Protein AF-A0A9D7KMD1-F1 (afdb_monomer)

Secondary structure (DSSP, 8-state):
--TTS-EEEEEEEEEEEEETTEEEEEEEEEEEEEE-TTTGGGGT-----TTS----S-EE--TTHHHHIIIIIHHHHHHHHHHHT-TTHHHHHHHHHHHHHTHHHHHHHHHHHHHTS-HHHHHTEEE--EEEE--S-HHHHHHHHHHHHHHHHEEEETTEEEEEEEEESS-SHHHHHHHHHHHHHHHHHHTTS---STTHHHHHHHHS-TTEEEEEEEEEE-TTT--EEEEEEEEEE-HHHHIIIIIIHHHHHHTSTTTSS-EEEEEEEE-TTT--EEEEEEEE-----THHHHTTS-TT--HHHHHHHHTPPPPHHHHHHHHHHHHHHHHHHHHHTT----SHHHHHHHHHHHHHHHHTTSS---------------S---------GGG---STT-----

Nearest PDB structures (foldseek):
  8g9s-assembly1_K  TM=4.618E-01  e=7.441E-02  Neisseria lactamica
  6k4e-assembly1_B  TM=5.490E-01  e=2.419E+00  Pseudomonas aeruginosa
  6k4e-assembly1_A  TM=4.520E-01  e=2.044E+00  Pseudomonas aeruginosa

Sequence (402 aa):
MFPGSPHTIISPVFKQNLDNNQLTVTFSHIDVSPYSKISYKKYAYHPGSSNGGDITLTTKYGPKKNDTILNKVLPKLISFGKKIQSPETELFVLIKKCWEENQLEIDQKILDAHASLPEDGKTKCGLSIIVLKDQTTSAENLYLGARLIEEELRFRFCGRSYMAVPRLLIEDVENYQIVYEAFSEFKAIDKNKQSTYEDEFMTYMAEQKNHFTLDMIFFEEDAKSKAIQLKSHIEEIFPSRFKKIFVEAREAVDNHPTFAKHLIFEETIFEKETGKKIEKKEIFSQKFRFGKLLQFFDKGNYSIIQVVFDGSPIDKTLLYSKFMEFYRNNYQKSTKLNKISTLRKPIIDAISVINYLAYLKLISIEPLNYEVIMDSDNESVKKEGKFDLENFKPLSKIIPSF

Solvent-accessible surface area (backbone atoms only — not comparable to full-atom values): 23647 Å² total; per-residue (Å²): 134,62,92,72,56,77,29,33,34,41,21,55,30,30,37,38,46,76,57,94,92,41,81,45,49,43,81,74,52,74,48,78,45,82,40,44,76,81,51,44,70,81,46,56,60,71,96,73,60,100,83,54,92,75,85,47,63,46,43,64,60,52,96,67,42,64,57,41,44,62,72,48,42,46,54,49,51,34,55,49,22,61,73,69,69,41,84,62,28,61,56,48,52,38,50,50,51,40,43,67,78,40,40,72,61,54,53,50,53,52,51,53,56,49,68,73,42,56,76,74,40,55,79,32,27,30,34,39,74,42,75,46,65,60,76,87,30,74,64,55,44,47,47,51,43,49,45,43,48,48,69,71,26,50,47,73,52,76,95,35,44,30,34,57,44,79,43,67,78,55,98,46,74,66,55,52,48,54,53,52,48,56,54,52,52,50,50,62,56,46,77,76,40,89,78,80,65,73,54,60,72,49,44,56,41,25,73,44,70,76,62,40,24,34,29,42,40,29,42,49,66,41,92,85,75,66,47,74,44,80,73,44,76,43,72,72,42,36,17,62,53,33,23,48,63,60,45,54,27,31,50,57,41,32,65,30,82,89,37,57,51,73,49,72,45,78,45,70,39,55,43,82,94,77,66,47,78,45,76,44,78,46,79,42,78,56,72,69,55,75,54,58,54,50,71,46,44,60,90,88,58,52,63,67,57,45,33,62,74,76,56,45,73,53,60,62,68,60,52,53,50,31,48,51,51,48,50,52,53,51,52,56,50,22,66,74,67,63,41,76,70,78,64,62,63,67,50,52,44,49,54,50,40,52,50,31,38,34,68,65,59,23,37,86,76,75,84,77,84,67,80,79,80,71,77,77,77,84,62,90,75,76,90,74,93,73,87,67,73,92,75,64,78,75,85,86,78,81,73,84,83,130

pLDDT: mean 74.92, std 18.2, range [28.53, 96.0]

Structure (mmCIF, N/CA/C/O backbone):
data_AF-A0A9D7KMD1-F1
#
_entry.id   AF-A0A9D7KMD1-F1
#
loop_
_atom_site.group_PDB
_atom_site.id
_atom_site.type_symbol
_atom_site.label_atom_id
_atom_site.label_alt_id
_atom_site.label_comp_id
_atom_site.label_asym_id
_atom_site.label_entity_id
_atom_site.label_seq_id
_atom_site.pdbx_PDB_ins_code
_atom_site.Cartn_x
_atom_site.Cartn_y
_atom_site.Cartn_z
_atom_site.occupancy
_atom_site.B_iso_or_equiv
_atom_site.auth_seq_id
_atom_site.auth_comp_id
_atom_site.auth_asym_id
_atom_site.auth_atom_id
_atom_site.pdbx_PDB_model_num
ATOM 1 N N . MET A 1 1 ? -32.896 12.242 36.318 1.00 58.31 1 MET A N 1
ATOM 2 C CA . MET A 1 1 ? -31.883 13.299 36.121 1.00 58.31 1 MET A CA 1
ATOM 3 C C . MET A 1 1 ? -32.302 14.057 34.888 1.00 58.31 1 MET A C 1
ATOM 5 O O . MET A 1 1 ? -32.632 13.395 33.926 1.00 58.31 1 MET A O 1
ATOM 9 N N . PHE A 1 2 ? -32.378 15.384 34.900 1.00 55.47 2 PHE A N 1
ATOM 10 C CA . PHE A 1 2 ? -32.811 16.135 33.715 1.00 55.47 2 PHE A CA 1
ATOM 11 C C . PHE A 1 2 ? -31.617 16.852 33.075 1.00 55.47 2 PHE A C 1
ATOM 13 O O . PHE A 1 2 ? -30.803 17.424 33.810 1.00 55.47 2 PHE A O 1
ATOM 20 N N . PRO A 1 3 ? -31.486 16.858 31.734 1.00 53.69 3 PRO A N 1
ATOM 21 C CA . PRO A 1 3 ? -30.478 17.664 31.054 1.00 53.69 3 PRO A CA 1
ATOM 22 C C . PRO A 1 3 ? -30.657 19.140 31.436 1.00 53.69 3 PRO A C 1
ATOM 24 O O . PRO A 1 3 ? -31.684 19.743 31.142 1.00 53.69 3 PRO A O 1
ATOM 27 N N . GLY A 1 4 ? -29.669 19.730 32.117 1.00 54.31 4 GLY A N 1
ATOM 28 C CA . GLY A 1 4 ? -29.677 21.158 32.459 1.00 54.31 4 GLY A CA 1
ATOM 29 C C . GLY A 1 4 ? -29.768 21.532 33.928 1.00 54.31 4 GLY A C 1
ATOM 30 O O . GLY A 1 4 ? -29.646 22.716 34.224 1.00 54.31 4 GLY A O 1
ATOM 31 N N . SER A 1 5 ? -29.897 20.566 34.835 1.00 62.47 5 SER A N 1
ATOM 32 C CA . SER A 1 5 ? -29.667 20.795 36.266 1.00 62.47 5 SER A CA 1
ATOM 33 C C . SER A 1 5 ? -28.347 20.144 36.691 1.00 62.47 5 SER A C 1
ATOM 35 O O . SER A 1 5 ? -28.084 19.012 36.269 1.00 62.47 5 SER A O 1
ATOM 37 N N . PRO A 1 6 ? -27.505 20.832 37.486 1.00 67.00 6 PRO A N 1
ATOM 38 C CA . PRO A 1 6 ? -26.269 20.247 37.991 1.00 67.00 6 PRO A CA 1
ATOM 39 C C . PRO A 1 6 ? -26.622 19.039 38.860 1.00 67.00 6 PRO A C 1
ATOM 41 O O . PRO A 1 6 ? -27.453 19.143 39.763 1.00 67.00 6 PRO A O 1
ATOM 44 N N . HIS A 1 7 ? -26.041 17.893 38.531 1.00 76.56 7 HIS A N 1
ATOM 45 C CA . HIS A 1 7 ? -26.103 16.680 39.341 1.00 76.56 7 HIS A CA 1
ATOM 46 C C . HIS A 1 7 ? -24.673 16.248 39.666 1.00 76.56 7 HIS A C 1
ATOM 48 O O . HIS A 1 7 ? -23.731 16.642 38.980 1.00 76.56 7 HIS A O 1
ATOM 54 N N . THR A 1 8 ? -24.517 15.407 40.673 1.00 83.62 8 THR A N 1
ATOM 55 C CA . THR A 1 8 ? -23.258 14.704 40.928 1.00 83.62 8 THR A CA 1
ATOM 56 C C . THR A 1 8 ? -23.461 13.241 40.582 1.00 83.62 8 THR A C 1
ATOM 58 O O . THR A 1 8 ? -24.476 12.669 40.971 1.00 83.62 8 THR A O 1
ATOM 61 N N . ILE A 1 9 ? -22.551 12.633 39.828 1.00 85.38 9 ILE A N 1
ATOM 62 C CA . ILE A 1 9 ? -22.607 11.206 39.507 1.00 85.38 9 ILE A CA 1
ATOM 63 C C . ILE A 1 9 ? -21.560 10.485 40.342 1.00 85.38 9 ILE A C 1
ATOM 65 O O . ILE A 1 9 ? -20.376 10.793 40.249 1.00 85.38 9 ILE A O 1
ATOM 69 N N . ILE A 1 10 ? -22.011 9.515 41.130 1.00 87.69 10 ILE A N 1
ATOM 70 C CA . ILE A 1 10 ? -21.156 8.526 41.779 1.00 87.69 10 ILE A CA 1
ATOM 71 C C . ILE A 1 10 ? -21.050 7.336 40.826 1.00 87.69 10 ILE A C 1
ATOM 73 O O . ILE A 1 10 ? -22.066 6.870 40.309 1.00 87.69 10 ILE A O 1
ATOM 77 N N . SER A 1 11 ? -19.840 6.856 40.565 1.00 88.06 11 SER A N 1
ATOM 78 C CA . SER A 1 11 ? -19.617 5.709 39.683 1.00 88.06 11 SER A CA 1
ATOM 79 C C . SER A 1 11 ? -18.609 4.742 40.299 1.00 88.06 11 SER A C 1
ATOM 81 O O . SER A 1 11 ? -17.470 5.148 40.524 1.00 88.06 11 SER A O 1
ATOM 83 N N . PRO A 1 12 ? -18.954 3.462 40.533 1.00 90.00 12 PRO A N 1
ATOM 84 C CA . PRO A 1 12 ? -17.944 2.445 40.717 1.00 90.00 12 PRO A CA 1
ATOM 85 C C . PRO A 1 12 ? -17.165 2.274 39.415 1.00 90.00 12 PRO A C 1
ATOM 87 O O . PRO A 1 12 ? -17.733 2.156 38.323 1.00 90.00 12 PRO A O 1
ATOM 90 N N . VAL A 1 13 ? -15.846 2.314 39.561 1.00 87.12 13 VAL A N 1
ATOM 91 C CA . VAL A 1 13 ? -14.883 2.236 38.474 1.00 87.12 13 VAL A CA 1
ATOM 92 C C . VAL A 1 13 ? -14.323 0.824 38.419 1.00 87.12 13 VAL A C 1
ATOM 94 O O . VAL A 1 13 ? -13.648 0.372 39.348 1.00 87.12 13 VAL A O 1
ATOM 97 N N . PHE A 1 14 ? -14.577 0.146 37.307 1.00 90.56 14 PHE A N 1
ATOM 98 C CA . PHE A 1 14 ? -14.053 -1.179 37.005 1.00 90.56 14 PHE A CA 1
ATOM 99 C C . PHE A 1 14 ? -12.890 -1.061 36.026 1.00 90.56 14 PHE A C 1
ATOM 101 O O . PHE A 1 14 ? -12.974 -0.304 35.064 1.00 90.56 14 PHE A O 1
ATOM 108 N N . LYS A 1 15 ? -11.809 -1.800 36.256 1.00 88.50 15 LYS A N 1
ATOM 109 C CA . LYS A 1 15 ? -10.675 -1.931 35.344 1.00 88.50 15 LYS A CA 1
ATOM 110 C C . LYS A 1 15 ? -10.790 -3.250 34.603 1.00 88.50 15 LYS A C 1
ATOM 112 O O . LYS A 1 15 ? -10.868 -4.301 35.226 1.00 88.50 15 LYS A O 1
ATOM 117 N N . GLN A 1 16 ? -10.831 -3.183 33.285 1.00 87.00 16 GLN A N 1
ATOM 118 C CA . GLN A 1 16 ? -10.733 -4.349 32.420 1.00 87.00 16 GLN A CA 1
ATOM 119 C C . GLN A 1 16 ? -9.252 -4.622 32.162 1.00 87.00 16 GLN A C 1
ATOM 121 O O . GLN A 1 16 ? -8.593 -3.711 31.677 1.00 87.00 16 GLN A O 1
ATOM 126 N N . ASN A 1 17 ? -8.774 -5.844 32.405 1.00 82.12 17 ASN A N 1
ATOM 127 C CA . ASN A 1 17 ? -7.414 -6.291 32.081 1.00 82.12 17 ASN A CA 1
ATOM 128 C C . ASN A 1 17 ? -7.474 -7.456 31.082 1.00 82.12 17 ASN A C 1
ATOM 130 O O . ASN A 1 17 ? -8.461 -8.199 31.042 1.00 82.12 17 ASN A O 1
ATOM 134 N N . LEU A 1 18 ? -6.429 -7.611 30.271 1.00 77.56 18 LEU A N 1
ATOM 135 C CA . LEU A 1 18 ? -6.311 -8.692 29.295 1.00 77.56 18 LEU A CA 1
ATOM 136 C C . LEU A 1 18 ? -4.991 -9.432 29.523 1.00 77.56 18 LEU A C 1
ATOM 138 O O . LEU A 1 18 ? -3.939 -8.957 29.109 1.00 77.56 18 LEU A O 1
ATOM 142 N N . ASP A 1 19 ? -5.067 -10.610 30.139 1.00 70.38 19 ASP A N 1
ATOM 143 C CA . ASP A 1 19 ? -3.904 -11.456 30.414 1.00 70.38 19 ASP A CA 1
ATOM 144 C C . ASP A 1 19 ? -4.024 -12.748 29.603 1.00 70.38 19 ASP A C 1
ATOM 146 O O . ASP A 1 19 ? -5.009 -13.469 29.735 1.00 70.38 19 ASP A O 1
ATOM 150 N N . ASN A 1 20 ? -3.039 -13.068 28.755 1.00 60.00 20 ASN A N 1
ATOM 151 C CA . ASN A 1 20 ? -3.015 -14.303 27.948 1.00 60.00 20 ASN A CA 1
ATOM 152 C C . ASN A 1 20 ? -4.317 -14.570 27.154 1.00 60.00 20 ASN A C 1
ATOM 154 O O . ASN A 1 20 ? -4.833 -15.687 27.163 1.00 60.00 20 ASN A O 1
ATOM 158 N N . ASN A 1 21 ? -4.863 -13.549 26.479 1.00 64.19 21 ASN A N 1
ATOM 159 C CA . ASN A 1 21 ? -6.167 -13.590 25.789 1.00 64.19 21 ASN A CA 1
ATOM 160 C C . ASN A 1 21 ? -7.385 -13.866 26.692 1.00 64.19 21 ASN A C 1
ATOM 162 O O . ASN A 1 21 ? -8.484 -14.087 26.186 1.00 64.19 21 ASN A O 1
ATOM 166 N N . GLN A 1 22 ? -7.230 -13.814 28.013 1.00 72.81 22 GLN A N 1
ATOM 167 C CA . GLN A 1 22 ? -8.328 -13.942 28.956 1.00 72.81 22 GLN A CA 1
ATOM 168 C C . GLN A 1 22 ? -8.724 -12.568 29.496 1.00 72.81 22 GLN A C 1
ATOM 170 O O . GLN A 1 22 ? -7.937 -11.860 30.127 1.00 72.81 22 GLN A O 1
ATOM 175 N N . LEU A 1 23 ? -9.976 -12.194 29.243 1.00 81.50 23 LEU A N 1
ATOM 176 C CA . LEU A 1 23 ? -10.553 -10.956 29.739 1.00 81.50 23 LEU A CA 1
ATOM 177 C C . LEU A 1 23 ? -10.867 -11.085 31.234 1.00 81.50 23 LEU A C 1
ATOM 179 O O . LEU A 1 23 ? -11.601 -11.982 31.652 1.00 81.50 23 LEU A O 1
ATOM 183 N N . THR A 1 24 ? -10.350 -10.164 32.044 1.00 87.88 24 THR A N 1
ATOM 184 C CA . THR A 1 24 ? -10.687 -10.062 33.468 1.00 87.88 24 THR A CA 1
ATOM 185 C C . THR A 1 24 ? -11.136 -8.647 33.814 1.00 87.88 24 THR A C 1
ATOM 187 O O . THR A 1 24 ? -10.830 -7.682 33.114 1.00 87.88 24 THR A O 1
ATOM 190 N N . VAL A 1 25 ? -11.920 -8.510 34.884 1.00 91.25 25 VAL A N 1
ATOM 191 C CA . VAL A 1 25 ? -12.394 -7.214 35.377 1.00 91.25 25 VAL A CA 1
ATOM 192 C C . VAL A 1 25 ? -12.168 -7.150 36.878 1.00 91.25 25 VAL A C 1
ATOM 194 O O . VAL A 1 25 ? -12.559 -8.064 37.599 1.00 91.25 25 VAL A O 1
ATOM 197 N N . THR A 1 26 ? -11.563 -6.063 37.346 1.00 92.50 26 THR A N 1
ATOM 198 C CA . THR A 1 26 ? -11.345 -5.789 38.768 1.00 92.50 26 THR A CA 1
ATOM 199 C C . THR A 1 26 ? -11.993 -4.471 39.170 1.00 92.50 26 THR A C 1
ATOM 201 O O . THR A 1 26 ? -12.044 -3.512 38.400 1.00 92.50 26 THR A O 1
ATOM 204 N N . PHE A 1 27 ? -12.512 -4.396 40.391 1.00 92.69 27 PHE A N 1
ATOM 205 C CA . PHE A 1 27 ? -12.975 -3.136 40.958 1.00 92.69 27 PHE A CA 1
ATOM 206 C C . PHE A 1 27 ? -11.768 -2.284 41.375 1.00 92.69 27 PHE A C 1
ATOM 208 O O . PHE A 1 27 ? -10.795 -2.803 41.917 1.00 92.69 27 PHE A O 1
ATOM 215 N N . SER A 1 28 ? -11.807 -0.975 41.106 1.00 90.06 28 SER A N 1
ATOM 216 C CA . SER A 1 28 ? -10.702 -0.066 41.426 1.00 90.06 28 SER A CA 1
ATOM 217 C C . SER A 1 28 ? -11.050 0.939 42.520 1.00 90.06 28 SER A C 1
ATOM 219 O O . SER A 1 28 ? -10.365 0.988 43.537 1.00 90.06 28 SER A O 1
ATOM 221 N N . HIS A 1 29 ? -12.035 1.803 42.286 1.00 90.50 29 HIS A N 1
ATOM 222 C CA . HIS A 1 29 ? -12.394 2.894 43.197 1.00 90.50 29 HIS A CA 1
ATOM 223 C C . HIS A 1 29 ? -13.779 3.455 42.855 1.00 90.50 29 HIS A C 1
ATOM 225 O O . HIS A 1 29 ? -14.420 3.013 41.901 1.00 90.50 29 HIS A O 1
ATOM 231 N N . ILE A 1 30 ? -14.239 4.431 43.638 1.00 90.69 30 ILE A N 1
ATOM 232 C CA . ILE A 1 30 ? -15.428 5.229 43.331 1.00 90.69 30 ILE A CA 1
ATOM 233 C C . ILE A 1 30 ? -14.981 6.570 42.755 1.00 90.69 30 ILE A C 1
ATOM 235 O O . ILE A 1 30 ? -14.174 7.262 43.371 1.00 90.69 30 ILE A O 1
ATOM 239 N N . ASP A 1 31 ? -15.521 6.931 41.595 1.00 86.31 31 ASP A N 1
ATOM 240 C CA . ASP A 1 31 ? -15.393 8.265 41.012 1.00 86.31 31 ASP A CA 1
ATOM 241 C C . ASP A 1 31 ? -16.626 9.110 41.349 1.00 86.31 31 ASP A C 1
ATOM 243 O O . ASP A 1 31 ? -17.759 8.616 41.345 1.00 86.31 31 ASP A O 1
ATOM 247 N N . VAL A 1 32 ? -16.402 10.393 41.627 1.00 85.81 32 VAL A N 1
ATOM 248 C CA . VAL A 1 32 ? -17.450 11.372 41.918 1.00 85.81 32 VAL A CA 1
ATOM 249 C C . VAL A 1 32 ? -17.250 12.550 40.981 1.00 85.81 32 VAL A C 1
ATOM 251 O O . VAL A 1 32 ? -16.332 13.350 41.154 1.00 85.81 32 VAL A O 1
ATOM 254 N N . SER A 1 33 ? -18.119 12.667 39.979 1.00 81.75 33 SER A N 1
ATOM 255 C CA . SER A 1 33 ? -17.944 13.634 38.896 1.00 81.75 33 SER A CA 1
ATOM 256 C C . SER A 1 33 ? -19.164 14.540 38.695 1.00 81.75 33 SER A C 1
ATOM 258 O O . SER A 1 33 ? -20.313 14.116 38.872 1.00 81.75 33 SER A O 1
ATOM 260 N N . PRO A 1 34 ? -18.950 15.817 38.322 1.00 75.31 34 PRO A N 1
ATOM 261 C CA . PRO A 1 34 ? -20.044 16.736 38.052 1.00 75.31 34 PRO A CA 1
ATOM 262 C C . PRO A 1 34 ? -20.742 16.403 36.724 1.00 75.31 34 PRO A C 1
ATOM 264 O O . PRO A 1 34 ? -20.131 16.247 35.663 1.00 75.31 34 PRO A O 1
ATOM 267 N N . TYR A 1 35 ? -22.068 16.364 36.770 1.00 68.56 35 TYR A N 1
ATOM 268 C CA . TYR A 1 35 ? -22.953 16.234 35.620 1.00 68.56 35 TYR A CA 1
ATOM 269 C C . TYR A 1 35 ? -23.261 17.610 35.020 1.00 68.56 35 TYR A C 1
ATOM 271 O O . TYR A 1 35 ? -23.728 18.517 35.713 1.00 68.56 35 TYR A O 1
ATOM 279 N N . SER A 1 36 ? -23.078 17.756 33.707 1.00 65.25 36 SER A N 1
ATOM 280 C CA . SER A 1 36 ? -23.405 18.970 32.956 1.00 65.25 36 SER A CA 1
ATOM 281 C C . SER A 1 36 ? -24.218 18.655 31.697 1.00 65.25 36 SER A C 1
ATOM 283 O O . SER A 1 36 ? -24.310 17.507 31.254 1.00 65.25 36 SER A O 1
ATOM 285 N N . LYS A 1 37 ? -24.776 19.698 31.060 1.00 59.50 37 LYS A N 1
ATOM 286 C CA . LYS A 1 37 ? -25.460 19.587 29.753 1.00 59.50 37 LYS A CA 1
ATOM 287 C C . LYS A 1 37 ? -24.578 18.980 28.653 1.00 59.50 37 LYS A C 1
ATOM 289 O O . LYS A 1 37 ? -25.114 18.517 27.654 1.00 59.50 37 LYS A O 1
ATOM 294 N N . ILE A 1 38 ? -23.257 18.988 28.824 1.00 61.19 38 ILE A N 1
ATOM 295 C CA . ILE A 1 38 ? -22.292 18.485 27.841 1.00 61.19 38 ILE A CA 1
ATOM 296 C C . ILE A 1 38 ? -21.861 17.051 28.191 1.00 61.19 38 ILE A C 1
ATOM 298 O O . ILE A 1 38 ? -21.639 16.243 27.292 1.00 61.19 38 ILE A O 1
ATOM 302 N N . SER A 1 39 ? -21.786 16.691 29.480 1.00 64.88 39 SER A N 1
ATOM 303 C CA . SER A 1 39 ? -21.278 15.380 29.913 1.00 64.88 39 SER A CA 1
ATOM 304 C C . SER A 1 39 ? -22.327 14.264 29.985 1.00 64.88 39 SER A C 1
ATOM 306 O O . SER A 1 39 ? -21.937 13.103 30.049 1.00 64.88 39 SER A O 1
ATOM 308 N N . TYR A 1 40 ? -23.634 14.555 29.903 1.00 61.88 40 TYR A N 1
ATOM 309 C CA . TYR A 1 40 ? -24.682 13.535 30.108 1.00 61.88 40 TYR A CA 1
ATOM 310 C C . TYR A 1 40 ? -24.612 12.334 29.151 1.00 61.88 40 TYR A C 1
ATOM 312 O O . TYR A 1 40 ? -24.922 11.212 29.553 1.00 61.88 40 TYR A O 1
ATOM 320 N N . LYS A 1 41 ? -24.169 12.549 27.902 1.00 63.34 41 LYS A N 1
ATOM 321 C CA . LYS A 1 41 ? -24.015 11.476 26.905 1.00 63.34 41 LYS A CA 1
ATOM 322 C C . LYS A 1 41 ? -23.022 10.400 27.360 1.00 63.34 41 LYS A C 1
ATOM 324 O O . LYS A 1 41 ? -23.184 9.244 26.988 1.00 63.34 41 LYS A O 1
ATOM 329 N N . LYS A 1 42 ? -22.038 10.761 28.196 1.00 67.06 42 LYS A N 1
ATOM 330 C CA . LYS A 1 42 ? -21.020 9.834 28.722 1.00 67.06 42 LYS A CA 1
ATOM 331 C C . LYS A 1 42 ? -21.600 8.778 29.664 1.00 67.06 42 LYS A C 1
ATOM 333 O O . LYS A 1 42 ? -20.996 7.730 29.833 1.00 67.06 42 LYS A O 1
ATOM 338 N N . TYR A 1 43 ? -22.770 9.035 30.242 1.00 64.50 43 TYR A N 1
ATOM 339 C CA . TYR A 1 43 ? -23.409 8.153 31.219 1.00 64.50 43 TYR A CA 1
ATOM 340 C C . TYR A 1 43 ? -24.570 7.347 30.614 1.00 64.50 43 TYR A C 1
ATOM 342 O O . TYR A 1 43 ? -25.432 6.856 31.342 1.00 64.50 43 TYR A O 1
ATOM 350 N N . ALA A 1 44 ? -24.646 7.258 29.277 1.00 59.38 44 ALA A N 1
ATOM 351 C CA . ALA A 1 44 ? -25.713 6.553 28.557 1.00 59.38 44 ALA A CA 1
ATOM 352 C C . ALA A 1 44 ? -27.132 6.920 29.055 1.00 59.38 44 ALA A C 1
ATOM 354 O O . ALA A 1 44 ? -28.031 6.080 29.115 1.00 59.38 44 ALA A O 1
ATOM 355 N N . TYR A 1 45 ? -27.328 8.182 29.462 1.00 61.84 45 TYR A N 1
ATOM 356 C CA . TYR A 1 45 ? -28.621 8.678 29.916 1.00 61.84 45 TYR A CA 1
ATOM 357 C C . TYR A 1 45 ? -29.495 9.024 28.706 1.00 61.84 45 TYR A C 1
ATOM 359 O O . TYR A 1 45 ? -29.130 9.888 27.905 1.00 61.84 45 TYR A O 1
ATOM 367 N N . HIS A 1 46 ? -30.662 8.386 28.605 1.00 56.03 46 HIS A N 1
ATOM 368 C CA . HIS A 1 46 ? -31.701 8.746 27.646 1.00 56.03 46 HIS A CA 1
ATOM 369 C C . HIS A 1 46 ? -32.933 9.274 28.401 1.00 56.03 46 HIS A C 1
ATOM 371 O O . HIS A 1 46 ? -33.368 8.635 29.362 1.00 56.03 46 HIS A O 1
ATOM 377 N N . PRO A 1 47 ? -33.488 10.440 28.029 1.00 53.81 47 PRO A N 1
ATOM 378 C CA . PRO A 1 47 ? -34.747 10.906 28.595 1.00 53.81 47 PRO A CA 1
ATOM 379 C C . PRO A 1 47 ? -35.898 10.037 28.064 1.00 53.81 47 PRO A C 1
ATOM 381 O O . PRO A 1 47 ? -36.154 10.025 26.864 1.00 53.81 47 PRO A O 1
ATOM 384 N N . GLY A 1 48 ? -36.586 9.316 28.950 1.00 54.00 48 GLY A N 1
ATOM 385 C CA . GLY A 1 48 ? -37.703 8.436 28.597 1.00 54.00 48 GLY A CA 1
ATOM 386 C C . GLY A 1 48 ? -38.917 8.590 29.514 1.00 54.00 48 GLY A C 1
ATOM 387 O O . GLY A 1 48 ? -38.893 9.332 30.502 1.00 54.00 48 GLY A O 1
ATOM 388 N N . SER A 1 49 ? -40.020 7.932 29.136 1.00 46.88 49 SER A N 1
ATOM 389 C CA . SER A 1 49 ? -41.298 7.994 29.859 1.00 46.88 49 SER A CA 1
ATOM 390 C C . SER A 1 49 ? -41.219 7.259 31.199 1.00 46.88 49 SER A C 1
ATOM 392 O O . SER A 1 49 ? -40.528 6.251 31.315 1.00 46.88 49 SER A O 1
ATOM 394 N N . SER A 1 50 ? -41.999 7.697 32.190 1.00 47.03 50 SER A N 1
ATOM 395 C CA . SER A 1 50 ? -42.061 7.116 33.542 1.00 47.03 50 SER A CA 1
ATOM 396 C C . SER A 1 50 ? -42.299 5.595 33.580 1.00 47.03 50 SER A C 1
ATOM 398 O O . SER A 1 50 ? -41.990 4.963 34.586 1.00 47.03 50 SER A O 1
ATOM 400 N N . ASN A 1 51 ? -42.832 5.024 32.490 1.00 43.88 51 ASN A N 1
ATOM 401 C CA . ASN A 1 51 ? -43.212 3.618 32.341 1.00 43.88 51 ASN A CA 1
ATOM 402 C C . ASN A 1 51 ? -42.483 2.903 31.178 1.00 43.88 51 ASN A C 1
ATOM 404 O O . ASN A 1 51 ? -42.852 1.784 30.823 1.00 43.88 51 ASN A O 1
ATOM 408 N N . GLY A 1 52 ? -41.482 3.534 30.555 1.00 42.75 52 GLY A N 1
ATOM 409 C CA . GLY A 1 52 ? -40.708 2.948 29.457 1.00 42.75 52 GLY A CA 1
ATOM 410 C C . GLY A 1 52 ? -39.739 1.875 29.953 1.00 42.75 52 GLY A C 1
ATOM 411 O O . GLY A 1 52 ? -39.196 1.973 31.052 1.00 42.75 52 GLY A O 1
ATOM 412 N N . GLY A 1 53 ? -39.498 0.841 29.143 1.00 45.25 53 GLY A N 1
ATOM 413 C CA . GLY A 1 53 ? -38.501 -0.204 29.402 1.00 45.25 53 GLY A CA 1
ATOM 414 C C . GLY A 1 53 ? -37.055 0.285 29.267 1.00 45.25 53 GLY A C 1
ATOM 415 O O . GLY A 1 53 ? -36.246 -0.399 28.646 1.00 45.25 53 GLY A O 1
ATOM 416 N N . ASP A 1 54 ? -36.738 1.458 29.812 1.00 52.44 54 ASP A N 1
ATOM 417 C CA . ASP A 1 54 ? -35.451 2.125 29.658 1.00 52.44 54 ASP A CA 1
ATOM 418 C C . ASP A 1 54 ? -34.343 1.302 30.326 1.00 52.44 54 ASP A C 1
ATOM 420 O O . ASP A 1 54 ? -34.321 1.102 31.544 1.00 52.44 54 ASP A O 1
ATOM 424 N N . ILE A 1 55 ? -33.394 0.822 29.522 1.00 56.16 55 ILE A N 1
ATOM 425 C CA . ILE A 1 55 ? -32.147 0.227 30.006 1.00 56.16 55 ILE A CA 1
ATOM 426 C C . ILE A 1 55 ? -31.117 1.356 30.060 1.00 56.16 55 ILE A C 1
ATOM 428 O O . ILE A 1 55 ? -30.329 1.541 29.140 1.00 56.16 55 ILE A O 1
ATOM 432 N N . THR A 1 56 ? -31.162 2.165 31.118 1.00 60.56 56 THR A N 1
ATOM 433 C CA . THR A 1 56 ? -30.146 3.197 31.363 1.00 60.56 56 THR A CA 1
ATOM 434 C C . THR A 1 56 ? -29.209 2.740 32.472 1.00 60.56 56 THR A C 1
ATOM 436 O O . THR A 1 56 ? -29.641 2.256 33.518 1.00 60.56 56 THR A O 1
ATOM 439 N N . LEU A 1 57 ? -27.906 2.916 32.249 1.00 60.12 57 LEU A N 1
ATOM 440 C CA . LEU A 1 57 ? -26.864 2.643 33.246 1.00 60.12 57 LEU A CA 1
ATOM 441 C C . LEU A 1 57 ? -26.817 3.701 34.356 1.00 60.12 57 LEU A C 1
ATOM 443 O O . LEU A 1 57 ? -26.008 3.584 35.265 1.00 60.12 57 LEU A O 1
ATOM 447 N N . THR A 1 58 ? -27.705 4.699 34.296 1.00 61.78 58 THR A N 1
ATOM 448 C CA . THR A 1 58 ? -27.682 5.889 35.141 1.00 61.78 58 THR A CA 1
ATOM 449 C C . THR A 1 58 ? -29.026 6.111 35.829 1.00 61.78 58 THR A C 1
ATOM 451 O O . THR A 1 58 ? -30.032 6.386 35.177 1.00 61.78 58 THR A O 1
ATOM 454 N N . THR A 1 59 ? -29.060 6.048 37.162 1.00 65.88 59 THR A N 1
ATOM 455 C CA . THR A 1 59 ? -30.276 6.243 37.983 1.00 65.88 59 THR A CA 1
ATOM 456 C C . THR A 1 59 ? -30.044 7.282 39.070 1.00 65.88 59 THR A C 1
ATOM 458 O O . THR A 1 59 ? -28.933 7.416 39.567 1.00 65.88 59 THR A O 1
ATOM 461 N N . LYS A 1 60 ? -31.087 8.014 39.496 1.00 76.12 60 LYS A N 1
ATOM 462 C CA . LYS A 1 60 ? -31.002 8.802 40.741 1.00 76.12 60 LYS A CA 1
ATOM 463 C C . LYS A 1 60 ? -30.577 7.864 41.873 1.00 76.12 60 LYS A C 1
ATOM 465 O O . LYS A 1 60 ? -31.120 6.756 41.945 1.00 76.12 60 LYS A O 1
ATOM 470 N N . TYR A 1 61 ? -29.624 8.293 42.695 1.00 78.38 61 TYR A N 1
ATOM 471 C CA . TYR A 1 61 ? -29.141 7.502 43.820 1.00 78.38 61 TYR A CA 1
ATOM 472 C C . TYR A 1 61 ? -30.266 7.238 44.833 1.00 78.38 61 TYR A C 1
ATOM 474 O O . TYR A 1 61 ? -31.173 8.054 45.015 1.00 78.38 61 TYR A O 1
ATOM 482 N N . GLY A 1 62 ? -30.210 6.071 45.468 1.00 72.25 62 GLY A N 1
ATOM 483 C CA . GLY A 1 62 ? -31.097 5.657 46.547 1.00 72.25 62 GLY A CA 1
ATOM 484 C C . GLY A 1 62 ? -30.655 4.300 47.108 1.00 72.25 62 GLY A C 1
ATOM 485 O O . GLY A 1 62 ? -29.997 3.551 46.390 1.00 72.25 62 GLY A O 1
ATOM 486 N N . PRO A 1 63 ? -31.052 3.934 48.339 1.00 63.81 63 PRO A N 1
ATOM 487 C CA . PRO A 1 63 ? -30.485 2.781 49.054 1.00 63.81 63 PRO A CA 1
ATOM 488 C C . PRO A 1 63 ? -30.593 1.442 48.306 1.00 63.81 63 PRO A C 1
ATOM 490 O O . PRO A 1 63 ? -29.746 0.579 48.453 1.00 63.81 63 PRO A O 1
ATOM 493 N N . LYS A 1 64 ? -31.626 1.275 47.466 1.00 74.69 64 LYS A N 1
ATOM 494 C CA . LYS A 1 64 ? -31.891 0.048 46.683 1.00 74.69 64 LYS A CA 1
ATOM 495 C C . LYS A 1 64 ? -31.400 0.118 45.231 1.00 74.69 64 LYS A C 1
ATOM 497 O O . LYS A 1 64 ? -31.789 -0.695 44.387 1.00 74.69 64 LYS A O 1
ATOM 502 N N . LYS A 1 65 ? -30.661 1.1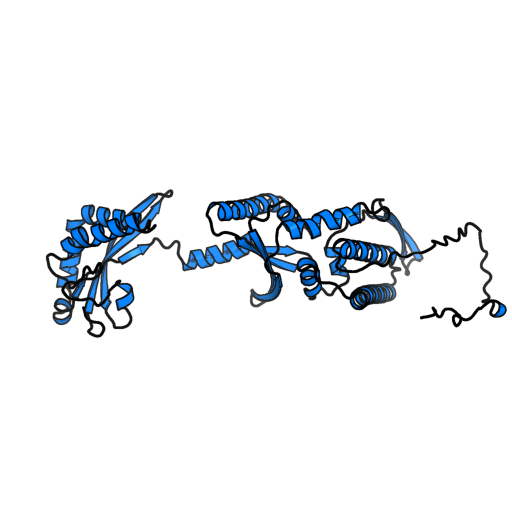69 44.868 1.00 79.88 65 LYS A N 1
ATOM 503 C CA . LYS A 1 65 ? -30.292 1.431 43.470 1.00 79.88 65 LYS A CA 1
ATOM 504 C C . LYS A 1 65 ? -29.065 0.647 43.029 1.00 79.88 65 LYS A C 1
ATOM 506 O O . LYS A 1 65 ? -29.038 0.263 41.863 1.00 79.88 65 LYS A O 1
ATOM 511 N N . ASN A 1 66 ? -28.172 0.298 43.952 1.00 80.06 66 ASN A N 1
ATOM 512 C CA . ASN A 1 66 ? -27.072 -0.635 43.698 1.00 80.06 66 ASN A CA 1
ATOM 513 C C . ASN A 1 66 ? -27.639 -2.002 43.272 1.00 80.06 66 ASN A C 1
ATOM 515 O O . ASN A 1 66 ? -27.387 -2.447 42.153 1.00 80.06 66 ASN A O 1
ATOM 519 N N . ASP A 1 67 ? -28.570 -2.557 44.060 1.00 82.12 67 ASP A N 1
ATOM 520 C CA . ASP A 1 67 ? -29.306 -3.786 43.714 1.00 82.12 67 ASP A CA 1
ATOM 521 C C . ASP A 1 67 ? -30.051 -3.684 42.381 1.00 82.12 67 ASP A C 1
ATOM 523 O O . ASP A 1 67 ? -30.193 -4.664 41.655 1.00 82.12 67 ASP A O 1
ATOM 527 N N . THR A 1 68 ? -30.570 -2.502 42.043 1.00 82.81 68 THR A N 1
ATOM 528 C CA . THR A 1 68 ? -31.283 -2.299 40.776 1.00 82.81 68 THR A CA 1
ATOM 529 C C . THR A 1 68 ? -30.330 -2.410 39.587 1.00 82.81 68 THR A C 1
ATOM 531 O O . THR A 1 68 ? -30.672 -3.055 38.595 1.00 82.81 68 THR A O 1
ATOM 534 N N . ILE A 1 69 ? -29.145 -1.804 39.671 1.00 83.00 69 ILE A N 1
ATOM 535 C CA . ILE A 1 69 ? -28.136 -1.906 38.615 1.00 83.00 69 ILE A CA 1
ATOM 536 C C . ILE A 1 69 ? -27.664 -3.358 38.492 1.00 83.00 69 ILE A C 1
ATOM 538 O O . ILE A 1 69 ? -27.723 -3.926 37.398 1.00 83.00 69 ILE A O 1
ATOM 542 N N . LEU A 1 70 ? -27.301 -3.971 39.620 1.00 86.06 70 LEU A N 1
ATOM 543 C CA . LEU A 1 70 ? -26.736 -5.315 39.669 1.00 86.06 70 LEU A CA 1
ATOM 544 C C . LEU A 1 70 ? -27.724 -6.402 39.228 1.00 86.06 70 LEU A C 1
ATOM 546 O O . LEU A 1 70 ? -27.398 -7.238 38.388 1.00 86.06 70 LEU A O 1
ATOM 550 N N . ASN A 1 71 ? -28.952 -6.363 39.750 1.00 86.75 71 ASN A N 1
ATOM 551 C CA . ASN A 1 71 ? -29.923 -7.450 39.593 1.00 86.75 71 ASN A CA 1
ATOM 552 C C . ASN A 1 71 ? -30.964 -7.201 38.495 1.00 86.75 71 ASN A C 1
ATOM 554 O O . ASN A 1 71 ? -31.715 -8.113 38.153 1.00 86.75 71 ASN A O 1
ATOM 558 N N . LYS A 1 72 ? -31.051 -5.986 37.929 1.00 85.56 72 LYS A N 1
ATOM 559 C CA . LYS A 1 72 ? -32.014 -5.678 36.852 1.00 85.56 72 LYS A CA 1
ATOM 560 C C . LYS A 1 72 ? -31.367 -5.110 35.597 1.00 85.56 72 LYS A C 1
ATOM 562 O O . LYS A 1 72 ? -31.696 -5.577 34.509 1.00 85.56 72 LYS A O 1
ATOM 567 N N . VAL A 1 73 ? -30.490 -4.112 35.714 1.00 85.06 73 VAL A N 1
ATOM 568 C CA . VAL A 1 73 ? -29.918 -3.432 34.536 1.00 85.06 73 VAL A CA 1
ATOM 569 C C . VAL A 1 73 ? -28.873 -4.307 33.847 1.00 85.06 73 VAL A C 1
ATOM 571 O O . VAL A 1 73 ? -29.025 -4.590 32.660 1.00 85.06 73 VAL A O 1
ATOM 574 N N . LEU A 1 74 ? -27.866 -4.795 34.581 1.00 87.56 74 LEU A N 1
ATOM 575 C CA . LEU A 1 74 ? -26.819 -5.656 34.017 1.00 87.56 74 LEU A CA 1
ATOM 576 C C . LEU A 1 74 ? -27.390 -6.947 33.395 1.00 87.56 74 LEU A C 1
ATOM 578 O O . LEU A 1 74 ? -27.056 -7.229 32.246 1.00 87.56 74 LEU A O 1
ATOM 582 N N . PRO A 1 75 ? -28.316 -7.692 34.038 1.00 90.56 75 PRO A N 1
ATOM 583 C CA . PRO A 1 75 ? -28.932 -8.865 33.417 1.00 90.56 75 PRO A CA 1
ATOM 584 C C . PRO A 1 75 ? -29.685 -8.547 32.123 1.00 90.56 75 PRO A C 1
ATOM 586 O O . PRO A 1 75 ? -29.584 -9.305 31.158 1.00 90.56 75 PRO A O 1
ATOM 589 N N . LYS A 1 76 ? -30.399 -7.413 32.062 1.00 86.81 76 LYS A N 1
ATOM 590 C CA . LYS A 1 76 ? -31.071 -6.972 30.832 1.00 86.81 76 LYS A CA 1
ATOM 591 C C . LYS A 1 76 ? -30.068 -6.651 29.726 1.00 86.81 76 LYS A C 1
ATOM 593 O O . LYS A 1 76 ? -30.265 -7.125 28.609 1.00 86.81 76 LYS A O 1
ATOM 598 N N . LEU A 1 77 ? -28.987 -5.929 30.031 1.00 83.88 77 LEU A N 1
ATOM 599 C CA . LEU A 1 77 ? -27.914 -5.634 29.072 1.00 83.88 77 LEU A CA 1
ATOM 600 C C . LEU A 1 77 ? -27.251 -6.906 28.545 1.00 83.88 77 LEU A C 1
ATOM 602 O O . LEU A 1 77 ? -27.108 -7.051 27.337 1.00 83.88 77 LEU A O 1
ATOM 606 N N . ILE A 1 78 ? -26.936 -7.858 29.425 1.00 87.50 78 ILE A N 1
ATOM 607 C CA . ILE A 1 78 ? -26.370 -9.156 29.037 1.00 87.50 78 ILE A CA 1
ATOM 608 C C . ILE A 1 78 ? -27.351 -9.916 28.134 1.00 87.50 78 ILE A C 1
ATOM 610 O O . ILE A 1 78 ? -26.955 -10.439 27.096 1.00 87.50 78 ILE A O 1
ATOM 614 N N . SER A 1 79 ? -28.638 -9.974 28.496 1.00 87.94 79 SER A N 1
ATOM 615 C CA . SER A 1 79 ? -29.652 -10.667 27.688 1.00 87.94 79 SER A CA 1
ATOM 616 C C . SER A 1 79 ? -29.835 -10.037 26.303 1.00 87.94 79 SER A C 1
ATOM 618 O O . SER A 1 79 ? -29.963 -10.749 25.308 1.00 87.94 79 SER A O 1
ATOM 620 N N . PHE A 1 80 ? -29.790 -8.704 26.230 1.00 82.06 80 PHE A N 1
ATOM 621 C CA . PHE A 1 80 ? -29.875 -7.958 24.983 1.00 82.06 80 PHE A CA 1
ATOM 622 C C . PHE A 1 80 ? -28.622 -8.165 24.128 1.00 82.06 80 PHE A C 1
ATOM 624 O O . PHE A 1 80 ? -28.750 -8.509 22.958 1.00 82.06 80 PHE A O 1
ATOM 631 N N . GLY A 1 81 ? -27.431 -8.055 24.726 1.00 81.06 81 GLY A N 1
ATOM 632 C CA . GLY A 1 81 ? -26.145 -8.298 24.071 1.00 81.06 81 GLY A CA 1
ATOM 633 C C . GLY A 1 81 ? -26.057 -9.696 23.458 1.00 81.06 81 GLY A C 1
ATOM 634 O O . GLY A 1 81 ? -25.717 -9.824 22.284 1.00 81.06 81 GLY A O 1
ATOM 635 N N . LYS A 1 82 ? -26.499 -10.731 24.191 1.00 84.38 82 LYS A N 1
ATOM 636 C CA . LYS A 1 82 ? -26.614 -12.107 23.669 1.00 84.38 82 LYS A CA 1
ATOM 637 C C . LYS A 1 82 ? -27.535 -12.199 22.452 1.00 84.38 82 LYS A C 1
ATOM 639 O O . LYS A 1 82 ? -27.217 -12.911 21.507 1.00 84.38 82 LYS A O 1
ATOM 644 N N . LYS A 1 83 ? -28.666 -11.483 22.458 1.00 84.12 83 LYS A N 1
ATOM 645 C CA . LYS A 1 83 ? -29.631 -11.483 21.346 1.00 84.12 83 LYS A CA 1
ATOM 646 C C . LYS A 1 83 ? -29.051 -10.865 20.070 1.00 84.12 83 LYS A C 1
ATOM 648 O O . LYS A 1 83 ? -29.387 -11.327 18.985 1.00 84.12 83 LYS A O 1
ATOM 653 N N . ILE A 1 84 ? -28.211 -9.837 20.198 1.00 84.44 84 ILE A N 1
ATOM 654 C CA . ILE A 1 84 ? -27.595 -9.130 19.061 1.00 84.44 84 ILE A CA 1
ATOM 655 C C . ILE A 1 84 ? -26.161 -9.583 18.756 1.00 84.44 84 ILE A C 1
ATOM 657 O O . ILE A 1 84 ? -25.518 -8.980 17.908 1.00 84.44 84 ILE A O 1
ATOM 661 N N . GLN A 1 85 ? -25.655 -10.607 19.454 1.00 81.75 85 GLN A N 1
ATOM 662 C CA . GLN A 1 85 ? -24.270 -11.087 19.345 1.00 81.75 85 GLN A CA 1
ATOM 663 C C . GLN A 1 85 ? -23.223 -9.972 19.543 1.00 81.75 85 GLN A C 1
ATOM 665 O O . GLN A 1 85 ? -22.207 -9.921 18.857 1.00 81.75 85 GLN A O 1
ATOM 670 N N . SER A 1 86 ? -23.469 -9.057 20.486 1.00 72.38 86 SER A N 1
ATOM 671 C CA . SER A 1 86 ? -22.557 -7.935 20.747 1.00 72.38 86 SER A CA 1
ATOM 672 C C . SER A 1 86 ? -21.272 -8.422 21.438 1.00 72.38 86 SER A C 1
ATOM 674 O O . SER A 1 86 ? -21.370 -9.159 22.431 1.00 72.38 86 SER A O 1
ATOM 676 N N . PRO A 1 87 ? -20.080 -7.986 20.977 1.00 73.12 87 PRO A N 1
ATOM 677 C CA . PRO A 1 87 ? -18.798 -8.363 21.578 1.00 73.12 87 PRO A CA 1
ATOM 678 C C . PRO A 1 87 ? -18.644 -7.854 23.022 1.00 73.12 87 PRO A C 1
ATOM 680 O O . PRO A 1 87 ? -17.908 -8.427 23.818 1.00 73.12 87 PRO A O 1
ATOM 683 N N . GLU A 1 88 ? -19.391 -6.823 23.419 1.00 78.94 88 GLU A N 1
ATOM 684 C CA . GLU A 1 88 ? -19.405 -6.276 24.781 1.00 78.94 88 GLU A CA 1
ATOM 685 C C . GLU A 1 88 ? -20.160 -7.155 25.792 1.00 78.94 88 GLU A C 1
ATOM 687 O O . GLU A 1 88 ? -20.110 -6.901 26.998 1.00 78.94 88 GLU A O 1
ATOM 692 N N . THR A 1 89 ? -20.861 -8.199 25.337 1.00 86.06 89 THR A N 1
ATOM 693 C CA . THR A 1 89 ? -21.639 -9.092 26.211 1.00 86.06 89 THR A CA 1
ATOM 694 C C . THR A 1 89 ? -20.772 -9.732 27.294 1.00 86.06 89 THR A C 1
ATOM 696 O O . THR A 1 89 ? -21.186 -9.793 28.454 1.00 86.06 89 THR A O 1
ATOM 699 N N . GLU A 1 90 ? -19.568 -10.185 26.937 1.00 86.50 90 GLU A N 1
ATOM 700 C CA . GLU A 1 90 ? -18.625 -10.806 27.874 1.00 86.50 90 GLU A CA 1
ATOM 701 C C . GLU A 1 90 ? -18.179 -9.819 28.960 1.00 86.50 90 GLU A C 1
ATOM 703 O O . GLU A 1 90 ? -18.182 -10.147 30.147 1.00 86.50 90 GLU A O 1
ATOM 708 N N . LEU A 1 91 ? -17.915 -8.567 28.578 1.00 88.31 91 LEU A N 1
ATOM 709 C CA . LEU A 1 91 ? -17.550 -7.505 29.511 1.00 88.31 91 LEU A CA 1
ATOM 710 C C . LEU A 1 91 ? -18.654 -7.261 30.552 1.00 88.31 91 LEU A C 1
ATOM 712 O O . LEU A 1 91 ? -18.363 -7.167 31.743 1.00 88.31 91 LEU A O 1
ATOM 716 N N . PHE A 1 92 ? -19.926 -7.203 30.143 1.00 90.12 92 PHE A N 1
ATOM 717 C CA . PHE A 1 92 ? -21.031 -7.026 31.094 1.00 90.12 92 PHE A CA 1
ATOM 718 C C . PHE A 1 92 ? -21.192 -8.214 32.051 1.00 90.12 92 PHE A C 1
ATOM 720 O O . PHE A 1 92 ? -21.537 -8.011 33.218 1.00 90.12 92 PHE A O 1
ATOM 727 N N . VAL A 1 93 ? -20.921 -9.439 31.587 1.00 91.06 93 VAL A N 1
ATOM 728 C CA . VAL A 1 93 ? -20.903 -10.638 32.443 1.00 91.06 93 VAL A CA 1
ATOM 729 C C . VAL A 1 93 ? -19.805 -10.524 33.501 1.00 91.06 93 VAL A C 1
ATOM 731 O O . VAL A 1 93 ? -20.071 -10.763 34.680 1.00 91.06 93 VAL A O 1
ATOM 734 N N . LEU A 1 94 ? -18.601 -10.106 33.106 1.00 92.88 94 LEU A N 1
ATOM 735 C CA . LEU A 1 94 ? -17.470 -9.942 34.019 1.00 92.88 94 LEU A CA 1
ATOM 736 C C . LEU A 1 94 ? -17.677 -8.802 35.018 1.00 92.88 94 LEU A C 1
ATOM 738 O O . LEU A 1 94 ? -17.376 -8.974 36.195 1.00 92.88 94 LEU A O 1
ATOM 742 N N . ILE A 1 95 ? -18.252 -7.672 34.594 1.00 92.50 95 ILE A N 1
ATOM 743 C CA . ILE A 1 95 ? -18.606 -6.566 35.500 1.00 92.50 95 ILE A CA 1
ATOM 744 C C . ILE A 1 95 ? -19.613 -7.036 36.547 1.00 92.50 95 ILE A C 1
ATOM 746 O O . ILE A 1 95 ? -19.435 -6.758 37.730 1.00 92.50 95 ILE A O 1
ATOM 750 N N . LYS A 1 96 ? -20.659 -7.765 36.130 1.00 94.00 96 LYS A N 1
ATOM 751 C CA . LYS A 1 96 ? -21.655 -8.308 37.060 1.00 94.00 96 LYS A CA 1
ATOM 752 C C . LYS A 1 96 ? -20.995 -9.222 38.092 1.00 94.00 96 LYS A C 1
ATOM 754 O O . LYS A 1 96 ? -21.208 -9.024 39.283 1.00 94.00 96 LYS A O 1
ATOM 759 N N . LYS A 1 97 ? -20.172 -10.168 37.634 1.00 94.31 97 LYS A N 1
ATOM 760 C CA . LYS A 1 97 ? -19.446 -11.100 38.504 1.00 94.31 97 LYS A CA 1
ATOM 761 C C . LYS A 1 97 ? -18.532 -10.358 39.487 1.00 94.31 97 LYS A C 1
ATOM 763 O O . LYS A 1 97 ? -18.596 -10.608 40.684 1.00 94.31 97 LYS A O 1
ATOM 768 N N . CYS A 1 98 ? -17.743 -9.404 38.993 1.00 94.31 98 CYS A N 1
ATOM 769 C CA . CYS A 1 98 ? -16.850 -8.592 39.815 1.00 94.31 98 CYS A CA 1
ATOM 770 C C . CYS A 1 98 ? -17.622 -7.785 40.871 1.00 94.31 98 CYS A C 1
ATOM 772 O O . CYS A 1 98 ? -17.188 -7.701 42.017 1.00 94.31 98 CYS A O 1
ATOM 774 N N . TRP A 1 99 ? -18.782 -7.222 40.521 1.00 94.00 99 TRP A N 1
ATOM 775 C CA . TRP A 1 99 ? -19.624 -6.529 41.495 1.00 94.00 99 TRP A CA 1
ATOM 776 C C . TRP A 1 99 ? -20.152 -7.496 42.559 1.00 94.00 99 TRP A C 1
ATOM 778 O O . TRP A 1 99 ? -20.038 -7.190 43.738 1.00 94.00 99 TRP A O 1
ATOM 788 N N . GLU A 1 100 ? -20.671 -8.667 42.179 1.00 93.88 100 GLU A N 1
ATOM 789 C CA . GLU A 1 100 ? -21.159 -9.679 43.135 1.00 93.88 100 GLU A CA 1
ATOM 790 C C . GLU A 1 100 ? -20.067 -10.113 44.126 1.00 93.88 100 GLU A C 1
ATOM 792 O O . GLU A 1 100 ? -20.324 -10.207 45.323 1.00 93.88 100 GLU A O 1
ATOM 797 N N . GLU A 1 101 ? -18.836 -10.305 43.649 1.00 94.62 101 GLU A N 1
ATOM 798 C CA . GLU A 1 101 ? -17.685 -10.678 44.482 1.00 94.62 101 GLU A CA 1
ATOM 799 C C . GLU A 1 101 ? -17.245 -9.560 45.443 1.00 94.62 101 GLU A C 1
ATOM 801 O O . GLU A 1 101 ? -16.738 -9.847 46.525 1.00 94.62 101 GLU A O 1
ATOM 806 N N . ASN A 1 102 ? -17.466 -8.293 45.078 1.00 93.25 102 ASN A N 1
ATOM 807 C CA . ASN A 1 102 ? -17.013 -7.117 45.833 1.00 93.25 102 ASN A CA 1
ATOM 808 C C . ASN A 1 102 ? -18.181 -6.278 46.386 1.00 93.25 102 ASN A C 1
ATOM 810 O O . ASN A 1 102 ? -18.012 -5.096 46.690 1.00 93.25 102 ASN A O 1
ATOM 814 N N . GLN A 1 103 ? -19.378 -6.863 46.511 1.00 90.62 103 GLN A N 1
ATOM 815 C CA . GLN A 1 103 ? -20.610 -6.103 46.738 1.00 90.62 103 GLN A CA 1
ATOM 816 C C . GLN A 1 103 ? -20.564 -5.269 48.025 1.00 90.62 103 GLN A C 1
ATOM 818 O O . GLN A 1 103 ? -20.860 -4.078 47.984 1.00 90.62 103 GLN A O 1
ATOM 823 N N . LEU A 1 104 ? -20.141 -5.867 49.147 1.00 90.44 104 LEU A N 1
ATOM 824 C CA . LEU A 1 104 ? -20.053 -5.171 50.438 1.00 90.44 104 LEU A CA 1
ATOM 825 C C . LEU A 1 104 ? -19.112 -3.959 50.380 1.00 90.44 104 LEU A C 1
ATOM 827 O O . LEU A 1 104 ? -19.437 -2.898 50.909 1.00 90.44 104 LEU A O 1
ATOM 831 N N . GLU A 1 105 ? -17.961 -4.105 49.720 1.00 92.31 105 GLU A N 1
ATOM 832 C CA . GLU A 1 105 ? -16.983 -3.025 49.580 1.00 92.31 105 GLU A CA 1
ATOM 833 C C . GLU A 1 105 ? -17.519 -1.898 48.690 1.00 92.31 105 GLU A C 1
ATOM 835 O O . GLU A 1 105 ? -17.435 -0.722 49.052 1.00 92.31 105 GLU A O 1
ATOM 840 N N . ILE A 1 106 ? -18.080 -2.249 47.531 1.00 91.88 106 ILE A N 1
ATOM 841 C CA . ILE A 1 106 ? -18.619 -1.284 46.569 1.00 91.88 106 ILE A CA 1
ATOM 842 C C . ILE A 1 106 ? -19.783 -0.509 47.193 1.00 91.88 106 ILE A C 1
ATOM 844 O O . ILE A 1 106 ? -19.815 0.720 47.105 1.00 91.88 106 ILE A O 1
ATOM 848 N N . ASP A 1 107 ? -20.709 -1.205 47.855 1.00 91.00 107 ASP A N 1
ATOM 849 C CA . ASP A 1 107 ? -21.877 -0.593 48.485 1.00 91.00 107 ASP A CA 1
ATOM 850 C C . ASP A 1 107 ? -21.466 0.380 49.596 1.00 91.00 107 ASP A C 1
ATOM 852 O O . ASP A 1 107 ? -21.962 1.510 49.627 1.00 91.00 107 ASP A O 1
ATOM 856 N N . GLN A 1 108 ? -20.505 -0.003 50.445 1.00 90.38 108 GLN A N 1
ATOM 857 C CA . GLN A 1 108 ? -19.991 0.878 51.494 1.00 90.38 108 GLN A CA 1
ATOM 858 C C . GLN A 1 108 ? -19.287 2.109 50.911 1.00 90.38 108 GLN A C 1
ATOM 860 O O . GLN A 1 108 ? -19.583 3.232 51.312 1.00 90.38 108 GLN A O 1
ATOM 865 N N . LYS A 1 109 ? -18.418 1.940 49.906 1.00 91.88 109 LYS A N 1
ATOM 866 C CA . LYS A 1 109 ? -17.717 3.078 49.290 1.00 91.88 109 LYS A CA 1
ATOM 867 C C . LYS A 1 109 ? -18.668 4.037 48.564 1.00 91.88 109 LYS A C 1
ATOM 869 O O . LYS A 1 109 ? -18.425 5.243 48.555 1.00 91.88 109 LYS A O 1
ATOM 874 N N . ILE A 1 110 ? -19.750 3.535 47.963 1.00 90.38 110 ILE A N 1
ATOM 875 C CA . ILE A 1 110 ? -20.802 4.379 47.371 1.00 90.38 110 ILE A CA 1
ATOM 876 C C . ILE A 1 110 ? -21.544 5.161 48.463 1.00 90.38 110 ILE A C 1
ATOM 878 O O . ILE A 1 110 ? -21.813 6.351 48.277 1.00 90.38 110 ILE A O 1
ATOM 882 N N . LEU A 1 111 ? -21.866 4.518 49.591 1.00 90.06 111 LEU A N 1
ATOM 883 C CA . LEU A 1 111 ? -22.508 5.168 50.738 1.00 90.06 111 LEU A CA 1
ATOM 884 C C . LEU A 1 111 ? -21.633 6.289 51.307 1.00 90.06 111 LEU A C 1
ATOM 886 O O . LEU A 1 111 ? -22.124 7.401 51.496 1.00 90.06 111 LEU A O 1
ATOM 890 N N . ASP A 1 112 ? -20.343 6.023 51.503 1.00 90.12 112 ASP A N 1
ATOM 891 C CA . ASP A 1 112 ? -19.378 7.001 52.010 1.00 90.12 112 ASP A CA 1
ATOM 892 C C . ASP A 1 112 ? -19.227 8.183 51.038 1.00 90.12 112 ASP A C 1
ATOM 894 O O . ASP A 1 112 ? -19.280 9.349 51.443 1.00 90.12 112 ASP A O 1
ATOM 898 N N . ALA A 1 113 ? -19.133 7.898 49.733 1.00 88.06 113 ALA A N 1
ATOM 899 C CA . ALA A 1 113 ? -19.082 8.922 48.694 1.00 88.06 113 ALA A CA 1
ATOM 900 C C . ALA A 1 113 ? -20.341 9.801 48.705 1.00 88.06 113 ALA A C 1
ATOM 902 O O . ALA A 1 113 ? -20.230 11.024 48.643 1.00 88.06 113 ALA A O 1
ATOM 903 N N . HIS A 1 114 ? -21.534 9.212 48.845 1.00 89.38 114 HIS A N 1
ATOM 904 C CA . HIS A 1 114 ? -22.787 9.969 48.941 1.00 89.38 114 HIS A CA 1
ATOM 905 C C . HIS A 1 114 ? -22.863 10.819 50.212 1.00 89.38 114 HIS A C 1
ATOM 907 O O . HIS A 1 114 ? -23.258 11.985 50.141 1.00 89.38 114 HIS A O 1
ATOM 913 N N . ALA A 1 115 ? -22.445 10.274 51.356 1.00 88.75 115 ALA A N 1
ATOM 914 C CA . ALA A 1 115 ? -22.437 10.980 52.634 1.00 88.75 115 ALA A CA 1
ATOM 915 C C . ALA A 1 115 ? -21.504 12.203 52.622 1.00 88.75 115 ALA A C 1
ATOM 917 O O . ALA A 1 115 ? -21.821 13.213 53.252 1.00 88.75 115 ALA A O 1
ATOM 918 N N . SER A 1 116 ? -20.400 12.124 51.870 1.00 88.75 116 SER A N 1
ATOM 919 C CA . SER A 1 116 ? -19.419 13.205 51.709 1.00 88.75 116 SER A CA 1
ATOM 920 C C . SER A 1 116 ? -19.880 14.369 50.818 1.00 88.75 116 SER A C 1
ATOM 922 O O . SER A 1 116 ? -19.234 15.418 50.799 1.00 88.75 116 SER A O 1
ATOM 924 N N . LEU A 1 117 ? -20.991 14.220 50.084 1.00 86.75 117 LEU A N 1
ATOM 925 C CA . LEU A 1 117 ? -21.517 15.286 49.228 1.00 86.75 117 LEU A CA 1
ATOM 926 C C . LEU A 1 117 ? -22.138 16.425 50.057 1.00 86.75 117 LEU A C 1
ATOM 928 O O . LEU A 1 117 ? -22.759 16.165 51.090 1.00 86.75 117 LEU A O 1
ATOM 932 N N . PRO A 1 118 ? -22.075 17.684 49.584 1.00 85.12 118 PRO A N 1
ATOM 933 C CA . PRO A 1 118 ? -22.859 18.763 50.176 1.00 85.12 118 PRO A CA 1
ATOM 934 C C . PRO A 1 118 ? -24.372 18.518 50.002 1.00 85.12 118 PRO A C 1
ATOM 936 O O . PRO A 1 118 ? -24.798 17.737 49.148 1.00 85.12 118 PRO A O 1
ATOM 939 N N . GLU A 1 119 ? -25.204 19.145 50.841 1.00 79.81 119 GLU A N 1
ATOM 940 C CA . GLU A 1 119 ? -26.657 18.877 50.926 1.00 79.81 119 GLU A CA 1
ATOM 941 C C . GLU A 1 119 ? -27.400 19.031 49.583 1.00 79.81 119 GLU A C 1
ATOM 943 O O . GLU A 1 119 ? -28.288 18.243 49.235 1.00 79.81 119 GLU A O 1
ATOM 948 N N . ASP A 1 120 ? -26.996 20.003 48.769 1.00 74.56 120 ASP A N 1
ATOM 949 C CA . ASP A 1 120 ? -27.507 20.199 47.412 1.00 74.56 120 ASP A CA 1
ATOM 950 C C . ASP A 1 120 ? -27.107 19.052 46.462 1.00 74.56 120 ASP A C 1
ATOM 952 O O . ASP A 1 120 ? -27.918 18.607 45.643 1.00 74.56 120 ASP A O 1
ATOM 956 N N . GLY A 1 121 ? -25.896 18.516 46.623 1.00 70.75 121 GLY A N 1
ATOM 957 C CA . GLY A 1 121 ? -25.383 17.336 45.929 1.00 70.75 121 GLY A CA 1
ATOM 958 C C . GLY A 1 121 ? -26.084 16.039 46.337 1.00 70.75 121 GLY A C 1
ATOM 959 O O . GLY A 1 121 ? -26.404 15.223 45.470 1.00 70.75 121 GLY A O 1
ATOM 960 N N . LYS A 1 122 ? -26.424 15.863 47.623 1.00 77.69 122 LYS A N 1
ATOM 961 C CA . LYS A 1 122 ? -27.124 14.662 48.124 1.00 77.69 122 LYS A CA 1
ATOM 962 C C . LYS A 1 122 ? -28.486 14.461 47.460 1.00 77.69 122 LYS A C 1
ATOM 964 O O . LYS A 1 122 ? -28.856 13.329 47.136 1.00 77.69 122 LYS A O 1
ATOM 969 N N . THR A 1 123 ? -29.224 15.549 47.222 1.00 76.44 123 THR A N 1
ATOM 970 C CA . THR A 1 123 ? -30.561 15.510 46.597 1.00 76.44 123 THR A CA 1
ATOM 971 C C . THR A 1 123 ? -30.519 15.366 45.070 1.00 76.44 123 THR A C 1
ATOM 973 O O . THR A 1 123 ? -31.473 14.843 44.474 1.00 76.44 123 THR A O 1
ATOM 976 N N . LYS A 1 124 ? -29.404 15.767 44.444 1.00 78.50 124 LYS A N 1
ATOM 977 C CA . LYS A 1 124 ? -29.146 15.722 42.994 1.00 78.50 124 LYS A CA 1
ATOM 978 C C . LYS A 1 124 ? -28.034 14.730 42.635 1.00 78.50 124 LYS A C 1
ATOM 980 O O . LYS A 1 124 ? -27.260 14.964 41.712 1.00 78.50 124 LYS A O 1
ATOM 985 N N . CYS A 1 125 ? -27.987 13.597 43.331 1.00 81.50 125 CYS A N 1
ATOM 986 C CA . CYS A 1 125 ? -27.009 12.547 43.077 1.00 81.50 125 CYS A CA 1
ATOM 987 C C . CYS A 1 125 ? -27.543 11.473 42.116 1.00 81.50 125 CYS A C 1
ATOM 989 O O . CYS A 1 125 ? -28.674 10.991 42.246 1.00 81.50 125 CYS A O 1
ATOM 991 N N . GLY A 1 126 ? -26.709 11.072 41.165 1.00 83.56 126 GLY A N 1
ATOM 992 C CA . GLY A 1 126 ? -26.889 9.927 40.288 1.00 83.56 126 GLY A CA 1
ATOM 993 C C . GLY A 1 126 ? -25.888 8.816 40.571 1.00 83.56 126 GLY A C 1
ATOM 994 O O . GLY A 1 126 ? -24.856 9.053 41.189 1.00 83.56 126 GLY A O 1
ATOM 995 N N . LEU A 1 127 ? -26.209 7.616 40.105 1.00 84.06 127 LEU A N 1
ATOM 996 C CA . LEU A 1 127 ? -25.351 6.440 40.125 1.00 84.06 127 LEU A CA 1
ATOM 997 C C . LEU A 1 127 ? -25.193 5.938 38.691 1.00 84.06 127 LEU A C 1
ATOM 999 O O . LEU A 1 127 ? -26.214 5.731 38.033 1.00 84.06 127 LEU A O 1
ATOM 1003 N N . SER A 1 128 ? -23.953 5.768 38.236 1.00 85.81 128 SER A N 1
ATOM 1004 C CA . SER A 1 128 ? -23.574 5.184 36.938 1.00 85.81 128 SER A CA 1
ATOM 1005 C C . SER A 1 128 ? -22.505 4.110 37.144 1.00 85.81 128 SER A C 1
ATOM 1007 O O . SER A 1 128 ? -22.147 3.838 38.279 1.00 85.81 128 SER A O 1
ATOM 1009 N N . ILE A 1 129 ? -21.992 3.499 36.073 1.00 85.38 129 ILE A N 1
ATOM 1010 C CA . ILE A 1 129 ? -20.782 2.662 36.073 1.00 85.38 129 ILE A CA 1
ATOM 1011 C C . ILE A 1 129 ? -19.734 3.299 35.157 1.00 85.38 129 ILE A C 1
ATOM 1013 O O . ILE A 1 129 ? -20.091 3.829 34.103 1.00 85.38 129 ILE A O 1
ATOM 1017 N N . ILE A 1 130 ? -18.455 3.220 35.533 1.00 82.44 130 ILE A N 1
ATOM 1018 C CA . ILE A 1 130 ? -17.326 3.531 34.649 1.00 82.44 130 ILE A CA 1
ATOM 1019 C C . ILE A 1 130 ? -16.501 2.265 34.449 1.00 82.44 130 ILE A C 1
ATOM 1021 O O . ILE A 1 130 ? -16.193 1.554 35.402 1.00 82.44 130 ILE A O 1
ATOM 1025 N N . VAL A 1 131 ? -16.116 2.008 33.203 1.00 82.69 131 VAL A N 1
ATOM 1026 C CA . VAL A 1 131 ? -15.182 0.937 32.859 1.00 82.69 131 VAL A CA 1
ATOM 1027 C C . VAL A 1 131 ? -13.936 1.572 32.260 1.00 82.69 131 VAL A C 1
ATOM 1029 O O . VAL A 1 131 ? -13.987 2.165 31.182 1.00 82.69 131 VAL A O 1
ATOM 1032 N N . LEU A 1 132 ? -12.822 1.466 32.975 1.00 78.44 132 LEU A N 1
ATOM 1033 C CA . LEU A 1 132 ? -11.493 1.772 32.477 1.00 78.44 132 LEU A CA 1
ATOM 1034 C C . LEU A 1 132 ? -10.996 0.544 31.726 1.00 78.44 132 LEU A C 1
ATOM 1036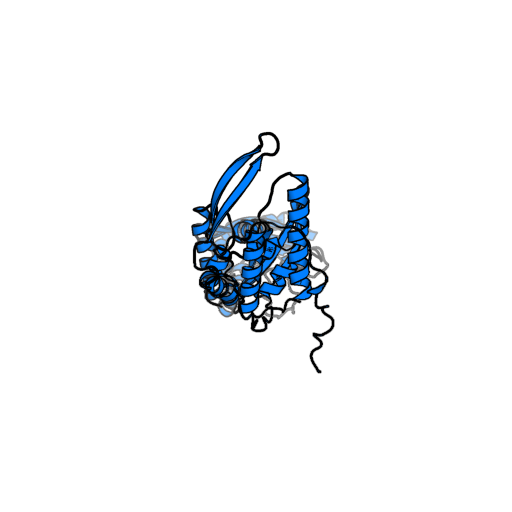 O O . LEU A 1 132 ? -10.721 -0.493 32.324 1.00 78.44 132 LEU A O 1
ATOM 1040 N N . LYS A 1 133 ? -10.908 0.652 30.407 1.00 72.88 133 LYS A N 1
ATOM 1041 C CA . LYS A 1 133 ? -10.195 -0.346 29.613 1.00 72.88 133 LYS A CA 1
ATOM 1042 C C . LYS A 1 133 ? -8.704 -0.156 29.857 1.00 72.88 133 LYS A C 1
ATOM 1044 O O . LYS A 1 133 ? -8.270 0.999 29.811 1.00 72.88 133 LYS A O 1
ATOM 1049 N N . ASP A 1 134 ? -7.967 -1.236 30.140 1.00 59.31 134 ASP A N 1
ATOM 1050 C CA . ASP A 1 134 ? -6.507 -1.177 30.202 1.00 59.31 134 ASP A CA 1
ATOM 1051 C C . ASP A 1 134 ? -6.015 -0.471 28.941 1.00 59.31 134 ASP A C 1
ATOM 1053 O O . ASP A 1 134 ? -6.338 -0.849 27.808 1.00 59.31 134 ASP A O 1
ATOM 1057 N N . GLN A 1 135 ? -5.371 0.669 29.153 1.00 46.97 135 GLN A N 1
ATOM 1058 C CA . GLN A 1 135 ? -4.913 1.522 28.079 1.00 46.97 135 GLN A CA 1
ATOM 1059 C C . GLN A 1 135 ? -3.562 0.991 27.614 1.00 46.97 135 GLN A C 1
ATOM 1061 O O . GLN A 1 135 ? -2.521 1.561 27.894 1.00 46.97 135 GLN A O 1
ATOM 1066 N N . THR A 1 136 ? -3.622 -0.107 26.875 1.00 40.41 136 THR A N 1
ATOM 1067 C CA . THR A 1 136 ? -2.957 -0.206 25.572 1.00 40.41 136 THR A CA 1
ATOM 1068 C C . THR A 1 136 ? -4.010 0.138 24.494 1.00 40.41 136 THR A C 1
ATOM 1070 O O . THR A 1 136 ? -4.473 -0.709 23.741 1.00 40.41 136 THR A O 1
ATOM 1073 N N . THR A 1 137 ? -4.796 1.200 24.742 1.00 46.47 137 THR A N 1
ATOM 1074 C CA . THR A 1 137 ? -4.752 2.573 24.184 1.00 46.47 137 THR A CA 1
ATOM 1075 C C . THR A 1 137 ? -5.412 2.698 22.819 1.00 46.47 137 THR A C 1
ATOM 1077 O O . THR A 1 137 ? -4.932 2.151 21.858 1.00 46.47 137 THR A O 1
ATOM 1080 N N . SER A 1 138 ? -6.481 3.483 22.644 1.00 47.47 138 SER A N 1
ATOM 1081 C CA . SER A 1 138 ? -6.930 3.817 21.277 1.00 47.47 138 SER A CA 1
ATOM 1082 C C . SER A 1 138 ? -6.016 4.850 20.617 1.00 47.47 138 SER A C 1
ATOM 1084 O O . SER A 1 138 ? -5.917 4.861 19.403 1.00 47.47 138 SER A O 1
ATOM 1086 N N . ALA A 1 139 ? -5.331 5.695 21.397 1.00 37.31 139 ALA A N 1
ATOM 1087 C CA . ALA A 1 139 ? -4.361 6.661 20.889 1.00 37.31 139 ALA A CA 1
ATOM 1088 C C . ALA A 1 139 ? -2.997 6.019 20.628 1.00 37.31 139 ALA A C 1
ATOM 1090 O O . ALA A 1 139 ? -2.439 6.265 19.570 1.00 37.31 139 ALA A O 1
ATOM 1091 N N . GLU A 1 140 ? -2.488 5.157 21.518 1.00 38.19 140 GLU A N 1
ATOM 1092 C CA . GLU A 1 140 ? -1.346 4.305 21.178 1.00 38.19 140 GLU A CA 1
ATOM 1093 C C . GLU A 1 140 ? -1.708 3.123 20.287 1.00 38.19 140 GLU A C 1
ATOM 1095 O O . GLU A 1 140 ? -0.847 2.774 19.536 1.00 38.19 140 GLU A O 1
ATOM 1100 N N . ASN A 1 141 ? -2.917 2.573 20.182 1.00 40.72 141 ASN A N 1
ATOM 1101 C CA . ASN A 1 141 ? -3.265 1.650 19.078 1.00 40.72 141 ASN A CA 1
ATOM 1102 C C . ASN A 1 141 ? -3.494 2.401 17.772 1.00 40.72 141 ASN A C 1
ATOM 1104 O O . ASN A 1 141 ? -3.304 1.823 16.716 1.00 40.72 141 ASN A O 1
ATOM 1108 N N . LEU A 1 142 ? -3.877 3.680 17.801 1.00 41.16 142 LEU A N 1
ATOM 1109 C CA . LEU A 1 142 ? -3.859 4.519 16.605 1.00 41.16 142 LEU A CA 1
ATOM 1110 C C . LEU A 1 142 ? -2.432 4.943 16.267 1.00 41.16 142 LEU A C 1
ATOM 1112 O O . LEU A 1 142 ? -2.124 5.044 15.098 1.00 41.16 142 LEU A O 1
ATOM 1116 N N . TYR A 1 143 ? -1.553 5.164 17.244 1.00 42.34 143 TYR A N 1
ATOM 1117 C CA . TYR A 1 143 ? -0.149 5.518 17.021 1.00 42.34 143 TYR A CA 1
ATOM 1118 C C . TYR A 1 143 ? 0.694 4.295 16.670 1.00 42.34 143 TYR A C 1
ATOM 1120 O O . TYR A 1 143 ? 1.483 4.361 15.752 1.00 42.34 143 TYR A O 1
ATOM 1128 N N . LEU A 1 144 ? 0.512 3.178 17.363 1.00 47.94 144 LEU A N 1
ATOM 1129 C CA . LEU A 1 144 ? 1.083 1.856 17.117 1.00 47.94 144 LEU A CA 1
ATOM 1130 C C . LEU A 1 144 ? 0.444 1.264 15.873 1.00 47.94 144 LEU A C 1
ATOM 1132 O O . LEU A 1 144 ? 1.162 0.665 15.106 1.00 47.94 144 LEU A O 1
ATOM 1136 N N . GLY A 1 145 ? -0.847 1.492 15.623 1.00 44.38 145 GLY A N 1
ATOM 1137 C CA . GLY A 1 145 ? -1.534 1.140 14.380 1.00 44.38 145 GLY A CA 1
ATOM 1138 C C . GLY A 1 145 ? -1.093 2.008 13.211 1.00 44.38 145 GLY A C 1
ATOM 1139 O O . GLY A 1 145 ? -0.795 1.464 12.165 1.00 44.38 145 GLY A O 1
ATOM 1140 N N . ALA A 1 146 ? -0.949 3.325 13.379 1.00 52.03 146 ALA A N 1
ATOM 1141 C CA . ALA A 1 146 ? -0.350 4.207 12.375 1.00 52.03 146 ALA A CA 1
ATOM 1142 C C . ALA A 1 146 ? 1.117 3.847 12.150 1.00 52.03 146 ALA A C 1
ATOM 1144 O O . ALA A 1 146 ? 1.555 3.804 11.015 1.00 52.03 146 ALA A O 1
ATOM 1145 N N . ARG A 1 147 ? 1.859 3.516 13.205 1.00 56.47 147 ARG A N 1
ATOM 1146 C CA . ARG A 1 147 ? 3.248 3.065 13.134 1.00 56.47 147 ARG A CA 1
ATOM 1147 C C . ARG A 1 147 ? 3.367 1.671 12.524 1.00 56.47 147 ARG A C 1
ATOM 1149 O O . ARG A 1 147 ? 4.299 1.458 11.776 1.00 56.47 147 ARG A O 1
ATOM 1156 N N . LEU A 1 148 ? 2.437 0.752 12.775 1.00 61.72 148 LEU A N 1
ATOM 1157 C CA . LEU A 1 148 ? 2.334 -0.555 12.114 1.00 61.72 148 LEU A CA 1
ATOM 1158 C C . LEU A 1 148 ? 1.979 -0.354 10.645 1.00 61.72 148 LEU A C 1
ATOM 1160 O O . LEU A 1 148 ? 2.610 -0.939 9.785 1.00 61.72 148 LEU A O 1
ATOM 1164 N N . ILE A 1 149 ? 1.027 0.521 10.336 1.00 65.50 149 ILE A N 1
ATOM 1165 C CA . ILE A 1 149 ? 0.695 0.925 8.968 1.00 65.50 149 ILE A CA 1
ATOM 1166 C C . ILE A 1 149 ? 1.931 1.522 8.285 1.00 65.50 149 ILE A C 1
ATOM 1168 O O . ILE A 1 149 ? 2.229 1.191 7.145 1.00 65.50 149 ILE A O 1
ATOM 1172 N N . GLU A 1 150 ? 2.699 2.361 8.974 1.00 65.44 150 GLU A N 1
ATOM 1173 C CA . GLU A 1 150 ? 3.935 2.913 8.438 1.00 65.44 150 GLU A CA 1
ATOM 1174 C C . GLU A 1 150 ? 5.021 1.839 8.281 1.00 65.44 150 GLU A C 1
ATOM 1176 O O . GLU A 1 150 ? 5.573 1.688 7.203 1.00 65.44 150 GLU A O 1
ATOM 1181 N N . GLU A 1 151 ? 5.339 1.049 9.295 1.00 70.62 151 GLU A N 1
ATOM 1182 C CA . GLU A 1 151 ? 6.427 0.062 9.248 1.00 70.62 151 GLU A CA 1
ATOM 1183 C C . GLU A 1 151 ? 6.093 -1.129 8.325 1.00 70.62 151 GLU A C 1
ATOM 1185 O O . GLU A 1 151 ? 6.940 -1.593 7.549 1.00 70.62 151 GLU A O 1
ATOM 1190 N N . GLU A 1 152 ? 4.845 -1.594 8.342 1.00 77.19 152 GLU A N 1
ATOM 1191 C CA . GLU A 1 152 ? 4.400 -2.780 7.608 1.00 77.19 152 GLU A CA 1
ATOM 1192 C C . GLU A 1 152 ? 3.882 -2.460 6.203 1.00 77.19 152 GLU A C 1
ATOM 1194 O O . GLU A 1 152 ? 4.068 -3.275 5.301 1.00 77.19 152 GLU A O 1
ATOM 1199 N N . LEU A 1 153 ? 3.305 -1.279 5.952 1.00 85.31 153 LEU A N 1
ATOM 1200 C CA . LEU A 1 153 ? 2.778 -0.943 4.620 1.00 85.31 153 LEU A CA 1
ATOM 1201 C C . LEU A 1 153 ? 3.697 -0.034 3.802 1.00 85.31 153 LEU A C 1
ATOM 1203 O O . LEU A 1 153 ? 3.380 0.230 2.643 1.00 85.31 153 LEU A O 1
ATOM 1207 N N . ARG A 1 154 ? 4.825 0.447 4.346 1.00 86.62 154 ARG A N 1
AT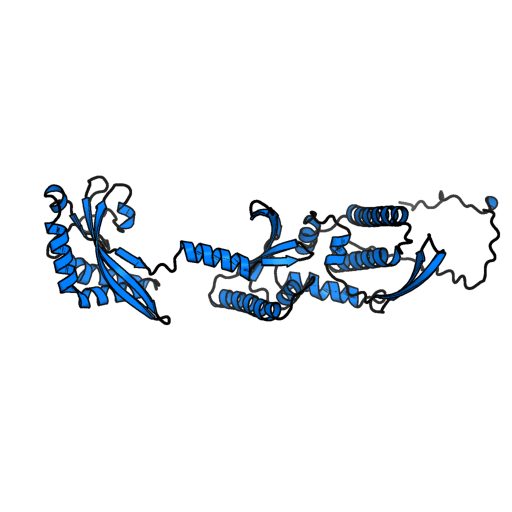OM 1208 C CA . ARG A 1 154 ? 5.813 1.204 3.558 1.00 86.62 154 ARG A CA 1
ATOM 1209 C C . ARG A 1 154 ? 6.719 0.285 2.759 1.00 86.62 154 ARG A C 1
ATOM 1211 O O . ARG A 1 154 ? 7.322 -0.657 3.277 1.00 86.62 154 ARG A O 1
ATOM 1218 N N . PHE A 1 155 ? 6.887 0.662 1.500 1.00 86.19 155 PHE A N 1
ATOM 1219 C CA . PHE A 1 155 ? 7.718 -0.022 0.526 1.00 86.19 155 PHE A CA 1
ATOM 1220 C C . PHE A 1 155 ? 8.476 0.990 -0.338 1.00 86.19 155 PHE A C 1
ATOM 1222 O O . PHE A 1 155 ? 8.232 2.202 -0.312 1.00 86.19 155 PHE A O 1
ATOM 1229 N N . ARG A 1 156 ? 9.423 0.481 -1.131 1.00 85.75 156 ARG A N 1
ATOM 1230 C CA . ARG A 1 156 ? 10.144 1.261 -2.138 1.00 85.75 156 ARG A CA 1
ATOM 1231 C C . ARG A 1 156 ? 9.925 0.688 -3.526 1.00 85.75 156 ARG A C 1
ATOM 1233 O O . ARG A 1 156 ? 9.984 -0.518 -3.730 1.00 85.75 156 ARG A O 1
ATOM 1240 N N . PHE A 1 157 ? 9.702 1.578 -4.482 1.00 86.81 157 PHE A N 1
ATOM 1241 C CA . PHE A 1 157 ? 9.527 1.257 -5.888 1.00 86.81 157 PHE A CA 1
ATOM 1242 C C . PHE A 1 157 ? 10.222 2.315 -6.740 1.00 86.81 157 PHE A C 1
ATOM 1244 O O . PHE A 1 157 ? 9.866 3.488 -6.711 1.00 86.81 157 PHE A O 1
ATOM 1251 N N . CYS A 1 158 ? 11.237 1.938 -7.507 1.00 83.25 158 CYS A N 1
ATOM 1252 C CA . CYS A 1 158 ? 11.925 2.822 -8.451 1.00 83.25 158 CYS A CA 1
ATOM 1253 C C . CYS A 1 158 ? 12.604 3.998 -7.769 1.00 83.25 158 CYS A C 1
ATOM 1255 O O . CYS A 1 158 ? 12.578 5.119 -8.278 1.00 83.25 158 CYS A O 1
ATOM 1257 N N . GLY A 1 159 ? 13.171 3.744 -6.585 1.00 81.38 159 GLY A N 1
ATOM 1258 C CA . GLY A 1 159 ? 13.735 4.774 -5.715 1.00 81.38 159 GLY A CA 1
ATOM 1259 C C . GLY A 1 159 ? 12.699 5.736 -5.120 1.00 81.38 159 GLY A C 1
ATOM 1260 O O . GLY A 1 159 ? 13.097 6.764 -4.579 1.00 81.38 159 GLY A O 1
ATOM 1261 N N . ARG A 1 160 ? 11.401 5.427 -5.223 1.00 86.56 160 ARG A N 1
ATOM 1262 C CA . ARG A 1 160 ? 10.291 6.215 -4.671 1.00 86.56 160 ARG A CA 1
ATOM 1263 C C . ARG A 1 160 ? 9.665 5.466 -3.501 1.00 86.56 160 ARG A C 1
ATOM 1265 O O . ARG A 1 160 ? 9.519 4.244 -3.558 1.00 86.56 160 ARG A O 1
ATOM 1272 N N . SER A 1 161 ? 9.312 6.191 -2.449 1.00 87.81 161 SER A N 1
ATOM 1273 C CA . SER A 1 161 ? 8.599 5.629 -1.303 1.00 87.81 161 SER A CA 1
ATOM 1274 C C . SER A 1 161 ? 7.103 5.588 -1.593 1.00 87.81 161 SER A C 1
ATOM 1276 O O . SER A 1 161 ? 6.552 6.525 -2.177 1.00 87.81 161 SER A O 1
ATOM 1278 N N . TYR A 1 162 ? 6.452 4.502 -1.190 1.00 89.62 162 TYR A N 1
ATOM 1279 C CA . TYR A 1 162 ? 5.002 4.384 -1.271 1.00 89.62 162 TYR A CA 1
ATOM 1280 C C . TYR A 1 162 ? 4.447 3.537 -0.128 1.00 89.62 162 TYR A C 1
ATOM 1282 O O . TYR A 1 162 ? 5.177 2.761 0.491 1.00 89.62 162 TYR A O 1
ATOM 1290 N N . MET A 1 163 ? 3.160 3.718 0.157 1.00 90.00 163 MET A N 1
ATOM 1291 C CA . MET A 1 163 ? 2.381 2.832 1.014 1.00 90.00 163 MET A CA 1
ATOM 1292 C C . MET A 1 163 ? 1.497 1.941 0.148 1.00 90.00 163 MET A C 1
ATOM 1294 O O . MET A 1 163 ? 0.872 2.443 -0.787 1.00 90.00 163 MET A O 1
ATOM 1298 N N . ALA A 1 164 ? 1.454 0.644 0.452 1.00 90.94 164 ALA A N 1
ATOM 1299 C CA . ALA A 1 164 ? 0.544 -0.309 -0.178 1.00 90.94 164 ALA A CA 1
ATOM 1300 C C . ALA A 1 164 ? -0.596 -0.629 0.793 1.00 90.94 164 ALA A C 1
ATOM 1302 O O . ALA A 1 164 ? -0.393 -1.339 1.775 1.00 90.94 164 ALA A O 1
ATOM 1303 N N . VAL A 1 165 ? -1.781 -0.080 0.542 1.00 89.75 165 VAL A N 1
ATOM 1304 C CA . VAL A 1 165 ? -2.942 -0.215 1.425 1.00 89.75 165 VAL A CA 1
ATOM 1305 C C . VAL A 1 165 ? -3.914 -1.230 0.821 1.00 89.75 165 VAL A C 1
ATOM 1307 O O . VAL A 1 165 ? -4.481 -0.963 -0.238 1.00 89.75 165 VAL A O 1
ATOM 1310 N N . PRO A 1 166 ? -4.110 -2.404 1.444 1.00 90.12 166 PRO A N 1
ATOM 1311 C CA . PRO A 1 166 ? -5.069 -3.379 0.950 1.00 90.12 166 PRO A CA 1
ATOM 1312 C C . PRO A 1 166 ? -6.506 -2.930 1.229 1.00 90.12 166 PRO A C 1
ATOM 1314 O O . PRO A 1 166 ? -6.833 -2.478 2.326 1.00 90.12 166 PRO A O 1
ATOM 1317 N N . ARG A 1 167 ? -7.376 -3.108 0.235 1.00 86.06 167 ARG A N 1
ATOM 1318 C CA . ARG A 1 167 ? -8.822 -2.905 0.320 1.00 86.06 167 ARG A CA 1
ATOM 1319 C C . ARG A 1 167 ? -9.513 -4.222 -0.015 1.00 86.06 167 ARG A C 1
ATOM 1321 O O . ARG A 1 167 ? -9.292 -4.794 -1.082 1.00 86.06 167 ARG A O 1
ATOM 1328 N N . LEU A 1 168 ? -10.315 -4.731 0.913 1.00 83.25 168 LEU A N 1
ATOM 1329 C CA . LEU A 1 168 ? -11.045 -5.978 0.709 1.00 83.25 168 LEU A CA 1
ATOM 1330 C C . LEU A 1 168 ? -12.199 -5.778 -0.270 1.00 83.25 168 LEU A C 1
ATOM 1332 O O . LEU A 1 168 ? -12.865 -4.746 -0.246 1.00 83.25 168 LEU A O 1
ATOM 1336 N N . LEU A 1 169 ? -12.460 -6.790 -1.100 1.00 80.44 169 LEU A N 1
ATOM 1337 C CA . LEU A 1 169 ? -13.662 -6.816 -1.940 1.00 80.44 169 LEU A CA 1
ATOM 1338 C C . LEU A 1 169 ? -14.911 -7.161 -1.122 1.00 80.44 169 LEU A C 1
ATOM 1340 O O . LEU A 1 169 ? -16.001 -6.675 -1.414 1.00 80.44 169 LEU A O 1
ATOM 1344 N N . ILE A 1 170 ? -14.742 -8.022 -0.115 1.00 81.62 170 ILE A N 1
ATOM 1345 C CA . ILE A 1 170 ? -15.776 -8.456 0.821 1.00 81.62 170 ILE A CA 1
ATOM 1346 C C . ILE A 1 170 ? -15.189 -8.342 2.228 1.00 81.62 170 ILE A C 1
ATOM 1348 O O . ILE A 1 170 ? -14.134 -8.907 2.516 1.00 81.62 170 ILE A O 1
ATOM 1352 N N . GLU A 1 171 ? -15.859 -7.588 3.096 1.00 79.94 171 GLU A N 1
ATOM 1353 C CA . GLU A 1 171 ? -15.440 -7.385 4.484 1.00 79.94 171 GLU A CA 1
ATOM 1354 C C . GLU A 1 171 ? -15.849 -8.588 5.348 1.00 79.94 171 GLU A C 1
ATOM 1356 O O . GLU A 1 171 ? -16.897 -8.590 5.996 1.00 79.94 171 GLU A O 1
ATOM 1361 N N . ASP A 1 172 ? -15.019 -9.631 5.352 1.00 80.38 172 ASP A N 1
ATOM 1362 C CA . ASP A 1 172 ? -15.164 -10.791 6.232 1.00 80.38 172 ASP A CA 1
ATOM 1363 C C . ASP A 1 172 ? -13.819 -11.243 6.822 1.00 80.38 172 ASP A C 1
ATOM 1365 O O . ASP A 1 172 ? -12.739 -10.889 6.344 1.00 80.38 172 ASP A O 1
ATOM 1369 N N . VAL A 1 173 ? -13.895 -12.015 7.909 1.00 77.25 173 VAL A N 1
ATOM 1370 C CA . VAL A 1 173 ? -12.725 -12.461 8.683 1.00 77.25 173 VAL A CA 1
ATOM 1371 C C . VAL A 1 173 ? -11.756 -13.289 7.832 1.00 77.25 173 VAL A C 1
ATOM 1373 O O . VAL A 1 173 ? -10.547 -13.194 8.023 1.00 77.25 173 VAL A O 1
ATOM 1376 N N . GLU A 1 174 ? -12.268 -14.073 6.883 1.00 81.12 174 GLU A N 1
ATOM 1377 C CA . GLU A 1 174 ? -11.457 -14.932 6.017 1.00 81.12 174 GLU A CA 1
ATOM 1378 C C . GLU A 1 174 ? -10.610 -14.096 5.046 1.00 81.12 174 GLU A C 1
ATOM 1380 O O . GLU A 1 174 ? -9.400 -14.288 4.947 1.00 81.12 174 GLU A O 1
ATOM 1385 N N . ASN A 1 175 ? -11.208 -13.096 4.399 1.00 76.31 175 ASN A N 1
ATOM 1386 C CA . ASN A 1 175 ? -10.510 -12.188 3.496 1.00 76.31 175 ASN A CA 1
ATOM 1387 C C . ASN A 1 175 ? -9.522 -11.273 4.242 1.00 76.31 175 ASN A C 1
ATOM 1389 O O . ASN A 1 175 ? -8.433 -11.011 3.723 1.00 76.31 175 ASN A O 1
ATOM 1393 N N . TYR A 1 176 ? -9.835 -10.843 5.473 1.00 78.88 176 TYR A N 1
ATOM 1394 C CA . TYR A 1 176 ? -8.858 -10.160 6.336 1.00 78.88 176 TYR A CA 1
ATOM 1395 C C . TYR A 1 176 ? -7.641 -11.043 6.626 1.00 78.88 176 TYR A C 1
ATOM 1397 O O . TYR A 1 176 ? -6.508 -10.562 6.554 1.00 78.88 176 TYR A O 1
ATOM 1405 N N . GLN A 1 177 ? -7.867 -12.325 6.922 1.00 81.31 177 GLN A N 1
ATOM 1406 C CA . GLN A 1 177 ? -6.797 -13.274 7.209 1.00 81.31 177 GLN A CA 1
ATOM 1407 C C . GLN A 1 177 ? -5.894 -13.485 5.986 1.00 81.31 177 GLN A C 1
ATOM 1409 O O . GLN A 1 177 ? -4.677 -13.400 6.123 1.00 81.31 177 GLN A O 1
ATOM 1414 N N . ILE A 1 178 ? -6.471 -13.646 4.789 1.00 85.25 178 ILE A N 1
ATOM 1415 C CA . ILE A 1 178 ? -5.715 -13.780 3.529 1.00 85.25 178 ILE A CA 1
ATOM 1416 C C . ILE A 1 178 ? -4.788 -12.576 3.307 1.00 85.25 178 ILE A C 1
ATOM 1418 O O . ILE A 1 178 ? -3.614 -12.739 2.975 1.00 85.25 178 ILE A O 1
ATOM 1422 N N . VAL A 1 179 ? -5.300 -11.356 3.497 1.00 85.69 179 VAL A N 1
ATOM 1423 C CA . VAL A 1 179 ? -4.492 -10.135 3.350 1.00 85.69 179 VAL A CA 1
ATOM 1424 C C . VAL A 1 179 ? -3.380 -10.078 4.391 1.00 85.69 179 VAL A C 1
ATOM 1426 O O . VAL A 1 179 ? -2.235 -9.774 4.054 1.00 85.69 179 VAL A O 1
ATOM 1429 N N . TYR A 1 180 ? -3.708 -10.363 5.651 1.00 85.06 180 TYR A N 1
ATOM 1430 C CA . TYR A 1 180 ? -2.737 -10.342 6.737 1.00 85.06 180 TYR A CA 1
ATOM 1431 C C . TYR A 1 180 ? -1.601 -11.347 6.505 1.00 85.06 180 TYR A C 1
ATOM 1433 O O . TYR A 1 180 ? -0.430 -10.994 6.672 1.00 85.06 180 TYR A O 1
ATOM 1441 N N . GLU A 1 181 ? -1.932 -12.567 6.081 1.00 87.25 181 GLU A N 1
ATOM 1442 C CA . GLU A 1 181 ? -0.968 -13.619 5.756 1.00 87.25 181 GLU A CA 1
ATOM 1443 C C . GLU A 1 181 ? -0.054 -13.194 4.607 1.00 87.25 181 GLU A C 1
ATOM 1445 O O . GLU A 1 181 ? 1.163 -13.211 4.779 1.00 87.25 181 GLU A O 1
ATOM 1450 N N . ALA A 1 182 ? -0.610 -12.693 3.498 1.00 87.31 182 ALA A N 1
ATOM 1451 C CA . ALA A 1 182 ? 0.180 -12.255 2.347 1.00 87.31 182 ALA A CA 1
ATOM 1452 C C . ALA A 1 182 ? 1.213 -11.167 2.713 1.00 87.31 182 ALA A C 1
ATOM 1454 O O . ALA A 1 182 ? 2.385 -11.234 2.333 1.00 87.31 182 ALA A O 1
ATOM 1455 N N . PHE A 1 183 ? 0.812 -10.152 3.483 1.00 87.56 183 PHE A N 1
ATOM 1456 C CA . PHE A 1 183 ? 1.735 -9.092 3.907 1.00 87.56 183 PHE A CA 1
ATOM 1457 C C . PHE A 1 183 ? 2.773 -9.590 4.920 1.00 87.56 183 PHE A C 1
ATOM 1459 O O . PHE A 1 183 ? 3.955 -9.244 4.814 1.00 87.56 183 PHE A O 1
ATOM 1466 N N . SER A 1 184 ? 2.354 -10.420 5.876 1.00 85.06 184 SER A N 1
ATOM 1467 C CA . SER A 1 184 ? 3.236 -10.971 6.910 1.00 85.06 184 SER A CA 1
ATOM 1468 C C . SER A 1 184 ? 4.290 -11.909 6.318 1.00 85.06 184 SER A C 1
ATOM 1470 O O . SER A 1 184 ? 5.468 -11.822 6.674 1.00 85.06 184 SER A O 1
ATOM 1472 N N . GLU A 1 185 ? 3.894 -12.766 5.375 1.00 87.06 185 GLU A N 1
ATOM 1473 C CA . GLU A 1 185 ? 4.792 -13.648 4.630 1.00 87.06 185 GLU A CA 1
ATOM 1474 C C . GLU A 1 185 ? 5.825 -12.853 3.833 1.00 87.06 185 GLU A C 1
ATOM 1476 O O . GLU A 1 185 ? 7.026 -13.107 3.960 1.00 87.06 185 GLU A O 1
ATOM 1481 N N . PHE A 1 186 ? 5.391 -11.845 3.065 1.00 85.88 186 PHE A N 1
ATOM 1482 C CA . PHE A 1 186 ? 6.322 -11.004 2.316 1.00 85.88 186 PHE A CA 1
ATOM 1483 C C . PHE A 1 186 ? 7.344 -10.334 3.241 1.00 85.88 186 PHE A C 1
ATOM 1485 O O . PHE A 1 186 ? 8.544 -10.360 2.970 1.00 85.88 186 PHE A O 1
ATOM 1492 N N . LYS A 1 187 ? 6.899 -9.775 4.371 1.00 81.06 187 LYS A N 1
ATOM 1493 C CA . LYS A 1 187 ? 7.793 -9.126 5.341 1.00 81.06 187 LYS A CA 1
ATOM 1494 C C . LYS A 1 187 ? 8.765 -10.105 5.994 1.00 81.06 187 LYS A C 1
ATOM 1496 O O . LYS A 1 187 ? 9.906 -9.731 6.269 1.00 81.06 187 LYS A O 1
ATOM 1501 N N . ALA A 1 188 ? 8.360 -11.353 6.226 1.00 81.38 188 ALA A N 1
ATOM 1502 C CA . ALA A 1 188 ? 9.265 -12.395 6.706 1.00 81.38 188 ALA A CA 1
ATOM 1503 C C . ALA A 1 188 ? 10.358 -12.732 5.673 1.00 81.38 188 ALA A C 1
ATOM 1505 O O . ALA A 1 188 ? 11.510 -12.969 6.046 1.00 81.38 188 ALA A O 1
ATOM 1506 N N . ILE A 1 189 ? 10.021 -12.701 4.379 1.00 77.94 189 ILE A N 1
ATOM 1507 C CA . ILE A 1 189 ? 10.972 -12.891 3.274 1.00 77.94 189 ILE A CA 1
ATOM 1508 C C . ILE A 1 189 ? 11.919 -11.683 3.153 1.00 77.94 189 ILE A C 1
ATOM 1510 O O . ILE A 1 189 ? 13.136 -11.863 3.059 1.00 77.94 189 ILE A O 1
ATOM 1514 N N . ASP A 1 190 ? 11.380 -10.463 3.203 1.00 72.81 190 ASP A N 1
ATOM 1515 C CA . ASP A 1 190 ? 12.118 -9.204 3.024 1.00 72.81 190 ASP A CA 1
ATOM 1516 C C . ASP A 1 190 ? 13.083 -8.921 4.191 1.00 72.81 190 ASP A C 1
ATOM 1518 O O . ASP A 1 190 ? 14.200 -8.469 3.976 1.00 72.81 190 ASP A O 1
ATOM 1522 N N . LYS A 1 191 ? 12.765 -9.307 5.438 1.00 61.09 191 LYS A N 1
ATOM 1523 C CA . LYS A 1 191 ? 13.702 -9.167 6.582 1.00 61.09 191 LYS A CA 1
ATOM 1524 C C . LYS A 1 191 ? 15.043 -9.895 6.385 1.00 61.09 191 LYS A C 1
ATOM 1526 O O . LYS A 1 191 ? 16.037 -9.507 6.997 1.00 61.09 191 LYS A O 1
ATOM 1531 N N . ASN A 1 192 ? 15.090 -10.914 5.523 1.00 51.88 192 ASN A N 1
ATOM 1532 C CA . ASN A 1 192 ? 16.293 -11.701 5.231 1.00 51.88 192 ASN A CA 1
ATOM 1533 C C . ASN A 1 192 ? 17.050 -11.234 3.976 1.00 51.88 192 ASN A C 1
ATOM 1535 O O . ASN A 1 192 ? 18.141 -11.733 3.690 1.00 51.88 192 ASN A O 1
ATOM 1539 N N . LYS A 1 193 ? 16.505 -10.273 3.226 1.00 53.66 193 LYS A N 1
ATOM 1540 C CA . LYS A 1 193 ? 17.128 -9.695 2.037 1.00 53.66 193 LYS A CA 1
ATOM 1541 C C . LYS A 1 193 ? 17.079 -8.178 2.163 1.00 53.66 193 LYS A C 1
ATOM 1543 O O . LYS A 1 193 ? 16.014 -7.590 2.164 1.00 53.66 193 LYS A O 1
ATOM 1548 N N . GLN A 1 194 ? 18.228 -7.503 2.182 1.00 44.72 194 GLN A N 1
ATOM 1549 C CA . GLN A 1 194 ? 18.254 -6.085 1.803 1.00 44.72 194 GLN A CA 1
ATOM 1550 C C . GLN A 1 194 ? 17.853 -6.005 0.322 1.00 44.72 194 GLN A C 1
ATOM 1552 O O . GLN A 1 194 ? 18.732 -6.006 -0.545 1.00 44.72 194 GLN A O 1
ATOM 1557 N N . SER A 1 195 ? 16.548 -6.022 0.021 1.00 45.84 195 SER A N 1
ATOM 1558 C CA . SER A 1 195 ? 16.021 -6.009 -1.341 1.00 45.84 195 SER A CA 1
ATOM 1559 C C . SER A 1 195 ? 16.352 -4.654 -1.964 1.00 45.84 195 SER A C 1
ATOM 1561 O O . SER A 1 195 ? 15.692 -3.621 -1.852 1.00 45.84 195 SER A O 1
ATOM 1563 N N . THR A 1 196 ? 17.527 -4.631 -2.573 1.00 49.97 196 THR A N 1
ATOM 1564 C CA . THR A 1 196 ? 17.985 -3.559 -3.426 1.00 49.97 196 THR A CA 1
ATOM 1565 C C . THR A 1 196 ? 17.441 -3.894 -4.804 1.00 49.97 196 THR A C 1
ATOM 1567 O O . THR A 1 196 ? 17.964 -4.793 -5.454 1.00 49.97 196 THR A O 1
ATOM 1570 N N . TYR A 1 197 ? 16.419 -3.133 -5.212 1.00 53.66 197 TYR A N 1
ATOM 1571 C CA . TYR A 1 197 ? 15.757 -3.048 -6.526 1.00 53.66 197 TYR A CA 1
ATOM 1572 C C . TYR A 1 197 ? 14.332 -3.617 -6.600 1.00 53.66 197 TYR A C 1
ATOM 1574 O O . TYR A 1 197 ? 14.116 -4.789 -6.332 1.00 53.66 197 TYR A O 1
ATOM 1582 N N . GLU A 1 198 ? 13.403 -2.788 -7.108 1.00 67.19 198 GLU A N 1
ATOM 1583 C CA . GLU A 1 198 ? 12.671 -3.158 -8.336 1.00 67.19 198 GLU A CA 1
ATOM 1584 C C . GLU A 1 198 ? 12.112 -4.576 -8.403 1.00 67.19 198 GLU A C 1
ATOM 1586 O O . GLU A 1 198 ? 12.799 -5.429 -8.952 1.00 67.19 198 GLU A O 1
ATOM 1591 N N . ASP A 1 199 ? 10.862 -4.764 -7.966 1.00 71.25 199 ASP A N 1
ATOM 1592 C CA . ASP A 1 199 ? 9.875 -5.727 -8.475 1.00 71.25 199 ASP A CA 1
ATOM 1593 C C . ASP A 1 199 ? 9.489 -6.816 -7.470 1.00 71.25 199 ASP A C 1
ATOM 1595 O O . ASP A 1 199 ? 8.485 -7.477 -7.694 1.00 71.25 199 ASP A O 1
ATOM 1599 N N . GLU A 1 200 ? 10.189 -6.993 -6.345 1.00 82.31 200 GLU A N 1
ATOM 1600 C CA . GLU A 1 200 ? 9.928 -8.132 -5.441 1.00 82.31 200 GLU A CA 1
ATOM 1601 C C . GLU A 1 200 ? 8.532 -8.103 -4.809 1.00 82.31 200 GLU A C 1
ATOM 1603 O O . GLU A 1 200 ? 7.774 -9.050 -4.995 1.00 82.31 200 GLU A O 1
ATOM 1608 N N . PHE A 1 201 ? 8.148 -7.006 -4.142 1.00 87.88 201 PHE A N 1
ATOM 1609 C CA . PHE A 1 201 ? 6.789 -6.869 -3.596 1.00 87.88 201 PHE A CA 1
ATOM 1610 C C . PHE A 1 201 ? 5.729 -6.990 -4.693 1.00 87.88 201 PHE A C 1
ATOM 1612 O O . PHE A 1 201 ? 4.732 -7.682 -4.528 1.00 87.88 201 PHE A O 1
ATOM 1619 N N . MET A 1 202 ? 5.969 -6.363 -5.846 1.00 89.75 202 MET A N 1
ATOM 1620 C CA . MET A 1 202 ? 5.025 -6.38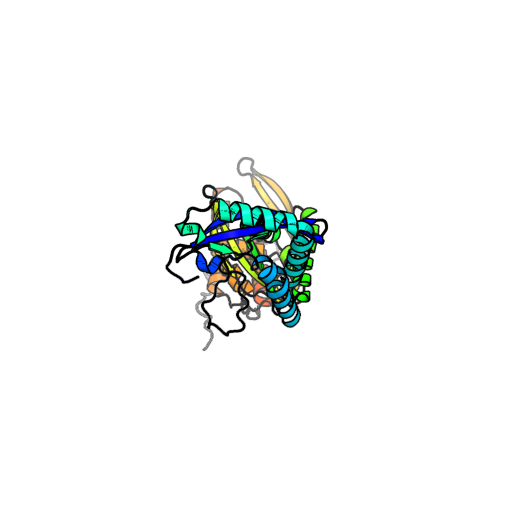4 -6.963 1.00 89.75 202 MET A CA 1
ATOM 1621 C C . MET A 1 202 ? 4.858 -7.786 -7.556 1.00 89.75 202 MET A C 1
ATOM 1623 O O . MET A 1 202 ? 3.754 -8.182 -7.914 1.00 89.75 202 MET A O 1
ATOM 1627 N N . THR A 1 203 ? 5.949 -8.545 -7.645 1.00 88.62 203 THR A N 1
ATOM 1628 C CA . THR A 1 203 ? 5.960 -9.928 -8.131 1.00 88.62 203 THR A CA 1
ATOM 1629 C C . THR A 1 203 ? 5.311 -10.852 -7.109 1.00 88.62 203 THR A C 1
ATOM 1631 O O . THR A 1 203 ? 4.507 -11.693 -7.484 1.00 88.62 203 THR A O 1
ATOM 1634 N N . TYR A 1 204 ? 5.572 -10.650 -5.817 1.00 91.50 204 TYR A N 1
ATOM 1635 C CA . TYR A 1 204 ? 4.889 -11.394 -4.763 1.00 91.50 204 TYR A CA 1
ATOM 1636 C C . TYR A 1 204 ? 3.376 -11.131 -4.790 1.00 91.50 204 TYR A C 1
ATOM 1638 O O . TYR A 1 204 ? 2.572 -12.059 -4.756 1.00 91.50 204 TYR A O 1
ATOM 1646 N N . MET A 1 205 ? 2.965 -9.870 -4.954 1.00 91.88 205 MET A N 1
ATOM 1647 C CA . MET A 1 205 ? 1.551 -9.515 -5.101 1.00 91.88 205 MET A CA 1
ATOM 1648 C C . MET A 1 205 ? 0.929 -10.062 -6.391 1.00 91.88 205 MET A C 1
ATOM 1650 O O . MET A 1 205 ? -0.270 -10.316 -6.422 1.00 91.88 205 MET A O 1
ATOM 1654 N N . ALA A 1 206 ? 1.717 -10.311 -7.440 1.00 92.94 206 ALA A N 1
ATOM 1655 C CA . ALA A 1 206 ? 1.248 -10.957 -8.665 1.00 92.94 206 ALA A CA 1
ATOM 1656 C C . ALA A 1 206 ? 0.880 -12.443 -8.493 1.00 92.94 206 ALA A C 1
ATOM 1658 O O . ALA A 1 206 ? 0.130 -12.980 -9.314 1.00 92.94 206 ALA A O 1
ATOM 1659 N N . GLU A 1 207 ? 1.406 -13.109 -7.464 1.00 92.81 207 GLU A N 1
ATOM 1660 C CA . GLU A 1 207 ? 1.100 -14.510 -7.145 1.00 92.81 207 GLU A CA 1
ATOM 1661 C C . GLU A 1 207 ? -0.223 -14.652 -6.378 1.00 92.81 207 GLU A C 1
ATOM 1663 O O . GLU A 1 207 ? -0.828 -15.727 -6.362 1.00 92.81 207 GLU A O 1
ATOM 1668 N N . GLN A 1 208 ? -0.707 -13.555 -5.790 1.00 91.75 208 GLN A N 1
ATOM 1669 C CA . GLN A 1 208 ? -1.929 -13.539 -4.997 1.00 91.75 208 GLN A CA 1
ATOM 1670 C C . GLN A 1 208 ? -3.186 -13.632 -5.874 1.00 91.75 208 GLN A C 1
ATOM 1672 O O . GLN A 1 208 ? -3.220 -13.236 -7.044 1.00 91.75 208 GLN A O 1
ATOM 1677 N N . LYS A 1 209 ? -4.268 -14.151 -5.290 1.00 90.06 209 LYS A N 1
ATOM 1678 C CA . LYS A 1 209 ? -5.598 -14.178 -5.918 1.00 90.06 209 LYS A CA 1
ATOM 1679 C C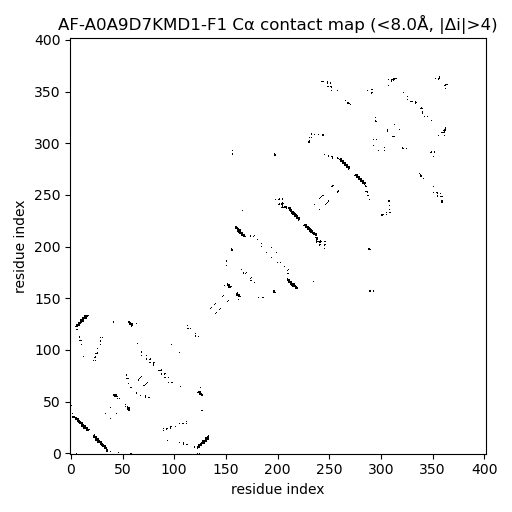 . LYS A 1 209 ? -6.319 -12.844 -5.701 1.00 90.06 209 LYS A C 1
ATOM 1681 O O . LYS A 1 209 ? -6.069 -12.150 -4.722 1.00 90.06 209 LYS A O 1
ATOM 1686 N N . ASN A 1 210 ? -7.269 -12.513 -6.577 1.00 91.69 210 ASN A N 1
ATOM 1687 C CA . ASN A 1 210 ? -8.069 -11.281 -6.515 1.00 91.69 210 ASN A CA 1
ATOM 1688 C C . ASN A 1 210 ? -9.127 -11.306 -5.380 1.00 91.69 210 ASN A C 1
ATOM 1690 O O . ASN A 1 210 ? -10.317 -11.193 -5.654 1.00 91.69 210 ASN A O 1
ATOM 1694 N N . HIS A 1 211 ? -8.711 -11.479 -4.124 1.00 86.88 211 HIS A N 1
ATOM 1695 C CA . HIS A 1 211 ? -9.571 -11.336 -2.935 1.00 86.88 211 HIS A CA 1
ATOM 1696 C C . HIS A 1 211 ? -9.616 -9.891 -2.416 1.00 86.88 211 HIS A C 1
ATOM 1698 O O . HIS A 1 211 ? -10.557 -9.479 -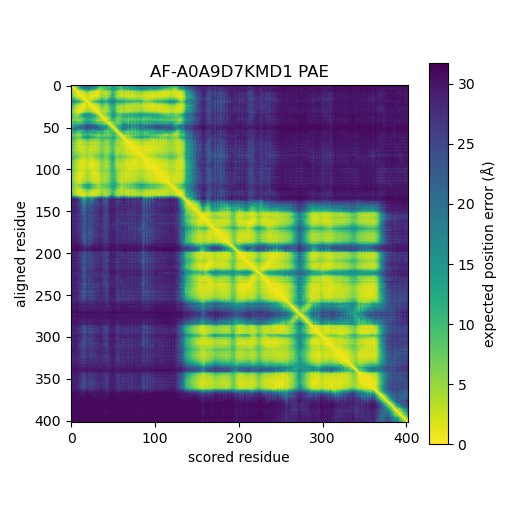1.739 1.00 86.88 211 HIS A O 1
ATOM 1704 N N . PHE A 1 212 ? -8.599 -9.110 -2.768 1.00 89.50 212 PHE A N 1
ATOM 1705 C CA . PHE A 1 212 ? -8.424 -7.721 -2.379 1.00 89.50 212 PHE A CA 1
ATOM 1706 C C . PHE A 1 212 ? -7.840 -6.924 -3.545 1.00 89.50 212 PHE A C 1
ATOM 1708 O O . PHE A 1 212 ? -7.326 -7.488 -4.519 1.00 89.50 212 PHE A O 1
ATOM 1715 N N . THR A 1 213 ? -7.908 -5.607 -3.428 1.00 92.31 213 THR A N 1
ATOM 1716 C CA . THR A 1 213 ? -7.167 -4.657 -4.253 1.00 92.31 213 THR A CA 1
ATOM 1717 C C . THR A 1 213 ? -6.127 -3.936 -3.409 1.00 92.31 213 THR A C 1
ATOM 1719 O O . THR A 1 213 ? -6.203 -3.926 -2.182 1.00 92.31 213 THR A O 1
ATOM 1722 N N . LEU A 1 214 ? -5.149 -3.320 -4.063 1.00 92.38 214 LEU A N 1
ATOM 1723 C CA . LEU A 1 214 ? -4.134 -2.494 -3.425 1.00 92.38 214 LEU A CA 1
ATOM 1724 C C . LEU A 1 214 ? -4.241 -1.058 -3.911 1.00 92.38 214 LEU A C 1
ATOM 1726 O O . LEU A 1 214 ? -4.180 -0.800 -5.113 1.00 92.38 214 LEU A O 1
ATOM 1730 N N . ASP A 1 215 ? -4.312 -0.142 -2.957 1.00 91.88 215 ASP A N 1
ATOM 1731 C CA . ASP A 1 215 ? -4.102 1.275 -3.193 1.00 91.88 215 ASP A CA 1
ATOM 1732 C C . ASP A 1 215 ? -2.617 1.584 -2.965 1.00 91.88 215 ASP A C 1
ATOM 1734 O O . ASP A 1 215 ? -2.027 1.224 -1.942 1.00 91.88 215 ASP A O 1
ATOM 1738 N N . MET A 1 216 ? -1.985 2.240 -3.932 1.00 92.25 216 MET A N 1
ATOM 1739 C CA . MET A 1 216 ? -0.590 2.655 -3.871 1.00 92.25 216 MET A CA 1
ATOM 1740 C C . MET A 1 216 ? -0.494 4.168 -3.701 1.00 92.25 216 MET A C 1
ATOM 1742 O O . MET A 1 216 ? -0.772 4.945 -4.618 1.00 92.25 216 MET A O 1
ATOM 1746 N N . ILE A 1 217 ? -0.043 4.586 -2.522 1.00 91.88 217 ILE A N 1
ATOM 1747 C CA . ILE A 1 217 ? 0.092 5.990 -2.133 1.00 91.88 217 ILE A CA 1
ATOM 1748 C C . ILE A 1 217 ? 1.573 6.365 -2.195 1.00 91.88 217 ILE A C 1
ATOM 1750 O O . ILE A 1 217 ? 2.340 6.011 -1.303 1.00 91.88 217 ILE A O 1
ATOM 1754 N N . PHE A 1 218 ? 1.997 7.078 -3.236 1.00 91.19 218 PHE A N 1
ATOM 1755 C CA . PHE A 1 218 ? 3.371 7.568 -3.374 1.00 91.19 218 PHE A CA 1
ATOM 1756 C C . PHE A 1 218 ? 3.561 8.893 -2.653 1.00 91.19 218 PHE A C 1
ATOM 1758 O O . PHE A 1 218 ? 2.778 9.829 -2.837 1.00 91.19 218 PHE A O 1
ATOM 1765 N N . PHE A 1 219 ? 4.652 9.013 -1.905 1.00 89.56 219 PHE A N 1
ATOM 1766 C CA . PHE A 1 219 ? 4.939 10.210 -1.128 1.00 89.56 219 PHE A CA 1
ATOM 1767 C C . PHE A 1 219 ? 6.437 10.510 -1.048 1.00 89.56 219 PHE A C 1
ATOM 1769 O O . PHE A 1 219 ? 7.292 9.642 -1.235 1.00 89.56 219 PHE A O 1
ATOM 1776 N N . GLU A 1 220 ? 6.745 11.763 -0.729 1.00 88.12 220 GLU A N 1
ATOM 1777 C CA . GLU A 1 220 ? 8.083 12.208 -0.345 1.00 88.12 220 GLU A CA 1
ATOM 1778 C C . GLU A 1 220 ? 8.038 12.781 1.068 1.00 88.12 220 GLU A C 1
ATOM 1780 O O . GLU A 1 220 ? 7.090 13.472 1.435 1.00 88.12 220 GLU A O 1
ATOM 1785 N N . GLU A 1 221 ? 9.066 12.496 1.858 1.00 83.69 221 GLU A N 1
ATOM 1786 C CA . GLU A 1 221 ? 9.228 13.079 3.186 1.00 83.69 221 GLU A CA 1
ATOM 1787 C C . GLU A 1 221 ? 10.162 14.280 3.115 1.00 83.69 221 GLU A C 1
ATOM 1789 O O . GLU A 1 221 ? 11.269 14.199 2.575 1.00 83.69 221 GLU A O 1
ATOM 1794 N N . ASP A 1 222 ? 9.731 15.394 3.697 1.00 80.69 222 ASP A N 1
ATOM 1795 C CA . ASP A 1 222 ? 10.612 16.529 3.925 1.00 80.69 222 ASP A CA 1
ATOM 1796 C C . ASP A 1 222 ? 11.654 16.160 4.992 1.00 80.69 222 ASP A C 1
ATOM 1798 O O . ASP A 1 222 ? 11.325 15.849 6.140 1.00 80.69 222 ASP A O 1
ATOM 1802 N N . ALA A 1 223 ? 12.932 16.241 4.618 1.00 71.44 223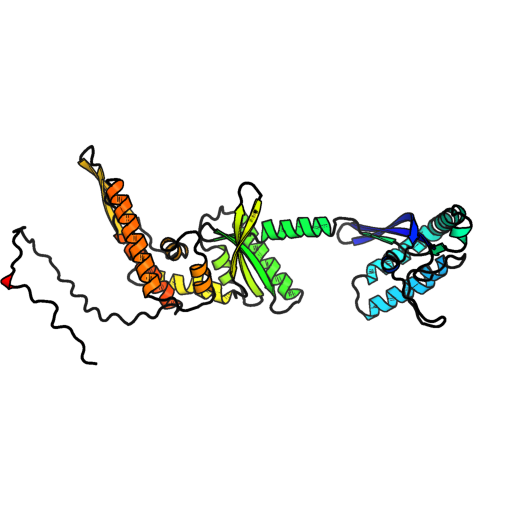 ALA A N 1
ATOM 1803 C CA . ALA A 1 223 ? 14.059 15.909 5.482 1.00 71.44 223 ALA A CA 1
ATOM 1804 C C . ALA A 1 223 ? 14.107 16.717 6.796 1.00 71.44 223 ALA A C 1
ATOM 1806 O O . ALA A 1 223 ? 14.720 16.264 7.760 1.00 71.44 223 ALA A O 1
ATOM 1807 N N . LYS A 1 224 ? 13.498 17.911 6.847 1.00 70.06 224 LYS A N 1
ATOM 1808 C CA . LYS A 1 224 ? 13.502 18.790 8.028 1.00 70.06 224 LYS A CA 1
ATOM 1809 C C . LYS A 1 224 ? 12.242 18.659 8.873 1.00 70.06 224 LYS A C 1
ATOM 1811 O O . LYS A 1 224 ? 12.343 18.632 10.095 1.00 70.06 224 LYS A O 1
ATOM 1816 N N . SER A 1 225 ? 11.072 18.621 8.242 1.00 70.69 225 SER A N 1
ATOM 1817 C CA . SER A 1 225 ? 9.785 18.635 8.953 1.00 70.69 225 SER A CA 1
ATOM 1818 C C . SER A 1 225 ? 9.186 17.243 9.165 1.00 70.69 225 SER A C 1
ATOM 1820 O O . SER A 1 225 ? 8.210 17.120 9.902 1.00 70.69 225 SER A O 1
ATOM 1822 N N . LYS A 1 226 ? 9.747 16.201 8.526 1.00 68.75 226 LYS A N 1
ATOM 1823 C CA . LYS A 1 226 ? 9.146 14.860 8.392 1.00 68.75 226 LYS A CA 1
ATOM 1824 C C . LYS A 1 226 ? 7.713 14.888 7.842 1.00 68.75 226 LYS A C 1
ATOM 1826 O O . LYS A 1 226 ? 6.983 13.909 7.963 1.00 68.75 226 LYS A O 1
ATOM 1831 N N . ALA A 1 227 ? 7.298 16.004 7.241 1.00 74.06 227 ALA A N 1
ATOM 1832 C CA . ALA A 1 227 ? 5.991 16.115 6.627 1.00 74.06 227 ALA A CA 1
ATOM 1833 C C . ALA A 1 227 ? 5.946 15.226 5.381 1.00 74.06 227 ALA A C 1
ATOM 1835 O O . ALA A 1 227 ? 6.856 15.257 4.548 1.00 74.06 227 ALA A O 1
ATOM 1836 N N . ILE A 1 228 ? 4.877 14.442 5.267 1.00 79.88 228 ILE A N 1
ATOM 1837 C CA . ILE A 1 228 ? 4.622 13.566 4.127 1.00 79.88 228 ILE A CA 1
ATOM 1838 C C . ILE A 1 228 ? 3.904 14.387 3.058 1.00 79.88 228 ILE A C 1
ATOM 1840 O O . ILE A 1 228 ? 2.767 14.819 3.248 1.00 79.88 228 ILE A O 1
ATOM 1844 N N . GLN A 1 229 ? 4.562 14.601 1.922 1.00 84.12 229 GLN A N 1
ATOM 1845 C CA . GLN A 1 229 ? 3.945 15.192 0.744 1.00 84.12 229 GLN A CA 1
ATOM 1846 C C . GLN A 1 229 ? 3.466 14.083 -0.193 1.00 84.12 229 GLN A C 1
ATOM 1848 O O . GLN A 1 229 ? 4.278 13.387 -0.806 1.00 84.12 229 GLN A O 1
ATOM 1853 N N . LEU A 1 230 ? 2.147 13.963 -0.346 1.00 87.38 230 LEU A N 1
ATOM 1854 C CA . LEU A 1 230 ? 1.532 13.062 -1.317 1.00 87.38 230 LEU A CA 1
ATOM 1855 C C . LEU A 1 230 ? 1.904 13.480 -2.749 1.00 87.38 230 LEU A C 1
ATOM 1857 O O . LEU A 1 230 ? 1.780 14.651 -3.111 1.00 87.38 230 LEU A O 1
ATOM 1861 N N . LYS A 1 231 ? 2.363 12.523 -3.559 1.00 90.06 231 LYS A N 1
ATOM 1862 C CA . LYS A 1 231 ? 2.762 12.741 -4.960 1.00 90.06 231 LYS A CA 1
ATOM 1863 C C . LYS A 1 231 ? 1.821 12.084 -5.953 1.00 90.06 231 LYS A C 1
ATOM 1865 O O . LYS A 1 231 ? 1.573 12.654 -7.008 1.00 90.06 231 LYS A O 1
ATOM 1870 N N . SER A 1 232 ? 1.330 10.893 -5.629 1.00 89.75 232 SER A N 1
ATOM 1871 C CA . SER A 1 232 ? 0.418 10.141 -6.485 1.00 89.75 232 SER A CA 1
ATOM 1872 C C . SER A 1 232 ? -0.385 9.164 -5.646 1.00 89.75 232 SER A C 1
ATOM 1874 O O . SER A 1 232 ? 0.140 8.607 -4.684 1.00 89.75 232 SER A O 1
ATOM 1876 N N . HIS A 1 233 ? -1.627 8.926 -6.046 1.00 92.00 233 HIS A N 1
ATOM 1877 C CA . HIS A 1 233 ? -2.478 7.889 -5.484 1.00 92.00 233 HIS A CA 1
ATOM 1878 C C . HIS A 1 233 ? -3.011 7.048 -6.639 1.00 92.00 233 HIS A C 1
ATOM 1880 O O . HIS A 1 233 ? -3.608 7.599 -7.559 1.00 92.00 233 HIS A O 1
ATOM 1886 N N . ILE A 1 234 ? -2.714 5.751 -6.630 1.00 91.69 234 ILE A N 1
ATOM 1887 C CA . ILE A 1 234 ? -3.238 4.792 -7.602 1.00 91.69 234 ILE A CA 1
ATOM 1888 C C . ILE A 1 234 ? -4.142 3.850 -6.824 1.00 91.69 234 ILE A C 1
ATOM 1890 O O . ILE A 1 234 ? -3.683 3.227 -5.872 1.00 91.69 234 ILE A O 1
ATOM 1894 N N . GLU A 1 235 ? -5.409 3.782 -7.200 1.00 91.44 235 GLU A N 1
ATOM 1895 C CA . GLU A 1 235 ? -6.437 3.076 -6.439 1.00 91.44 235 GLU A CA 1
ATOM 1896 C C . GLU A 1 235 ? -6.802 1.745 -7.107 1.00 91.44 235 GLU A C 1
ATOM 1898 O O . GLU A 1 235 ? -6.669 1.578 -8.320 1.00 91.44 235 GLU A O 1
ATOM 1903 N N . GLU A 1 236 ? -7.281 0.802 -6.300 1.00 90.50 236 GLU A N 1
ATOM 1904 C CA . GLU A 1 236 ? -7.983 -0.409 -6.737 1.00 90.50 236 GLU A CA 1
ATOM 1905 C C . GLU A 1 236 ? -7.182 -1.332 -7.678 1.00 90.50 236 GLU A C 1
ATOM 1907 O O . GLU A 1 236 ? -7.711 -1.951 -8.606 1.00 90.50 236 GLU A O 1
ATOM 1912 N N . ILE A 1 237 ? -5.883 -1.501 -7.415 1.00 93.69 237 ILE A N 1
ATOM 1913 C CA . ILE A 1 237 ? -5.033 -2.377 -8.224 1.00 93.69 237 ILE A CA 1
ATOM 1914 C C . ILE A 1 237 ? -5.215 -3.835 -7.791 1.00 93.69 237 ILE A C 1
ATOM 1916 O O . ILE A 1 237 ? -4.819 -4.239 -6.699 1.00 93.69 237 ILE A O 1
ATOM 1920 N N . PHE A 1 238 ? -5.755 -4.670 -8.674 1.00 94.44 238 PHE A N 1
ATOM 1921 C CA . PHE A 1 238 ? -5.863 -6.110 -8.425 1.00 94.44 238 PHE A CA 1
ATOM 1922 C C . PHE A 1 238 ? -4.505 -6.838 -8.507 1.00 94.44 238 PHE A C 1
ATOM 1924 O O . PHE A 1 238 ? -3.709 -6.522 -9.396 1.00 94.44 238 PHE A O 1
ATOM 1931 N N . PRO A 1 239 ? -4.281 -7.912 -7.722 1.00 94.75 239 PRO A N 1
ATOM 1932 C CA . PRO A 1 239 ? -3.173 -8.865 -7.893 1.00 94.75 239 PRO A CA 1
ATOM 1933 C C . PRO A 1 239 ? -2.929 -9.291 -9.349 1.00 94.75 239 PRO A C 1
ATOM 1935 O O . PRO A 1 239 ? -1.819 -9.207 -9.876 1.00 94.75 239 PRO A O 1
ATOM 1938 N N . SER A 1 240 ? -3.998 -9.620 -10.077 1.00 95.88 240 SER A N 1
ATOM 1939 C CA . SER A 1 240 ? -3.921 -9.939 -11.512 1.00 95.88 240 SER A CA 1
ATOM 1940 C C . SER A 1 240 ? -3.362 -8.809 -12.395 1.00 95.88 240 SER A C 1
ATOM 1942 O O . SER A 1 240 ? -2.787 -9.081 -13.453 1.00 95.88 240 SER A O 1
ATOM 1944 N N . ARG A 1 241 ? -3.488 -7.538 -11.987 1.00 95.44 241 ARG A N 1
ATOM 1945 C CA . ARG A 1 241 ? -2.868 -6.407 -12.687 1.00 95.44 241 ARG A CA 1
ATOM 1946 C C . ARG A 1 241 ? -1.362 -6.377 -12.451 1.00 95.44 241 ARG A C 1
ATOM 1948 O O . ARG A 1 241 ? -0.626 -6.205 -13.423 1.00 95.44 241 ARG A O 1
ATOM 1955 N N . PHE A 1 242 ? -0.903 -6.632 -11.224 1.00 94.94 242 PHE A N 1
ATOM 1956 C CA . PHE A 1 242 ? 0.524 -6.820 -10.946 1.00 94.94 242 PHE A CA 1
ATOM 1957 C C . PHE A 1 242 ? 1.099 -7.966 -11.780 1.00 94.94 242 PHE A C 1
ATOM 1959 O O . PHE A 1 242 ? 2.143 -7.795 -12.403 1.00 94.94 242 PHE A O 1
ATOM 1966 N N . LYS A 1 243 ? 0.374 -9.084 -11.904 1.00 95.38 243 LYS A N 1
ATOM 1967 C CA . LYS A 1 243 ? 0.780 -10.213 -12.754 1.00 95.38 243 LYS A CA 1
ATOM 1968 C C . LYS A 1 243 ? 0.996 -9.818 -14.210 1.00 95.38 243 LYS A C 1
ATOM 1970 O O . LYS A 1 243 ? 2.051 -10.109 -14.771 1.00 95.38 243 LYS A O 1
ATOM 1975 N N . LYS A 1 244 ? 0.058 -9.077 -14.801 1.00 96.00 244 LYS A N 1
ATOM 1976 C CA . LYS A 1 244 ? 0.214 -8.559 -16.169 1.00 96.00 244 LYS A CA 1
ATOM 1977 C C . LYS A 1 244 ? 1.450 -7.668 -16.318 1.00 96.00 244 LYS A C 1
ATOM 1979 O O . LYS A 1 244 ? 2.174 -7.792 -17.299 1.00 96.00 244 LYS A O 1
ATOM 1984 N N . ILE A 1 245 ? 1.680 -6.765 -15.363 1.00 94.81 245 ILE A N 1
ATOM 1985 C CA . ILE A 1 245 ? 2.723 -5.727 -15.428 1.00 94.81 245 ILE A CA 1
ATOM 1986 C C . ILE A 1 245 ? 4.121 -6.288 -15.130 1.00 94.81 245 ILE A C 1
ATOM 1988 O O . ILE A 1 245 ? 5.067 -5.957 -15.844 1.00 94.81 245 ILE A O 1
ATOM 1992 N N . PHE A 1 246 ? 4.270 -7.106 -14.090 1.00 92.94 246 PHE A N 1
ATOM 1993 C CA . PHE A 1 246 ? 5.574 -7.494 -13.538 1.00 92.94 246 PHE A CA 1
ATOM 1994 C C . PHE A 1 246 ? 6.002 -8.921 -13.884 1.00 92.94 246 PHE A C 1
ATOM 1996 O O . PHE A 1 246 ? 7.194 -9.217 -13.818 1.00 92.94 246 PHE A O 1
ATOM 2003 N N . VAL A 1 247 ? 5.065 -9.777 -14.305 1.00 92.62 247 VAL A N 1
ATOM 2004 C CA . VAL A 1 247 ? 5.350 -11.158 -14.718 1.00 92.62 247 VAL A CA 1
ATOM 2005 C C . VAL A 1 247 ? 5.183 -11.288 -16.227 1.00 92.62 247 VAL A C 1
ATOM 2007 O O . VAL A 1 247 ? 6.168 -11.379 -16.951 1.00 92.62 247 VAL A O 1
ATOM 2010 N N . GLU A 1 248 ? 3.952 -11.194 -16.727 1.00 95.00 248 GLU A N 1
ATOM 2011 C CA . GLU A 1 248 ? 3.624 -11.551 -18.112 1.00 95.00 248 GLU A CA 1
ATOM 2012 C C . GLU A 1 248 ? 4.289 -10.616 -19.137 1.00 95.00 248 GLU A C 1
ATOM 2014 O O . GLU A 1 248 ? 4.964 -11.073 -20.061 1.00 95.00 248 GLU A O 1
ATOM 2019 N N . ALA A 1 249 ? 4.165 -9.296 -18.955 1.00 93.06 249 ALA A N 1
ATOM 2020 C CA . ALA A 1 249 ? 4.781 -8.322 -19.856 1.00 93.06 249 ALA A CA 1
ATOM 2021 C C . ALA A 1 249 ? 6.310 -8.368 -19.817 1.00 93.06 249 ALA A C 1
ATOM 2023 O O . ALA A 1 249 ? 6.970 -8.165 -20.836 1.00 93.06 249 ALA A O 1
ATOM 2024 N N . ARG A 1 250 ? 6.881 -8.648 -18.644 1.00 90.94 250 ARG A N 1
ATOM 2025 C CA . ARG A 1 250 ? 8.326 -8.781 -18.483 1.00 90.94 250 ARG A CA 1
ATOM 2026 C C . ARG A 1 250 ? 8.838 -10.034 -19.185 1.00 90.94 250 ARG A C 1
ATOM 2028 O O . ARG A 1 250 ? 9.790 -9.933 -19.950 1.00 90.94 250 ARG A O 1
ATOM 2035 N N . GLU A 1 251 ? 8.206 -11.183 -18.968 1.00 90.94 251 GLU A N 1
ATOM 2036 C CA . GLU A 1 251 ? 8.571 -12.437 -19.632 1.00 90.94 251 GLU A CA 1
ATOM 2037 C C . GLU A 1 251 ? 8.440 -12.336 -21.152 1.00 90.94 251 GLU A C 1
ATOM 2039 O O . GLU A 1 251 ? 9.307 -12.823 -21.875 1.00 90.94 251 GLU A O 1
ATOM 2044 N N . ALA A 1 252 ? 7.406 -11.658 -21.653 1.00 90.94 252 ALA A N 1
ATOM 2045 C CA . ALA A 1 252 ? 7.238 -11.431 -23.085 1.00 90.94 252 ALA A CA 1
ATOM 2046 C C . ALA A 1 252 ? 8.408 -10.643 -23.698 1.00 90.94 252 ALA A C 1
ATOM 2048 O O . ALA A 1 252 ? 8.858 -10.956 -24.800 1.00 90.94 252 ALA A O 1
ATOM 2049 N N . VAL A 1 253 ? 8.925 -9.644 -22.978 1.00 89.25 253 VAL A N 1
ATOM 2050 C CA . VAL A 1 253 ? 10.109 -8.887 -23.401 1.00 89.25 253 VAL A CA 1
ATOM 2051 C C . VAL A 1 253 ? 11.371 -9.731 -23.245 1.00 89.25 253 VAL A C 1
ATOM 2053 O O . VAL A 1 253 ? 12.136 -9.850 -24.195 1.00 89.25 253 VAL A O 1
ATOM 2056 N N . ASP A 1 254 ? 11.586 -10.362 -22.093 1.00 86.62 254 ASP A N 1
ATOM 2057 C CA . ASP A 1 254 ? 12.798 -11.143 -21.807 1.00 86.62 254 ASP A CA 1
ATOM 2058 C C . ASP A 1 254 ? 12.980 -12.317 -22.784 1.00 86.62 254 ASP A C 1
ATOM 2060 O O . ASP A 1 254 ? 14.104 -12.626 -23.182 1.00 86.62 254 ASP A O 1
ATOM 2064 N N . ASN A 1 255 ? 11.878 -12.931 -23.223 1.00 86.31 255 ASN A N 1
ATOM 2065 C CA . ASN A 1 255 ? 11.880 -14.031 -24.188 1.00 86.31 255 ASN A CA 1
ATOM 2066 C C . ASN A 1 255 ? 11.925 -13.566 -25.653 1.00 86.31 255 ASN A C 1
ATOM 2068 O O . ASN A 1 255 ? 12.041 -14.398 -26.556 1.00 86.31 255 ASN A O 1
ATOM 2072 N N . HIS A 1 256 ? 11.844 -12.259 -25.925 1.00 84.19 256 HIS A N 1
ATOM 2073 C CA . HIS A 1 256 ? 11.914 -11.749 -27.290 1.00 84.19 256 HIS A CA 1
ATOM 2074 C C . HIS A 1 256 ? 13.291 -12.074 -27.905 1.00 84.19 256 HIS A C 1
ATOM 2076 O O . HIS A 1 256 ? 14.313 -11.829 -27.256 1.00 84.19 256 HIS A O 1
ATOM 2082 N N . PRO A 1 257 ? 13.384 -12.554 -29.163 1.00 80.12 257 PRO A N 1
ATOM 2083 C CA . PRO A 1 257 ? 14.655 -12.986 -29.763 1.00 80.12 257 PRO A CA 1
ATOM 2084 C C . PRO A 1 257 ? 15.774 -11.935 -29.732 1.00 80.12 257 PRO A C 1
ATOM 2086 O O . PRO A 1 257 ? 16.950 -12.281 -29.628 1.00 80.12 257 PRO A O 1
ATOM 2089 N N . THR A 1 258 ? 15.409 -10.651 -29.793 1.00 75.50 258 THR A N 1
ATOM 2090 C CA . THR A 1 258 ? 16.337 -9.511 -29.683 1.00 75.50 258 THR A CA 1
ATOM 2091 C C . THR A 1 258 ? 17.014 -9.411 -28.311 1.00 75.50 258 THR A C 1
ATOM 2093 O O . THR A 1 258 ? 18.114 -8.874 -28.229 1.00 75.50 258 THR A O 1
ATOM 2096 N N . PHE A 1 259 ? 16.372 -9.903 -27.247 1.00 76.00 259 PHE A N 1
ATOM 2097 C CA . PHE A 1 259 ? 16.762 -9.685 -25.847 1.00 76.00 259 PHE A CA 1
ATOM 2098 C C . PHE A 1 259 ? 17.124 -10.982 -25.103 1.00 76.00 259 PHE A C 1
ATOM 2100 O O . PHE A 1 259 ? 17.881 -10.944 -24.136 1.00 76.00 259 PHE A O 1
ATOM 2107 N N . ALA A 1 260 ? 16.646 -12.134 -25.588 1.00 65.25 260 ALA A N 1
ATOM 2108 C CA . ALA A 1 260 ? 16.864 -13.452 -24.990 1.00 65.25 260 ALA A CA 1
ATOM 2109 C C . ALA A 1 260 ? 18.333 -13.924 -25.022 1.00 65.25 260 ALA A C 1
ATOM 2111 O O . ALA A 1 260 ? 18.715 -14.842 -24.295 1.00 65.25 260 ALA A O 1
ATOM 2112 N N . LYS A 1 261 ? 19.182 -13.310 -25.858 1.00 64.81 261 LYS A N 1
ATOM 2113 C CA . LYS A 1 261 ? 20.625 -13.584 -25.906 1.00 64.81 261 LYS A CA 1
ATOM 2114 C C . LYS A 1 261 ? 21.376 -12.532 -25.095 1.00 64.81 261 LYS A C 1
ATOM 2116 O O . LYS A 1 261 ? 21.112 -11.342 -25.234 1.00 64.81 261 LYS A O 1
ATOM 2121 N N . HIS A 1 262 ? 22.353 -12.957 -24.289 1.00 62.78 262 HIS A N 1
ATOM 2122 C CA . HIS A 1 262 ? 23.280 -12.025 -23.646 1.00 62.78 262 HIS A CA 1
ATOM 2123 C C . HIS A 1 262 ? 23.961 -11.167 -24.712 1.00 62.78 262 HIS A C 1
ATOM 2125 O O . HIS A 1 262 ? 24.661 -11.685 -25.584 1.00 62.78 262 HIS A O 1
ATOM 2131 N N . LEU A 1 263 ? 23.748 -9.856 -24.639 1.00 61.56 263 LEU A N 1
ATOM 2132 C CA . LEU A 1 263 ? 24.415 -8.916 -25.520 1.00 61.56 263 LEU A CA 1
ATOM 2133 C C . LEU A 1 263 ? 25.769 -8.587 -24.895 1.00 61.56 263 LEU A C 1
ATOM 2135 O O . LEU A 1 263 ? 25.857 -8.040 -23.793 1.00 61.56 263 LEU A O 1
ATOM 2139 N N . ILE A 1 264 ? 26.835 -8.973 -25.589 1.00 55.88 264 ILE A N 1
ATOM 2140 C CA . ILE A 1 264 ? 28.201 -8.624 -25.214 1.00 55.88 264 ILE A CA 1
ATOM 2141 C C . ILE A 1 264 ? 28.549 -7.347 -25.966 1.00 55.88 264 ILE A C 1
ATOM 2143 O O . ILE A 1 264 ? 28.543 -7.328 -27.198 1.00 55.88 264 ILE A O 1
ATOM 2147 N N . PHE A 1 265 ? 28.851 -6.282 -25.227 1.00 59.50 265 PHE A N 1
ATOM 2148 C CA . PHE A 1 265 ? 29.364 -5.051 -25.810 1.00 59.50 265 PHE A CA 1
ATOM 2149 C C . PHE A 1 265 ? 30.801 -4.839 -25.353 1.00 59.50 265 PHE A C 1
ATOM 2151 O O . PHE A 1 265 ? 31.117 -4.851 -24.163 1.00 59.50 265 PHE A O 1
ATOM 2158 N N . GLU A 1 266 ? 31.681 -4.627 -26.322 1.00 53.78 266 GLU A N 1
ATOM 2159 C CA . GLU A 1 266 ? 33.019 -4.120 -26.057 1.00 53.78 266 GLU A CA 1
ATOM 2160 C C . GLU A 1 266 ? 32.937 -2.592 -26.084 1.00 53.78 266 GLU A C 1
ATOM 2162 O O . GLU A 1 266 ? 32.760 -1.982 -27.142 1.00 53.78 266 GLU A O 1
ATOM 2167 N N . GLU A 1 267 ? 33.007 -1.960 -24.914 1.00 54.41 267 GLU A N 1
ATOM 2168 C CA . GLU A 1 267 ? 33.149 -0.513 -24.828 1.00 54.41 267 GLU A CA 1
ATOM 2169 C C . GLU A 1 267 ? 34.634 -0.163 -24.860 1.00 54.41 267 GLU A C 1
ATOM 2171 O O . GLU A 1 267 ? 35.416 -0.559 -23.996 1.00 54.41 267 GLU A O 1
ATOM 2176 N N . THR A 1 268 ? 35.040 0.598 -25.872 1.00 53.12 268 THR A N 1
ATOM 2177 C CA . THR A 1 268 ? 36.380 1.182 -25.906 1.00 53.12 268 THR A CA 1
ATOM 2178 C C . THR A 1 268 ? 36.313 2.592 -25.336 1.00 53.12 268 THR A C 1
ATOM 2180 O O . THR A 1 268 ? 35.728 3.484 -25.951 1.00 53.12 268 THR A O 1
ATOM 2183 N N . ILE A 1 269 ? 36.925 2.802 -24.174 1.00 57.31 269 ILE A N 1
ATOM 2184 C CA . ILE A 1 269 ? 37.073 4.124 -23.567 1.00 57.31 269 ILE A CA 1
ATOM 2185 C C . ILE A 1 269 ? 38.493 4.607 -23.859 1.00 57.31 269 ILE A C 1
ATOM 2187 O O . ILE A 1 269 ? 39.461 3.875 -23.665 1.00 57.31 269 ILE A O 1
ATOM 2191 N N . PHE A 1 270 ? 38.628 5.843 -24.328 1.00 54.91 270 PHE A N 1
ATOM 2192 C CA . PHE A 1 270 ? 39.928 6.480 -24.523 1.00 54.91 270 PHE A CA 1
ATOM 2193 C C . PHE A 1 270 ? 40.128 7.546 -23.450 1.00 54.91 270 PHE A C 1
ATOM 2195 O O . PHE A 1 270 ? 39.301 8.447 -23.305 1.00 54.91 270 PHE A O 1
ATOM 2202 N N . GLU A 1 271 ? 41.221 7.450 -22.700 1.00 52.88 271 GLU A N 1
ATOM 2203 C CA . GLU A 1 271 ? 41.642 8.499 -21.773 1.00 52.88 271 GLU A CA 1
ATOM 2204 C C . GLU A 1 271 ? 42.388 9.589 -22.563 1.00 52.88 271 GLU A C 1
ATOM 2206 O O . GLU A 1 271 ? 43.428 9.319 -23.158 1.00 52.88 271 GLU A O 1
ATOM 2211 N N . LYS A 1 272 ? 41.849 10.818 -22.631 1.00 51.50 272 LYS A N 1
ATOM 2212 C CA . LYS A 1 272 ? 42.421 11.897 -23.467 1.00 51.50 272 LYS A CA 1
ATOM 2213 C C . LYS A 1 272 ? 43.815 12.362 -23.024 1.00 51.50 272 LYS A C 1
ATOM 2215 O O . LYS A 1 272 ? 44.569 12.814 -23.875 1.00 51.50 272 LYS A O 1
ATOM 2220 N N . GLU A 1 273 ? 44.153 12.269 -21.737 1.00 55.25 273 GLU A N 1
ATOM 2221 C CA . GLU A 1 273 ? 45.437 12.766 -21.208 1.00 55.25 273 GLU A CA 1
ATOM 2222 C C . GLU A 1 273 ? 46.619 11.854 -21.560 1.00 55.25 273 GLU A C 1
ATOM 2224 O O . GLU A 1 273 ? 47.735 12.328 -21.751 1.00 55.25 273 GLU A O 1
ATOM 2229 N N . THR A 1 274 ? 46.372 10.551 -21.700 1.00 55.56 274 THR A N 1
ATOM 2230 C CA . THR A 1 274 ? 47.403 9.539 -21.977 1.00 55.56 274 THR A CA 1
ATOM 2231 C C . THR A 1 274 ? 47.241 8.882 -23.351 1.00 55.56 274 THR A C 1
ATOM 2233 O O . THR A 1 274 ? 48.130 8.161 -23.799 1.00 55.56 274 THR A O 1
ATOM 2236 N N . GLY A 1 275 ? 46.098 9.083 -24.021 1.00 58.19 275 GLY A N 1
ATOM 2237 C CA . GLY A 1 275 ? 45.721 8.385 -25.255 1.00 58.19 275 GLY A CA 1
ATOM 2238 C C . GLY A 1 275 ? 45.498 6.880 -25.063 1.00 58.19 275 GLY A C 1
ATOM 2239 O O . GLY A 1 275 ? 45.351 6.146 -26.042 1.00 58.19 275 GLY A O 1
ATOM 2240 N N . LYS A 1 276 ? 45.498 6.393 -23.816 1.00 55.75 276 LYS A N 1
ATOM 2241 C CA . LYS A 1 276 ? 45.503 4.964 -23.519 1.00 55.75 276 LYS A CA 1
ATOM 2242 C C . LYS A 1 276 ? 44.110 4.378 -23.755 1.00 55.75 276 LYS A C 1
ATOM 2244 O O . LYS A 1 276 ? 43.110 4.850 -23.209 1.00 55.75 276 LYS A O 1
ATOM 2249 N N . LYS A 1 277 ? 44.057 3.344 -24.598 1.00 51.34 277 LYS A N 1
ATOM 2250 C CA . LYS A 1 277 ? 42.849 2.565 -24.880 1.00 51.34 277 LYS A CA 1
ATOM 2251 C C . LYS A 1 277 ? 42.533 1.701 -23.659 1.00 51.34 277 LYS A C 1
ATOM 2253 O O . LYS A 1 277 ? 43.305 0.807 -23.320 1.00 51.34 277 LYS A O 1
ATOM 2258 N N . ILE A 1 278 ? 41.413 1.969 -23.002 1.00 59.94 278 ILE A N 1
ATOM 2259 C CA . ILE A 1 278 ? 40.854 1.117 -21.955 1.00 59.94 278 ILE A CA 1
ATOM 2260 C C . ILE A 1 278 ? 39.706 0.349 -22.603 1.00 59.94 278 ILE A C 1
ATOM 2262 O O . ILE A 1 278 ? 38.614 0.879 -22.812 1.00 59.94 278 ILE A O 1
ATOM 2266 N N . GLU A 1 279 ? 39.971 -0.897 -22.980 1.00 55.28 279 GLU A N 1
ATOM 2267 C CA . GLU A 1 279 ? 38.927 -1.809 -23.439 1.00 55.28 279 GLU A CA 1
ATOM 2268 C C . GLU A 1 279 ? 38.197 -2.371 -22.223 1.00 55.28 279 GLU A C 1
ATOM 2270 O O . GLU A 1 279 ? 38.776 -3.093 -21.411 1.00 55.28 279 GLU A O 1
ATOM 2275 N N . LYS A 1 280 ? 36.913 -2.039 -22.089 1.00 60.38 280 LYS A N 1
ATOM 2276 C CA . LYS A 1 280 ? 36.034 -2.631 -21.089 1.00 60.38 280 LYS A CA 1
ATOM 2277 C C . LYS A 1 280 ? 35.052 -3.550 -21.805 1.00 60.38 280 LYS A C 1
ATOM 2279 O O . LYS A 1 280 ? 34.158 -3.094 -22.513 1.00 60.38 280 LYS A O 1
ATOM 2284 N N . LYS A 1 281 ? 35.220 -4.861 -21.633 1.00 56.09 281 LYS A N 1
ATOM 2285 C CA . LYS A 1 281 ? 34.215 -5.835 -22.072 1.00 56.09 281 LYS A CA 1
ATOM 2286 C C . LYS A 1 281 ? 33.136 -5.914 -21.001 1.00 56.09 281 LYS A C 1
ATOM 2288 O O . LYS A 1 281 ? 33.399 -6.404 -19.905 1.00 56.09 281 LYS A O 1
ATOM 2293 N N . GLU A 1 282 ? 31.941 -5.418 -21.303 1.00 58.31 282 GLU A N 1
ATOM 2294 C CA . GLU A 1 282 ? 30.779 -5.585 -20.434 1.00 58.31 282 GLU A CA 1
ATOM 2295 C C . GLU A 1 282 ? 29.830 -6.616 -21.051 1.00 58.31 282 GLU A C 1
ATOM 2297 O O . GLU A 1 282 ? 29.306 -6.449 -22.154 1.00 58.31 282 GLU A O 1
ATOM 2302 N N . ILE A 1 283 ? 29.610 -7.710 -20.322 1.00 56.47 283 ILE A N 1
ATOM 2303 C CA . ILE A 1 283 ? 28.560 -8.678 -20.638 1.00 56.47 283 ILE A CA 1
ATOM 2304 C C . ILE A 1 283 ? 27.281 -8.153 -19.997 1.00 56.47 283 ILE A C 1
ATOM 2306 O O . ILE A 1 283 ? 27.200 -8.053 -18.771 1.00 56.47 283 ILE A O 1
ATOM 2310 N N . PHE A 1 284 ? 26.282 -7.810 -20.810 1.00 60.66 284 PHE A N 1
ATOM 2311 C CA . PHE A 1 284 ? 25.013 -7.307 -20.302 1.00 60.66 284 PHE A CA 1
ATOM 2312 C C . PHE A 1 284 ? 23.920 -8.373 -20.416 1.00 60.66 284 PHE A C 1
ATOM 2314 O O . PHE A 1 284 ? 23.559 -8.831 -21.501 1.00 60.66 284 PHE A O 1
ATOM 2321 N N . SER A 1 285 ? 23.367 -8.762 -19.267 1.00 61.50 285 SER A N 1
ATOM 2322 C CA . SER A 1 285 ? 22.125 -9.530 -19.203 1.00 61.50 285 SER A CA 1
ATOM 2323 C C . SER A 1 285 ? 20.947 -8.566 -19.284 1.00 61.50 285 SER A C 1
ATOM 2325 O O . SER A 1 285 ? 20.786 -7.704 -18.419 1.00 61.50 285 SER A O 1
ATOM 2327 N N . GLN A 1 286 ? 20.133 -8.690 -20.331 1.00 67.94 286 GLN A N 1
ATOM 2328 C CA . GLN A 1 286 ? 19.092 -7.720 -20.647 1.00 67.94 286 GLN A CA 1
ATOM 2329 C C . GLN A 1 286 ? 17.723 -8.090 -20.063 1.00 67.94 286 GLN A C 1
ATOM 2331 O O . GLN A 1 286 ? 16.707 -7.909 -20.724 1.00 67.94 286 GLN A O 1
ATOM 2336 N N . LYS A 1 287 ? 17.669 -8.546 -18.808 1.00 81.00 287 LYS A N 1
ATOM 2337 C CA . LYS A 1 287 ? 16.370 -8.700 -18.141 1.00 81.00 287 LYS A CA 1
ATOM 2338 C C . LYS A 1 287 ? 15.684 -7.341 -18.019 1.00 81.00 287 LYS A C 1
ATOM 2340 O O . LYS A 1 287 ? 16.296 -6.354 -17.586 1.00 81.00 287 LYS A O 1
ATOM 2345 N N . PHE A 1 288 ? 14.434 -7.274 -18.441 1.00 86.06 288 PHE A N 1
ATOM 2346 C CA . PHE A 1 288 ? 13.592 -6.110 -18.301 1.00 86.06 288 PHE A CA 1
ATOM 2347 C C . PHE A 1 288 ? 13.262 -5.900 -16.823 1.00 86.06 288 PHE A C 1
ATOM 2349 O O . PHE A 1 288 ? 13.037 -6.840 -16.064 1.00 86.06 288 PHE A O 1
ATOM 2356 N N . ARG A 1 289 ? 13.282 -4.634 -16.413 1.00 86.94 289 ARG A N 1
ATOM 2357 C CA . ARG A 1 289 ? 12.889 -4.170 -15.082 1.00 86.94 289 ARG A CA 1
ATOM 2358 C C . ARG A 1 289 ? 12.080 -2.905 -15.264 1.00 86.94 289 ARG A C 1
ATOM 2360 O O . ARG A 1 289 ? 12.419 -2.105 -16.141 1.00 86.94 289 ARG A O 1
ATOM 2367 N N . PHE A 1 290 ? 11.082 -2.686 -14.415 1.00 89.56 290 PHE A N 1
ATOM 2368 C CA . PHE A 1 290 ? 10.215 -1.515 -14.538 1.00 89.56 290 PHE A CA 1
ATOM 2369 C C . PHE A 1 290 ? 11.000 -0.193 -14.492 1.00 89.56 290 PHE A C 1
ATOM 2371 O O . PHE A 1 290 ? 10.712 0.735 -15.248 1.00 89.56 290 PHE A O 1
ATOM 2378 N N . GLY A 1 291 ? 12.079 -0.129 -13.703 1.00 88.38 291 GLY A N 1
ATOM 2379 C CA . GLY A 1 291 ? 12.978 1.026 -13.654 1.00 88.38 291 GLY A CA 1
ATOM 2380 C C . GLY A 1 291 ? 13.549 1.467 -15.014 1.00 88.38 291 GLY A C 1
ATOM 2381 O O . GLY A 1 291 ? 13.844 2.651 -15.186 1.00 88.38 291 GLY A O 1
ATOM 2382 N N . LYS A 1 292 ? 13.637 0.575 -16.018 1.00 89.56 292 LYS A N 1
ATOM 2383 C CA . LYS A 1 292 ? 14.038 0.939 -17.391 1.00 89.56 292 LYS A CA 1
ATOM 2384 C C . LYS A 1 292 ? 13.045 1.870 -18.072 1.00 89.56 292 LYS A C 1
ATOM 2386 O O . LYS A 1 292 ? 13.460 2.707 -18.860 1.00 89.56 292 LYS A O 1
ATOM 2391 N N . LEU A 1 293 ? 11.751 1.740 -17.785 1.00 91.25 293 LEU A N 1
ATOM 2392 C CA . LEU A 1 293 ? 10.756 2.702 -18.253 1.00 91.25 293 LEU A CA 1
ATOM 2393 C C . LEU A 1 293 ? 11.010 4.055 -17.591 1.00 91.25 293 LEU A C 1
ATOM 2395 O O . LEU A 1 293 ? 11.114 5.076 -18.266 1.00 91.25 293 LEU A O 1
ATOM 2399 N N . LEU A 1 294 ? 11.175 4.055 -16.270 1.00 90.56 294 LEU A N 1
ATOM 2400 C CA . LEU A 1 294 ? 11.253 5.289 -15.495 1.00 90.56 294 LEU A CA 1
ATOM 2401 C C . LEU A 1 294 ? 12.549 6.072 -15.690 1.00 90.56 294 LEU A C 1
ATOM 2403 O O . LEU A 1 294 ? 12.557 7.261 -15.400 1.00 90.56 294 LEU A O 1
ATOM 2407 N N . GLN A 1 295 ? 13.617 5.468 -16.212 1.00 89.38 295 GLN A N 1
ATOM 2408 C CA . GLN A 1 295 ? 14.852 6.202 -16.514 1.00 89.38 295 GLN A CA 1
ATOM 2409 C C . GLN A 1 295 ? 14.669 7.280 -17.598 1.00 89.38 295 GLN A C 1
ATOM 2411 O O . GLN A 1 295 ? 15.454 8.224 -17.654 1.00 89.38 295 GLN A O 1
ATOM 2416 N N . PHE A 1 296 ? 13.655 7.133 -18.460 1.00 91.31 296 PHE A N 1
ATOM 2417 C CA . PHE A 1 296 ? 13.336 8.087 -19.527 1.00 91.31 296 PHE A CA 1
ATOM 2418 C C . PHE A 1 296 ? 12.442 9.238 -19.059 1.00 91.31 296 PHE A C 1
ATOM 2420 O O . PHE A 1 296 ? 12.230 10.195 -19.801 1.00 91.31 296 PHE A O 1
ATOM 2427 N N . PHE A 1 297 ? 11.920 9.153 -17.837 1.00 90.31 297 PHE A N 1
ATOM 2428 C CA . PHE A 1 297 ? 11.053 10.156 -17.240 1.00 90.31 297 PHE A CA 1
ATOM 2429 C C . PHE A 1 297 ? 11.750 10.790 -16.039 1.00 90.31 297 PHE A C 1
ATOM 2431 O O . PHE A 1 297 ? 12.598 10.188 -15.379 1.00 90.31 297 PHE A O 1
ATOM 2438 N N . ASP A 1 298 ? 11.388 12.031 -15.737 1.00 82.75 298 ASP A N 1
ATOM 2439 C CA . ASP A 1 298 ? 11.941 12.729 -14.584 1.00 82.75 298 ASP A CA 1
ATOM 2440 C C . ASP A 1 298 ? 11.581 11.995 -13.286 1.00 82.75 298 ASP A C 1
ATOM 2442 O O . ASP A 1 298 ? 10.493 11.433 -13.152 1.00 82.75 298 ASP A O 1
ATOM 2446 N N . LYS A 1 299 ? 12.474 12.010 -12.287 1.00 76.06 299 LYS A N 1
ATOM 2447 C CA . LYS A 1 299 ? 12.235 11.299 -11.014 1.00 76.06 299 LYS A CA 1
ATOM 2448 C C . LYS A 1 299 ? 10.934 11.730 -10.327 1.00 76.06 299 LYS A C 1
ATOM 2450 O O . LYS A 1 299 ? 10.245 10.888 -9.761 1.00 76.06 299 LYS A O 1
ATOM 2455 N N . GLY A 1 300 ? 10.586 13.014 -10.433 1.00 76.19 300 GLY A N 1
ATOM 2456 C CA . GLY A 1 300 ? 9.341 13.574 -9.901 1.00 76.19 300 GLY A CA 1
ATOM 2457 C C . GLY A 1 300 ? 8.099 13.300 -10.756 1.00 76.19 300 GLY A C 1
ATOM 2458 O O . GLY A 1 300 ? 7.008 13.711 -10.378 1.00 76.19 300 GLY A O 1
ATOM 2459 N N . ASN A 1 301 ? 8.236 12.634 -11.904 1.00 82.69 301 ASN A N 1
ATOM 2460 C CA . ASN A 1 301 ? 7.107 12.259 -12.739 1.00 82.69 301 ASN A CA 1
ATOM 2461 C C . ASN A 1 301 ? 6.553 10.899 -12.284 1.00 82.69 301 ASN A C 1
ATOM 2463 O O . ASN A 1 301 ? 7.163 9.851 -12.516 1.00 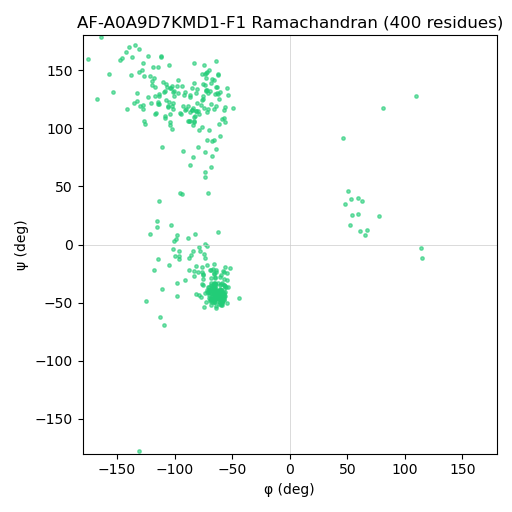82.69 301 ASN A O 1
ATOM 2467 N N . TYR A 1 302 ? 5.395 10.943 -11.626 1.00 87.69 302 TYR A N 1
ATOM 2468 C CA . TYR A 1 302 ? 4.632 9.766 -11.203 1.00 87.69 302 TYR A CA 1
ATOM 2469 C C . TYR A 1 302 ? 3.522 9.398 -12.201 1.00 87.69 302 TYR A C 1
ATOM 2471 O O . TYR A 1 302 ? 2.994 8.291 -12.132 1.00 87.69 302 TYR A O 1
ATOM 2479 N N . SER A 1 303 ? 3.197 10.272 -13.165 1.00 87.31 303 SER A N 1
ATOM 2480 C CA . SER A 1 303 ? 2.062 10.055 -14.070 1.00 87.31 303 SER A CA 1
ATOM 2481 C C . SER A 1 303 ? 2.267 8.846 -14.974 1.00 87.31 303 SER A C 1
ATOM 2483 O O . SER A 1 303 ? 1.321 8.117 -15.239 1.00 87.31 303 SER A O 1
ATOM 2485 N N . ILE A 1 304 ? 3.505 8.568 -15.390 1.00 91.62 304 ILE A N 1
ATOM 2486 C CA . ILE A 1 304 ? 3.797 7.368 -16.179 1.00 91.62 304 ILE A CA 1
ATOM 2487 C C . ILE A 1 304 ? 3.563 6.075 -15.385 1.00 91.62 304 ILE A C 1
ATOM 2489 O O . ILE A 1 304 ? 3.128 5.083 -15.961 1.00 91.62 304 ILE A O 1
ATOM 2493 N N . ILE A 1 305 ? 3.812 6.082 -14.069 1.00 91.81 305 ILE A N 1
ATOM 2494 C CA . ILE A 1 305 ? 3.523 4.930 -13.206 1.00 91.81 305 ILE A CA 1
ATOM 2495 C C . ILE A 1 305 ? 2.012 4.714 -13.205 1.00 91.81 305 ILE A C 1
ATOM 2497 O O . ILE A 1 305 ? 1.556 3.632 -13.559 1.00 91.81 305 ILE A O 1
ATOM 2501 N N . GLN A 1 306 ? 1.251 5.768 -12.908 1.00 91.44 306 GLN A N 1
ATOM 2502 C CA . GLN A 1 306 ? -0.207 5.727 -12.907 1.00 91.44 306 GLN A CA 1
ATOM 2503 C C . GLN A 1 306 ? -0.774 5.226 -14.242 1.00 91.44 306 GLN A C 1
ATOM 2505 O O . GLN A 1 306 ? -1.520 4.257 -14.258 1.00 91.44 306 GLN A O 1
ATOM 2510 N N . VAL A 1 307 ? -0.341 5.788 -15.374 1.00 92.38 307 VAL A N 1
ATOM 2511 C CA . VAL A 1 307 ? -0.805 5.373 -16.708 1.00 92.38 307 VAL A CA 1
ATOM 2512 C C . VAL A 1 307 ? -0.573 3.879 -16.959 1.00 92.38 307 VAL A C 1
ATOM 2514 O O . VAL A 1 307 ? -1.451 3.201 -17.499 1.00 92.38 307 VAL A O 1
ATOM 2517 N N . VAL A 1 308 ? 0.580 3.344 -16.542 1.00 94.50 308 VAL A N 1
ATOM 2518 C CA . VAL A 1 308 ? 0.868 1.913 -16.682 1.00 94.50 308 VAL A CA 1
ATOM 2519 C C . VAL A 1 308 ? -0.010 1.071 -15.768 1.00 94.50 308 VAL A C 1
ATOM 2521 O O . VAL A 1 308 ? -0.509 0.046 -16.221 1.00 94.50 308 VAL A O 1
ATOM 2524 N N . PHE A 1 309 ? -0.243 1.471 -14.521 1.00 93.50 309 PHE A N 1
ATOM 2525 C CA . PHE A 1 309 ? -1.120 0.723 -13.618 1.00 93.50 309 PHE A CA 1
ATOM 2526 C C . PHE A 1 309 ? -2.583 0.755 -14.071 1.00 93.50 309 PHE A C 1
ATOM 2528 O O . PHE A 1 309 ? -3.178 -0.314 -14.223 1.00 93.50 309 PHE A O 1
ATOM 2535 N N . ASP A 1 310 ? -3.096 1.930 -14.428 1.00 91.25 310 ASP A N 1
ATOM 2536 C CA . ASP A 1 310 ? -4.469 2.146 -14.901 1.00 91.25 310 ASP A CA 1
ATOM 2537 C C . ASP A 1 310 ? -4.730 1.460 -16.250 1.00 91.25 310 ASP A C 1
ATOM 2539 O O . ASP A 1 310 ? -5.863 1.137 -16.601 1.00 91.25 310 ASP A O 1
ATOM 2543 N N . GLY A 1 311 ? -3.675 1.221 -17.034 1.00 91.94 311 GLY A N 1
ATOM 2544 C CA . GLY A 1 311 ? -3.805 0.659 -18.375 1.00 91.94 311 GLY A CA 1
ATOM 2545 C C . GLY A 1 311 ? -4.264 1.675 -19.416 1.00 91.94 311 GLY A C 1
ATOM 2546 O O . GLY A 1 311 ? -4.838 1.297 -20.436 1.00 91.94 311 GLY A O 1
ATOM 2547 N N . SER A 1 312 ? -4.006 2.956 -19.159 1.00 91.50 312 SER A N 1
ATOM 2548 C CA . SER A 1 312 ? -4.362 4.045 -20.064 1.00 91.50 312 SER A CA 1
ATOM 2549 C C . SER A 1 312 ? -3.395 4.123 -21.255 1.00 91.50 312 SER A C 1
ATOM 2551 O O . SER A 1 312 ? -2.204 3.831 -21.109 1.00 91.50 312 SER A O 1
ATOM 2553 N N . PRO A 1 313 ? -3.865 4.527 -22.449 1.00 93.06 313 PRO A N 1
ATOM 2554 C CA . PRO A 1 313 ? -2.998 4.673 -23.610 1.00 93.06 313 PRO A CA 1
ATOM 2555 C C . PRO A 1 313 ? -1.975 5.798 -23.405 1.00 93.06 313 PRO A C 1
ATOM 2557 O O . PRO A 1 313 ? -2.283 6.856 -22.857 1.00 93.06 313 PRO A O 1
ATOM 2560 N N . ILE A 1 314 ? -0.755 5.578 -23.888 1.00 92.19 314 ILE A N 1
ATOM 2561 C CA . ILE A 1 314 ? 0.338 6.551 -23.880 1.00 92.19 314 ILE A CA 1
ATOM 2562 C C . ILE A 1 314 ? 0.456 7.162 -25.274 1.00 92.19 314 ILE A C 1
ATOM 2564 O O . ILE A 1 314 ? 0.553 6.448 -26.275 1.00 92.19 314 ILE A O 1
ATOM 2568 N N . ASP A 1 315 ? 0.521 8.492 -25.343 1.00 89.75 315 ASP A N 1
ATOM 2569 C CA . ASP A 1 315 ? 0.857 9.176 -26.589 1.00 89.75 315 ASP A CA 1
ATOM 2570 C C . ASP A 1 315 ? 2.293 8.832 -27.016 1.00 89.75 315 ASP A C 1
ATOM 2572 O O . ASP A 1 315 ? 3.274 9.120 -26.320 1.00 89.75 315 ASP A O 1
ATOM 2576 N N . LYS A 1 316 ? 2.418 8.229 -28.201 1.00 88.38 316 LYS A N 1
ATOM 2577 C CA . LYS A 1 316 ? 3.704 7.884 -28.813 1.00 88.38 316 LYS A CA 1
ATOM 2578 C C . LYS A 1 316 ? 4.602 9.104 -28.971 1.00 88.38 316 LYS A C 1
ATOM 2580 O O . LYS A 1 316 ? 5.809 8.993 -28.777 1.00 88.38 316 LYS A O 1
ATOM 2585 N N . THR A 1 317 ? 4.029 10.253 -29.324 1.00 89.25 317 THR A N 1
ATOM 2586 C CA . THR A 1 317 ? 4.789 11.484 -29.568 1.00 89.25 317 THR A CA 1
ATOM 2587 C C . THR A 1 317 ? 5.481 11.929 -28.288 1.00 89.25 317 THR A C 1
ATOM 2589 O O . THR A 1 317 ? 6.689 12.180 -28.283 1.00 89.25 317 THR A O 1
ATOM 2592 N N . LEU A 1 318 ? 4.740 11.928 -27.176 1.00 89.94 318 LEU A N 1
ATOM 2593 C CA . LEU A 1 318 ? 5.280 12.184 -25.848 1.00 89.94 318 LEU A CA 1
ATOM 2594 C C . LEU A 1 318 ? 6.364 11.163 -25.474 1.00 89.94 318 LEU A C 1
ATOM 2596 O O . LEU A 1 318 ? 7.457 11.562 -25.070 1.00 89.94 318 LEU A O 1
ATOM 2600 N N . LEU A 1 319 ? 6.111 9.865 -25.663 1.00 91.19 319 LEU A N 1
ATOM 2601 C CA . LEU A 1 319 ? 7.074 8.806 -25.340 1.00 91.19 319 LEU A CA 1
ATOM 2602 C C . LEU A 1 319 ? 8.395 8.975 -26.110 1.00 91.19 319 LEU A C 1
ATOM 2604 O O . LEU A 1 319 ? 9.471 9.003 -25.510 1.00 91.19 319 LEU A O 1
ATOM 2608 N N . TYR A 1 320 ? 8.326 9.158 -27.431 1.00 91.44 320 TYR A N 1
ATOM 2609 C CA . TYR A 1 320 ? 9.510 9.368 -28.262 1.00 91.44 320 TYR A CA 1
ATOM 2610 C C . TYR A 1 320 ? 10.228 10.674 -27.930 1.00 91.44 320 TYR A C 1
ATOM 2612 O O . TYR A 1 320 ? 11.460 10.700 -27.917 1.00 91.44 320 TYR A O 1
ATOM 2620 N N . SER A 1 321 ? 9.498 11.746 -27.601 1.00 92.75 321 SER A N 1
ATOM 2621 C CA . SER A 1 321 ? 10.130 12.993 -27.159 1.00 92.75 321 SER A CA 1
ATOM 2622 C C . SER A 1 321 ? 10.961 12.791 -25.888 1.00 92.75 321 SER A C 1
ATOM 2624 O O . SER A 1 321 ? 12.072 13.313 -25.807 1.00 92.75 321 SER A O 1
ATOM 2626 N N . LYS A 1 322 ? 10.484 11.962 -24.948 1.00 93.62 322 LYS A N 1
ATOM 2627 C CA . LYS A 1 322 ? 11.191 11.650 -23.701 1.00 93.62 322 LYS A CA 1
ATOM 2628 C C . LYS A 1 322 ? 12.432 10.796 -23.942 1.00 93.62 322 LYS A C 1
ATOM 2630 O O . LYS A 1 322 ? 13.489 11.081 -23.379 1.00 93.62 322 LYS A O 1
ATOM 2635 N N . PHE A 1 323 ? 12.365 9.830 -24.859 1.00 92.94 323 PHE A N 1
ATOM 2636 C CA . PHE A 1 323 ? 13.560 9.102 -25.303 1.00 92.94 323 PHE A CA 1
ATOM 2637 C C . PHE A 1 323 ? 14.596 10.042 -25.929 1.00 92.94 323 PHE A C 1
ATOM 2639 O O . PHE A 1 323 ? 15.769 10.013 -25.557 1.00 92.94 323 PHE A O 1
ATOM 2646 N N . MET A 1 324 ? 14.168 10.929 -26.830 1.00 90.50 324 MET A N 1
ATOM 2647 C CA . MET A 1 324 ? 15.064 11.882 -27.491 1.00 90.50 324 MET A CA 1
ATOM 2648 C C . MET A 1 324 ? 15.680 12.885 -26.515 1.00 90.50 324 MET A C 1
ATOM 2650 O O . MET A 1 324 ? 16.869 13.190 -26.623 1.00 90.50 324 MET A O 1
ATOM 2654 N N . GLU A 1 325 ? 14.911 13.370 -25.542 1.00 91.00 325 GLU A N 1
ATOM 2655 C CA . GLU A 1 325 ? 15.402 14.214 -24.451 1.00 91.00 325 GLU A CA 1
ATOM 2656 C C . GLU A 1 325 ? 16.490 13.490 -23.643 1.00 91.00 325 GLU A C 1
ATOM 2658 O O . GLU A 1 325 ? 17.588 14.024 -23.454 1.00 91.00 325 GLU A O 1
ATOM 2663 N N . PHE A 1 326 ? 16.238 12.237 -23.252 1.00 90.31 326 PHE A N 1
ATOM 2664 C CA . PHE A 1 326 ? 17.207 11.406 -22.541 1.00 90.31 326 PHE A CA 1
ATOM 2665 C C . PHE A 1 326 ? 18.508 11.221 -23.336 1.00 90.31 326 PHE A C 1
ATOM 2667 O O . PHE A 1 326 ? 19.602 11.395 -22.787 1.00 90.31 326 PHE A O 1
ATOM 2674 N N . TYR A 1 327 ? 18.427 10.910 -24.634 1.00 87.69 327 TYR A N 1
ATOM 2675 C CA . TYR A 1 327 ? 19.616 10.743 -25.475 1.00 87.69 327 TYR A CA 1
ATOM 2676 C C . TYR A 1 327 ? 20.406 12.039 -25.633 1.00 87.69 327 TYR A C 1
ATOM 2678 O O . TYR A 1 327 ? 21.626 12.033 -25.456 1.00 87.69 327 TYR A O 1
ATOM 2686 N N . ARG A 1 328 ? 19.727 13.160 -25.910 1.00 86.06 328 ARG A N 1
ATOM 2687 C CA . ARG A 1 328 ? 20.366 14.478 -26.043 1.00 86.06 328 ARG A CA 1
ATOM 2688 C C . ARG A 1 328 ? 21.101 14.865 -24.762 1.00 86.06 328 ARG A C 1
ATOM 2690 O O . ARG A 1 328 ? 22.262 15.263 -24.827 1.00 86.06 328 ARG A O 1
ATOM 2697 N N . ASN A 1 329 ? 20.471 14.674 -23.605 1.00 85.56 329 ASN A N 1
ATOM 2698 C CA . ASN A 1 329 ? 21.071 14.981 -22.308 1.00 85.56 329 ASN A CA 1
ATOM 2699 C C . ASN A 1 329 ? 22.303 14.112 -22.019 1.00 85.56 329 ASN A C 1
ATOM 2701 O O . ASN A 1 329 ? 23.319 14.617 -21.536 1.00 85.56 329 ASN A O 1
ATOM 2705 N N . ASN A 1 330 ? 22.255 12.816 -22.340 1.00 82.06 330 ASN A N 1
ATOM 2706 C CA . ASN A 1 330 ? 23.409 11.930 -22.172 1.00 82.06 330 ASN A CA 1
ATOM 2707 C C . ASN A 1 330 ? 24.557 12.270 -23.130 1.00 82.06 330 ASN A C 1
ATOM 2709 O O . ASN A 1 330 ? 25.712 12.275 -22.708 1.00 82.06 330 ASN A O 1
ATOM 2713 N N . TYR A 1 331 ? 24.252 12.621 -24.380 1.00 79.81 331 TYR A N 1
ATOM 2714 C CA . TYR A 1 331 ? 25.248 13.061 -25.358 1.00 79.81 331 TYR A CA 1
ATOM 2715 C C . TYR A 1 331 ? 25.932 14.378 -24.945 1.00 79.81 331 TYR A C 1
ATOM 2717 O O . TYR A 1 331 ? 27.152 14.527 -25.025 1.00 79.81 331 TYR A O 1
ATOM 2725 N N . GLN A 1 332 ? 25.170 15.344 -24.427 1.00 79.81 332 GLN A N 1
ATOM 2726 C CA . GLN A 1 332 ? 25.734 16.594 -23.906 1.00 79.81 332 GLN A CA 1
ATOM 2727 C C . GLN A 1 332 ? 26.611 16.373 -22.664 1.00 79.81 332 GLN A C 1
ATOM 2729 O O . GLN A 1 332 ? 27.611 17.062 -22.470 1.00 79.81 332 GLN A O 1
ATOM 2734 N N . LYS A 1 333 ? 26.258 15.414 -21.800 1.00 78.12 333 LYS A N 1
ATOM 2735 C CA . LYS A 1 333 ? 27.078 15.065 -20.629 1.00 78.12 333 LYS A CA 1
ATOM 2736 C C . LYS A 1 333 ? 28.377 14.371 -21.032 1.00 78.12 333 LYS A C 1
ATOM 2738 O O . LYS A 1 333 ? 29.424 14.685 -20.471 1.00 78.12 333 LYS A O 1
ATOM 2743 N N . SER A 1 334 ? 28.327 13.457 -21.998 1.00 70.25 334 SER A N 1
ATOM 2744 C CA . SER A 1 334 ? 29.503 12.706 -22.445 1.00 70.25 334 SER A CA 1
ATOM 2745 C C . SER A 1 334 ? 30.521 13.590 -23.169 1.00 70.25 334 SER A C 1
ATOM 2747 O O . SER A 1 334 ? 31.715 13.523 -22.873 1.00 70.25 334 SER A O 1
ATOM 2749 N N . THR A 1 335 ? 30.042 14.516 -24.006 1.00 66.81 335 THR A N 1
ATOM 2750 C CA . THR A 1 335 ? 30.875 15.547 -24.648 1.00 66.81 335 THR A CA 1
ATOM 2751 C C . THR A 1 335 ? 31.562 16.467 -23.631 1.00 66.81 335 THR A C 1
ATOM 2753 O O . THR A 1 335 ? 32.753 16.733 -23.776 1.00 66.81 335 THR A O 1
ATOM 2756 N N . LYS A 1 336 ? 30.871 16.886 -22.559 1.00 69.62 336 LYS A N 1
ATOM 2757 C CA . LYS A 1 336 ? 31.462 17.685 -21.462 1.00 69.62 336 LYS A CA 1
ATOM 2758 C C . LYS A 1 336 ? 32.487 16.915 -20.620 1.00 69.62 336 LYS A C 1
ATOM 2760 O O . LYS A 1 336 ? 33.463 17.501 -20.170 1.00 69.62 336 LYS A O 1
ATOM 2765 N N . LEU A 1 337 ? 32.269 15.618 -20.396 1.00 61.12 337 LEU A N 1
ATOM 2766 C CA . LEU A 1 337 ? 33.121 14.764 -19.555 1.00 61.12 337 LEU A CA 1
ATOM 2767 C C . LEU A 1 337 ? 34.286 14.106 -20.313 1.00 61.12 337 LEU A C 1
ATOM 2769 O O . LEU A 1 337 ? 34.979 13.273 -19.733 1.00 61.12 337 LEU A O 1
ATOM 2773 N N . ASN A 1 338 ? 34.504 14.440 -21.591 1.00 58.34 338 ASN A N 1
ATOM 2774 C CA . ASN A 1 338 ? 35.534 13.829 -22.443 1.00 58.34 338 ASN A CA 1
ATOM 2775 C C . ASN A 1 338 ? 35.469 12.287 -22.509 1.00 58.34 338 ASN A C 1
ATOM 2777 O O . ASN A 1 338 ? 36.474 11.637 -22.792 1.00 58.34 338 ASN A O 1
ATOM 2781 N N . LYS A 1 339 ? 34.293 11.691 -22.285 1.00 58.44 339 LYS A N 1
ATOM 2782 C CA . LYS A 1 339 ? 34.065 10.243 -22.397 1.00 58.44 339 LYS A CA 1
ATOM 2783 C C . LYS A 1 339 ? 33.214 9.969 -23.630 1.00 58.44 339 LYS A C 1
ATOM 2785 O O . LYS A 1 339 ? 32.173 10.592 -23.804 1.00 58.44 339 LYS A O 1
ATOM 2790 N N . ILE A 1 340 ? 33.616 9.017 -24.468 1.00 55.09 340 ILE A N 1
ATOM 2791 C CA . ILE A 1 340 ? 32.746 8.487 -25.527 1.00 55.09 340 ILE A CA 1
ATOM 2792 C C . ILE A 1 340 ? 31.743 7.560 -24.834 1.00 55.09 340 ILE A C 1
ATOM 2794 O O . ILE A 1 340 ? 32.098 6.451 -24.448 1.00 55.09 340 ILE A O 1
ATOM 2798 N N . SER A 1 341 ? 30.513 8.022 -24.600 1.00 55.59 341 SER A N 1
ATOM 2799 C CA . SER A 1 341 ? 29.446 7.143 -24.111 1.00 55.59 341 SER A CA 1
ATOM 2800 C C . SER A 1 341 ? 28.854 6.369 -25.285 1.00 55.59 341 SER A C 1
ATOM 2802 O O . SER A 1 341 ? 28.497 6.962 -26.306 1.00 55.59 341 SER A O 1
ATOM 2804 N N . THR A 1 342 ? 28.724 5.046 -25.166 1.00 63.19 342 THR A N 1
ATOM 2805 C CA . THR A 1 342 ? 27.991 4.292 -26.183 1.00 63.19 342 THR A CA 1
ATOM 2806 C C . THR A 1 342 ? 26.487 4.523 -25.994 1.00 63.19 342 THR A C 1
ATOM 2808 O O . THR A 1 342 ? 25.935 4.370 -24.906 1.00 63.19 342 THR A O 1
ATOM 2811 N N . LEU A 1 343 ? 25.790 4.926 -27.061 1.00 70.06 343 LEU A N 1
ATOM 2812 C CA . LEU A 1 343 ? 24.327 5.091 -27.042 1.00 70.06 343 LEU A CA 1
ATOM 2813 C C . LEU A 1 343 ? 23.583 3.750 -27.155 1.00 70.06 343 LEU A C 1
ATOM 2815 O O . LEU A 1 343 ? 22.363 3.711 -27.026 1.00 70.06 343 LEU A O 1
ATOM 2819 N N . ARG A 1 344 ? 24.304 2.641 -27.370 1.00 75.06 344 ARG A N 1
ATOM 2820 C CA . ARG A 1 344 ? 23.722 1.322 -27.659 1.00 75.06 344 ARG A CA 1
ATOM 2821 C C . ARG A 1 344 ? 22.814 0.825 -26.537 1.00 75.06 344 ARG A C 1
ATOM 2823 O O . ARG A 1 344 ? 21.667 0.485 -26.803 1.00 75.06 344 ARG A O 1
ATOM 2830 N N . LYS A 1 345 ? 23.288 0.833 -25.287 1.00 77.69 345 LYS A N 1
ATOM 2831 C CA . LYS A 1 345 ? 22.500 0.367 -24.133 1.00 77.69 345 LYS A CA 1
ATOM 2832 C C . LYS A 1 345 ? 21.220 1.198 -23.922 1.00 77.69 345 LYS A C 1
ATOM 2834 O O . LYS A 1 345 ? 20.146 0.604 -23.900 1.00 77.69 345 LYS A O 1
ATOM 2839 N N . PRO A 1 346 ? 21.285 2.541 -23.866 1.00 83.00 346 PRO A N 1
ATOM 2840 C CA . PRO A 1 346 ? 20.094 3.387 -23.851 1.00 83.00 346 PRO A CA 1
ATOM 2841 C C . PRO A 1 346 ? 19.090 3.142 -24.992 1.00 83.00 346 PRO A C 1
ATOM 2843 O O . PRO A 1 346 ? 17.883 3.262 -24.782 1.00 83.00 346 PRO A O 1
ATOM 2846 N N . ILE A 1 347 ? 19.561 2.838 -26.206 1.00 84.69 347 ILE A N 1
ATOM 2847 C CA . ILE A 1 347 ? 18.696 2.510 -27.354 1.00 84.69 347 ILE A CA 1
ATOM 2848 C C . ILE A 1 347 ? 17.978 1.184 -27.117 1.00 84.69 347 ILE A C 1
ATOM 2850 O O . ILE A 1 347 ? 16.759 1.108 -27.232 1.00 84.69 347 ILE A O 1
ATOM 2854 N N . ILE A 1 348 ? 18.722 0.156 -26.720 1.00 83.75 348 ILE A N 1
ATOM 2855 C CA . ILE A 1 348 ? 18.176 -1.169 -26.424 1.00 83.75 348 ILE A CA 1
ATOM 2856 C C . ILE A 1 348 ? 17.143 -1.103 -25.296 1.00 83.75 348 ILE A C 1
ATOM 2858 O O . ILE A 1 348 ? 16.077 -1.710 -25.404 1.00 83.75 348 ILE A O 1
ATOM 2862 N N . ASP A 1 349 ? 17.412 -0.325 -24.245 1.00 86.81 349 ASP A N 1
ATOM 2863 C CA . ASP A 1 349 ? 16.448 -0.135 -23.166 1.00 86.81 349 ASP A CA 1
ATOM 2864 C C . ASP A 1 349 ? 15.159 0.526 -23.672 1.00 86.81 349 ASP A C 1
ATOM 2866 O O . ASP A 1 349 ? 14.078 0.053 -23.325 1.00 86.81 349 ASP A O 1
ATOM 2870 N N . ALA A 1 350 ? 15.233 1.534 -24.548 1.00 90.81 350 ALA A N 1
ATOM 2871 C CA . ALA A 1 350 ? 14.034 2.143 -25.128 1.00 90.81 350 ALA A CA 1
ATOM 2872 C C . ALA A 1 350 ? 13.242 1.158 -25.997 1.00 90.81 350 ALA A C 1
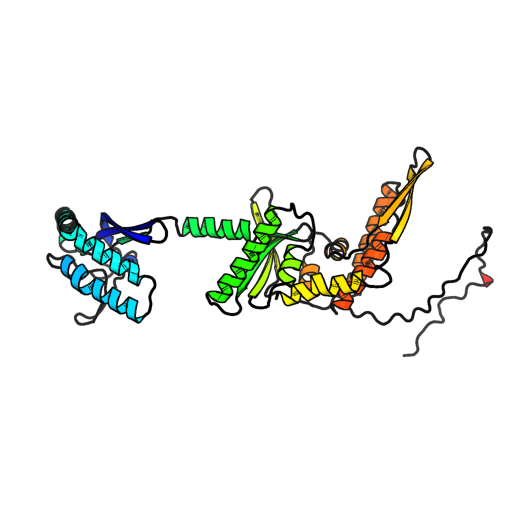ATOM 2874 O O . ALA A 1 350 ? 12.021 1.098 -25.883 1.00 90.81 350 ALA A O 1
ATOM 2875 N N . ILE A 1 351 ? 13.913 0.334 -26.810 1.00 89.19 351 ILE A N 1
ATOM 2876 C CA . ILE A 1 351 ? 13.241 -0.709 -27.603 1.00 89.19 351 ILE A CA 1
ATOM 2877 C C . ILE A 1 351 ? 12.562 -1.724 -26.671 1.00 89.19 351 ILE A C 1
ATOM 2879 O O . ILE A 1 351 ? 11.428 -2.133 -26.926 1.00 89.19 351 ILE A O 1
ATOM 2883 N N . SER A 1 352 ? 13.205 -2.103 -25.562 1.00 89.94 352 SER A N 1
ATOM 2884 C CA . SER A 1 352 ? 12.595 -3.002 -24.574 1.00 89.94 352 SER A CA 1
ATOM 2885 C C . SER A 1 352 ? 11.372 -2.376 -23.897 1.00 89.94 352 SER A C 1
ATOM 2887 O O . SER A 1 352 ? 10.358 -3.047 -23.735 1.00 89.94 352 SER A O 1
ATOM 2889 N N . VAL A 1 353 ? 11.417 -1.072 -23.600 1.00 93.38 353 VAL A N 1
ATOM 2890 C CA . VAL A 1 353 ? 10.279 -0.310 -23.066 1.00 93.38 353 VAL A CA 1
ATOM 2891 C C . VAL A 1 353 ? 9.136 -0.233 -24.076 1.00 93.38 353 VAL A C 1
ATOM 2893 O O . VAL A 1 353 ? 7.985 -0.419 -23.701 1.00 93.38 353 VAL A O 1
ATOM 2896 N N . ILE A 1 354 ? 9.426 -0.010 -25.358 1.00 92.94 354 ILE A N 1
ATOM 2897 C CA . ILE A 1 354 ? 8.411 -0.005 -26.420 1.00 92.94 354 ILE A CA 1
ATOM 2898 C C . ILE A 1 354 ? 7.693 -1.360 -26.479 1.00 92.94 354 ILE A C 1
ATOM 2900 O O . ILE A 1 354 ? 6.466 -1.403 -26.443 1.00 92.94 354 ILE A O 1
ATOM 2904 N N . ASN A 1 355 ? 8.440 -2.468 -26.503 1.00 91.38 355 ASN A N 1
ATOM 2905 C CA . ASN A 1 355 ? 7.852 -3.812 -26.524 1.00 91.38 355 ASN A CA 1
ATOM 2906 C C . ASN A 1 355 ? 7.029 -4.100 -25.263 1.00 91.38 355 ASN A C 1
ATOM 2908 O O . ASN A 1 355 ? 5.926 -4.634 -25.354 1.00 91.38 355 ASN A O 1
ATOM 2912 N N . TYR A 1 356 ? 7.529 -3.682 -24.100 1.00 94.19 356 TYR A N 1
ATOM 2913 C CA . TYR A 1 356 ? 6.823 -3.793 -22.829 1.00 94.19 356 TYR A CA 1
ATOM 2914 C C . TYR A 1 356 ? 5.469 -3.064 -22.847 1.00 94.19 356 TYR A C 1
ATOM 2916 O O . TYR A 1 356 ? 4.427 -3.648 -22.551 1.00 94.19 356 TYR A O 1
ATOM 2924 N N . LEU A 1 357 ? 5.467 -1.787 -23.244 1.00 95.12 357 LEU A N 1
ATOM 2925 C CA . LEU A 1 357 ? 4.255 -0.969 -23.305 1.00 95.12 357 LEU A CA 1
ATOM 2926 C C . LEU A 1 357 ? 3.270 -1.479 -24.366 1.00 95.12 357 LEU A C 1
ATOM 2928 O O . LEU A 1 357 ? 2.058 -1.387 -24.173 1.00 95.12 357 LEU A O 1
ATOM 2932 N N . ALA A 1 358 ? 3.770 -2.036 -25.470 1.00 93.00 358 ALA A N 1
ATOM 2933 C CA . ALA A 1 358 ? 2.939 -2.624 -26.512 1.00 93.00 358 ALA A CA 1
ATOM 2934 C C . ALA A 1 358 ? 2.294 -3.942 -26.083 1.00 93.00 358 ALA A C 1
ATOM 2936 O O . ALA A 1 358 ? 1.113 -4.148 -26.358 1.00 93.00 358 ALA A O 1
ATOM 2937 N N . TYR A 1 359 ? 3.016 -4.797 -25.351 1.00 94.06 359 TYR A N 1
ATOM 2938 C CA . TYR A 1 359 ? 2.436 -5.997 -24.744 1.00 94.06 359 TYR A CA 1
ATOM 2939 C C . TYR A 1 359 ? 1.262 -5.636 -23.828 1.00 94.06 359 TYR A C 1
ATOM 2941 O O . TYR A 1 359 ? 0.185 -6.227 -23.905 1.00 94.06 359 TYR A O 1
ATOM 2949 N N . LEU A 1 360 ? 1.442 -4.594 -23.011 1.00 95.00 360 LEU A N 1
ATOM 2950 C CA . LEU A 1 360 ? 0.395 -4.054 -22.143 1.00 95.00 360 LEU A CA 1
ATOM 2951 C C . LEU A 1 360 ? -0.713 -3.300 -22.899 1.00 95.00 360 LEU A C 1
ATOM 2953 O O . LEU A 1 360 ? -1.660 -2.841 -22.262 1.00 95.00 360 LEU A O 1
ATOM 2957 N N . LYS A 1 361 ? -0.615 -3.187 -24.231 1.00 94.50 361 LYS A N 1
ATOM 2958 C CA . LYS A 1 361 ? -1.536 -2.457 -25.117 1.00 94.50 361 LYS A CA 1
ATOM 2959 C C . LYS A 1 361 ? -1.663 -0.965 -24.792 1.00 94.50 361 LYS A C 1
ATOM 2961 O O . LYS A 1 361 ? -2.670 -0.346 -25.118 1.00 94.50 361 LYS A O 1
ATOM 2966 N N . LEU A 1 362 ? -0.634 -0.379 -24.181 1.00 93.88 362 LEU A N 1
ATOM 2967 C CA . LEU A 1 362 ? -0.586 1.052 -23.851 1.00 93.88 362 LEU A CA 1
ATOM 2968 C C . LEU A 1 362 ? -0.133 1.890 -25.045 1.00 93.88 362 LEU A C 1
ATOM 2970 O O . LEU A 1 362 ? -0.431 3.075 -25.124 1.00 93.88 362 LEU A O 1
ATOM 2974 N N . ILE A 1 363 ? 0.568 1.272 -25.994 1.00 92.25 363 ILE A N 1
ATOM 2975 C CA . ILE A 1 363 ? 0.895 1.860 -27.291 1.00 92.25 363 ILE A CA 1
ATOM 2976 C C . ILE A 1 363 ? 0.550 0.865 -28.396 1.00 92.25 363 ILE A C 1
ATOM 2978 O O . ILE A 1 363 ? 0.657 -0.346 -28.218 1.00 92.25 363 ILE A O 1
ATOM 2982 N N . SER A 1 364 ? 0.162 1.372 -29.562 1.00 80.56 364 SER A N 1
ATOM 2983 C CA . SER A 1 364 ? -0.006 0.544 -30.761 1.00 80.56 364 SER A CA 1
ATOM 2984 C C . SER A 1 364 ? 1.306 0.504 -31.534 1.00 80.56 364 SER A C 1
ATOM 2986 O O . SER A 1 364 ? 1.746 1.541 -32.007 1.00 80.56 364 SER A O 1
ATOM 2988 N N . ILE A 1 365 ? 1.952 -0.641 -31.702 1.00 71.00 365 ILE A N 1
ATOM 2989 C CA . ILE A 1 365 ? 3.063 -0.741 -32.657 1.00 71.00 365 ILE A CA 1
ATOM 2990 C C . ILE A 1 365 ? 2.447 -1.176 -33.981 1.00 71.00 365 ILE A C 1
ATOM 2992 O O . ILE A 1 365 ? 1.858 -2.250 -34.059 1.00 71.00 365 ILE A O 1
ATOM 2996 N N . GLU A 1 366 ? 2.525 -0.326 -35.003 1.00 63.28 366 GLU A N 1
ATOM 2997 C CA . GLU A 1 366 ? 2.246 -0.793 -36.360 1.00 63.28 366 GLU A CA 1
ATOM 2998 C C . GLU A 1 366 ? 3.321 -1.823 -36.714 1.00 63.28 366 GLU A C 1
ATOM 3000 O O . GLU A 1 366 ? 4.490 -1.580 -36.393 1.00 63.28 366 GLU A O 1
ATOM 3005 N N . PRO A 1 367 ? 2.970 -2.973 -37.318 1.00 51.19 367 PRO A N 1
ATOM 3006 C CA . PRO A 1 367 ? 3.968 -3.925 -37.771 1.00 51.19 367 PRO A CA 1
ATOM 3007 C C . PRO A 1 367 ? 4.899 -3.194 -38.731 1.00 51.19 367 PRO A C 1
ATOM 3009 O O . PRO A 1 367 ? 4.520 -2.792 -39.829 1.00 51.19 367 PRO A O 1
ATOM 3012 N N . LEU A 1 368 ? 6.119 -2.957 -38.264 1.00 45.03 368 LEU A N 1
ATOM 3013 C CA . LEU A 1 368 ? 7.151 -2.338 -39.062 1.00 45.03 368 LEU A CA 1
ATOM 3014 C C . LEU A 1 368 ? 7.553 -3.357 -40.126 1.00 45.03 368 LEU A C 1
ATOM 3016 O O . LEU A 1 368 ? 8.345 -4.258 -39.858 1.00 45.03 368 LEU A O 1
ATOM 3020 N N . ASN A 1 369 ? 7.005 -3.208 -41.332 1.00 33.53 369 ASN A N 1
ATOM 3021 C CA . ASN A 1 369 ? 7.548 -3.807 -42.548 1.00 33.53 369 ASN A CA 1
ATOM 3022 C C . ASN A 1 369 ? 8.880 -3.115 -42.870 1.00 33.53 369 ASN A C 1
ATOM 3024 O O . ASN A 1 369 ? 8.993 -2.366 -43.836 1.00 33.53 369 ASN A O 1
ATOM 3028 N N . TYR A 1 370 ? 9.890 -3.311 -42.026 1.00 38.59 370 TYR A N 1
ATOM 3029 C CA . TYR A 1 370 ? 11.257 -3.060 -42.438 1.00 38.59 370 TYR A CA 1
ATOM 3030 C C . TYR A 1 370 ? 11.718 -4.306 -43.182 1.00 38.59 370 TYR A C 1
ATOM 3032 O O . TYR A 1 370 ? 12.014 -5.332 -42.569 1.00 38.59 370 TYR A O 1
ATOM 3040 N N . GLU A 1 371 ? 11.800 -4.215 -44.510 1.00 28.67 371 GLU A N 1
ATOM 3041 C CA . GLU A 1 371 ? 12.822 -4.976 -45.216 1.00 28.67 371 GLU A CA 1
ATOM 3042 C C . GLU A 1 371 ? 14.152 -4.559 -44.590 1.00 28.67 371 GLU A C 1
ATOM 3044 O O . GLU A 1 371 ? 14.615 -3.427 -44.736 1.00 28.67 371 GLU A O 1
ATOM 3049 N N . VAL A 1 372 ? 14.712 -5.449 -43.778 1.00 33.62 372 VAL A N 1
ATOM 3050 C CA . VAL A 1 372 ? 16.062 -5.298 -43.262 1.00 33.62 372 VAL A CA 1
ATOM 3051 C C . VAL A 1 372 ? 16.983 -5.410 -44.473 1.00 33.62 372 VAL A C 1
ATOM 3053 O O . VAL A 1 372 ? 17.407 -6.503 -44.838 1.00 33.62 372 VAL A O 1
ATOM 3056 N N . ILE A 1 373 ? 17.284 -4.280 -45.114 1.00 30.98 373 ILE A N 1
ATOM 3057 C CA . ILE A 1 373 ? 18.428 -4.169 -46.016 1.00 30.98 373 ILE A CA 1
ATOM 3058 C C . ILE A 1 373 ? 19.653 -4.150 -45.100 1.00 30.98 373 ILE A C 1
ATOM 3060 O O . ILE A 1 373 ? 20.164 -3.105 -44.705 1.00 30.98 373 ILE A O 1
ATOM 3064 N N . MET A 1 374 ? 20.058 -5.335 -44.644 1.00 28.53 374 MET A N 1
ATOM 3065 C CA . MET A 1 374 ? 21.435 -5.540 -44.222 1.00 28.53 374 MET A CA 1
ATOM 3066 C C . MET A 1 374 ? 22.244 -5.536 -45.510 1.00 28.53 374 MET A C 1
ATOM 3068 O O . MET A 1 374 ? 22.419 -6.587 -46.123 1.00 28.53 374 MET A O 1
ATOM 3072 N N . ASP A 1 375 ? 22.706 -4.361 -45.932 1.00 33.22 375 ASP A N 1
ATOM 3073 C CA . ASP A 1 375 ? 23.855 -4.320 -46.823 1.00 33.22 375 ASP A CA 1
ATOM 3074 C C . ASP A 1 375 ? 25.001 -4.953 -46.040 1.00 33.22 375 ASP A C 1
ATOM 3076 O O . ASP A 1 375 ? 25.529 -4.414 -45.062 1.00 33.22 375 ASP A O 1
ATOM 3080 N N . SER A 1 376 ? 25.296 -6.195 -46.404 1.00 32.44 376 SER A N 1
ATOM 3081 C CA . SER A 1 376 ? 26.481 -6.902 -45.975 1.00 32.44 376 SER A CA 1
ATOM 3082 C C . SER A 1 376 ? 27.681 -6.218 -46.617 1.00 32.44 376 SER A C 1
ATOM 3084 O O . SER A 1 376 ? 28.255 -6.744 -47.567 1.00 32.44 376 SER A O 1
ATOM 3086 N N . ASP A 1 377 ? 28.080 -5.065 -46.085 1.00 34.59 377 ASP A N 1
ATOM 3087 C CA . ASP A 1 377 ? 29.371 -4.442 -46.373 1.00 34.59 377 ASP A CA 1
ATOM 3088 C C . ASP A 1 377 ? 30.475 -5.237 -45.658 1.00 34.59 377 ASP A C 1
ATOM 3090 O O . ASP A 1 377 ? 31.185 -4.765 -44.771 1.00 34.59 377 ASP A O 1
ATOM 3094 N N . ASN A 1 378 ? 30.606 -6.502 -46.056 1.00 34.50 378 ASN A N 1
ATOM 3095 C CA . ASN A 1 378 ? 31.860 -7.228 -46.015 1.00 34.50 378 ASN A CA 1
ATOM 3096 C C . ASN A 1 378 ? 32.587 -6.926 -47.321 1.00 34.50 378 ASN A C 1
ATOM 3098 O O . ASN A 1 378 ? 32.749 -7.803 -48.155 1.00 34.50 378 ASN A O 1
ATOM 3102 N N . GLU A 1 379 ? 33.038 -5.690 -47.498 1.00 34.19 379 GLU A N 1
ATOM 3103 C CA . GLU A 1 379 ? 34.158 -5.420 -48.386 1.00 34.19 379 GLU A CA 1
ATOM 3104 C C . GLU A 1 379 ? 34.871 -4.147 -47.935 1.00 34.19 379 GLU A C 1
ATOM 3106 O O . GLU A 1 379 ? 34.285 -3.122 -47.597 1.00 34.19 379 GLU A O 1
ATOM 3111 N N . SER A 1 380 ? 36.186 -4.262 -47.829 1.00 39.69 380 SER A N 1
ATOM 3112 C CA . SER A 1 380 ? 37.104 -3.242 -47.349 1.00 39.69 380 SER A CA 1
ATOM 3113 C C . SER A 1 380 ? 37.058 -1.982 -48.218 1.00 39.69 380 SER A C 1
ATOM 3115 O O . SER A 1 380 ? 37.801 -1.875 -49.194 1.00 39.69 380 SER A O 1
ATOM 3117 N N . VAL A 1 381 ? 36.241 -0.994 -47.854 1.00 32.28 381 VAL A N 1
ATOM 3118 C CA . VAL A 1 381 ? 36.248 0.299 -48.545 1.00 32.28 381 VAL A CA 1
ATOM 3119 C C . VAL A 1 381 ? 37.363 1.178 -47.979 1.00 32.28 381 VAL A C 1
ATOM 3121 O O . VAL A 1 381 ? 37.295 1.712 -46.867 1.00 32.28 381 VAL A O 1
ATOM 3124 N N . LYS A 1 382 ? 38.426 1.330 -48.776 1.00 33.78 382 LYS A N 1
ATOM 3125 C CA . LYS A 1 382 ? 39.408 2.409 -48.632 1.00 33.78 382 LYS A CA 1
ATOM 3126 C C . LYS A 1 382 ? 38.669 3.748 -48.634 1.00 33.78 382 LYS A C 1
ATOM 3128 O O . LYS A 1 382 ? 37.898 4.038 -49.540 1.00 33.78 382 LYS A O 1
ATOM 3133 N N . LYS A 1 383 ? 38.943 4.576 -47.624 1.00 40.25 383 LYS A N 1
ATOM 3134 C CA . LYS A 1 383 ? 38.488 5.968 -47.562 1.00 40.25 383 LYS A CA 1
ATOM 3135 C C . LYS A 1 383 ? 39.021 6.749 -48.765 1.00 40.25 383 LYS A C 1
ATOM 3137 O O . LYS A 1 383 ? 40.190 7.124 -48.763 1.00 40.25 383 LYS A O 1
ATOM 3142 N N . GLU A 1 384 ? 38.152 7.092 -49.705 1.00 33.88 384 GLU A N 1
ATOM 3143 C CA . GLU A 1 384 ? 38.334 8.268 -50.552 1.00 33.88 384 GLU A CA 1
ATOM 3144 C C . GLU A 1 384 ? 37.184 9.236 -50.287 1.00 33.88 384 GLU A C 1
ATOM 3146 O O . GLU A 1 384 ? 36.012 8.955 -50.520 1.00 33.88 384 GLU A O 1
ATOM 3151 N N . GLY A 1 385 ? 37.530 10.371 -49.683 1.00 41.47 385 GLY A N 1
ATOM 3152 C CA . GLY A 1 385 ? 36.591 11.444 -49.418 1.00 41.47 385 GLY A CA 1
ATOM 3153 C C . GLY A 1 385 ? 36.358 12.254 -50.682 1.00 41.47 385 GLY A C 1
ATOM 3154 O O . GLY A 1 385 ? 37.260 12.968 -51.111 1.00 41.47 385 GLY A O 1
ATOM 3155 N N . LYS A 1 386 ? 35.143 12.178 -51.228 1.00 40.84 386 LYS A N 1
ATOM 3156 C CA . LYS A 1 386 ? 34.447 13.259 -51.941 1.00 40.84 386 LYS A CA 1
ATOM 3157 C C . LYS A 1 386 ? 32.983 12.852 -52.112 1.00 40.84 386 LYS A C 1
ATOM 3159 O O . LYS A 1 386 ? 32.687 11.764 -52.584 1.00 40.84 386 LYS A O 1
ATOM 3164 N N . PHE A 1 387 ? 32.083 13.715 -51.652 1.00 43.38 387 PHE A N 1
ATOM 3165 C CA . PHE A 1 387 ? 30.639 13.529 -51.760 1.00 43.38 387 PHE A CA 1
ATOM 3166 C C . PHE A 1 387 ? 30.230 13.784 -53.217 1.00 43.38 387 PHE A C 1
ATOM 3168 O O . PHE A 1 387 ? 30.452 14.886 -53.722 1.00 43.38 387 PHE A O 1
ATOM 3175 N N . ASP A 1 388 ? 29.699 12.767 -53.893 1.00 51.75 388 ASP A N 1
ATOM 3176 C CA . ASP A 1 388 ? 29.320 12.839 -55.304 1.00 51.75 388 ASP A CA 1
ATOM 3177 C C . ASP A 1 388 ? 27.914 13.442 -55.457 1.00 51.75 388 ASP A C 1
ATOM 3179 O O . ASP A 1 388 ? 26.895 12.808 -55.173 1.00 51.75 388 ASP A O 1
ATOM 3183 N N . LEU A 1 389 ? 27.875 14.714 -55.857 1.00 51.59 389 LEU A N 1
ATOM 3184 C CA . LEU A 1 389 ? 26.651 15.497 -56.037 1.00 51.59 389 LEU A CA 1
ATOM 3185 C C . LEU A 1 389 ? 25.794 15.008 -57.213 1.00 51.59 389 LEU A C 1
ATOM 3187 O O . LEU A 1 389 ? 24.590 15.259 -57.209 1.00 51.59 389 LEU A O 1
ATOM 3191 N N . GLU A 1 390 ? 26.368 14.298 -58.187 1.00 52.56 390 GLU A N 1
ATOM 3192 C CA . GLU A 1 390 ? 25.634 13.867 -59.385 1.00 52.56 390 GLU A CA 1
ATOM 3193 C C . GLU A 1 390 ? 24.703 12.674 -59.117 1.00 52.56 390 GLU A C 1
ATOM 3195 O O . GLU A 1 390 ? 23.718 12.477 -59.829 1.00 52.56 390 GLU A O 1
ATOM 3200 N N . ASN A 1 391 ? 24.939 11.938 -58.026 1.00 47.62 391 ASN A N 1
ATOM 3201 C CA . ASN A 1 391 ? 24.128 10.792 -57.609 1.00 47.62 391 ASN A CA 1
ATOM 3202 C C . ASN A 1 391 ? 23.124 11.108 -56.483 1.00 47.62 391 ASN A C 1
ATOM 3204 O O . ASN A 1 391 ? 22.389 10.225 -56.030 1.00 47.62 391 ASN A O 1
ATOM 3208 N N . PHE A 1 392 ? 23.031 12.366 -56.038 1.00 43.75 392 PHE A N 1
ATOM 3209 C CA . PHE A 1 392 ? 22.091 12.761 -54.990 1.00 43.75 392 PHE A CA 1
ATOM 3210 C C . PHE A 1 392 ? 20.667 12.914 -55.549 1.00 43.75 392 PHE A C 1
ATOM 3212 O O . PHE A 1 392 ? 20.299 13.950 -56.105 1.00 43.75 392 PHE A O 1
ATOM 3219 N N . LYS A 1 393 ? 19.822 11.887 -55.387 1.00 43.12 393 LYS A N 1
ATOM 3220 C CA . LYS A 1 393 ? 18.382 12.001 -55.675 1.00 43.12 393 LYS A CA 1
ATOM 3221 C C . LYS A 1 393 ? 17.678 12.757 -54.535 1.00 43.12 393 LYS A C 1
ATOM 3223 O O . LYS A 1 393 ? 17.689 12.273 -53.404 1.00 43.12 393 LYS A O 1
ATOM 3228 N N . PRO A 1 394 ? 17.029 13.909 -54.791 1.00 41.66 394 PRO A N 1
ATOM 3229 C CA . PRO A 1 394 ? 16.317 14.643 -53.751 1.00 41.66 394 PRO A CA 1
ATOM 3230 C C . PRO A 1 394 ? 15.081 13.873 -53.258 1.00 41.66 394 PRO A C 1
ATOM 3232 O O . PRO A 1 394 ? 14.345 13.272 -54.041 1.00 41.66 394 PRO A O 1
ATOM 3235 N N . LEU A 1 395 ? 14.827 13.955 -51.948 1.00 38.72 395 LEU A N 1
ATOM 3236 C CA . LEU A 1 395 ? 13.736 13.314 -51.189 1.00 38.72 395 LEU A CA 1
ATOM 3237 C C . LEU A 1 395 ? 12.304 13.746 -51.588 1.00 38.72 395 LEU A C 1
ATOM 3239 O O . LEU A 1 395 ? 11.342 13.411 -50.904 1.00 38.72 395 LEU A O 1
ATOM 3243 N N . SER A 1 396 ? 12.117 14.466 -52.694 1.00 37.59 396 SER A N 1
ATOM 3244 C CA . SER A 1 396 ? 10.828 15.042 -53.102 1.00 37.59 396 SER A CA 1
ATOM 3245 C C . SER A 1 396 ? 9.877 14.079 -53.833 1.00 37.59 396 SER A C 1
ATOM 3247 O O . SER A 1 396 ? 8.849 14.522 -54.338 1.00 37.59 396 SER A O 1
ATOM 3249 N N . LYS A 1 397 ? 10.172 12.771 -53.900 1.00 37.97 397 LYS A N 1
ATOM 3250 C CA . LYS A 1 397 ? 9.333 11.774 -54.604 1.00 37.97 397 LYS A CA 1
ATOM 3251 C C . LYS A 1 397 ? 8.679 10.700 -53.728 1.00 37.97 397 LYS A C 1
ATOM 3253 O O . LYS A 1 397 ? 8.164 9.727 -54.267 1.00 37.97 397 LYS A O 1
ATOM 3258 N N . ILE A 1 398 ? 8.630 10.879 -52.410 1.00 38.25 398 ILE A N 1
ATOM 3259 C CA . ILE A 1 398 ? 7.846 9.997 -51.532 1.00 38.25 398 ILE A CA 1
ATOM 3260 C C . ILE A 1 398 ? 6.660 10.798 -50.990 1.00 38.25 398 ILE A C 1
ATOM 3262 O O . ILE A 1 398 ? 6.724 11.377 -49.912 1.00 38.25 398 ILE A O 1
ATOM 3266 N N . ILE A 1 399 ? 5.587 10.870 -51.778 1.00 33.78 399 ILE A N 1
ATOM 3267 C CA . ILE A 1 399 ? 4.258 11.255 -51.292 1.00 33.78 399 ILE A CA 1
ATOM 3268 C C . ILE A 1 399 ? 3.374 10.014 -51.460 1.00 33.78 399 ILE A C 1
ATOM 3270 O O . ILE A 1 399 ? 3.255 9.536 -52.590 1.00 33.78 399 ILE A O 1
ATOM 3274 N N . PRO A 1 400 ? 2.766 9.468 -50.392 1.00 33.81 400 PRO A N 1
ATOM 3275 C CA . PRO A 1 400 ? 1.735 8.451 -50.534 1.00 33.81 400 PRO A CA 1
ATOM 3276 C C . PRO A 1 400 ? 0.471 9.111 -51.095 1.00 33.81 400 PRO A C 1
ATOM 3278 O O . PRO A 1 400 ? 0.036 10.149 -50.597 1.00 33.81 400 PRO A O 1
ATOM 3281 N N . SER A 1 401 ? -0.111 8.528 -52.141 1.00 36.00 401 SER A N 1
ATOM 3282 C CA . SER A 1 401 ? -1.464 8.864 -52.588 1.00 36.00 401 SER A CA 1
ATOM 3283 C C . SER A 1 401 ? -2.467 8.566 -51.467 1.00 36.00 401 SER A C 1
ATOM 3285 O O . SER A 1 401 ? -2.393 7.486 -50.880 1.00 36.00 401 SER A O 1
ATOM 3287 N N . PHE A 1 402 ? -3.342 9.538 -51.193 1.00 36.44 402 PHE A N 1
ATOM 3288 C CA . PHE A 1 402 ? -4.398 9.519 -50.173 1.00 36.44 402 PHE A CA 1
ATOM 3289 C C . PHE A 1 402 ? -5.358 8.334 -50.271 1.00 36.44 402 PHE A C 1
ATOM 3291 O O . PHE A 1 402 ? -5.667 7.924 -51.415 1.00 36.44 402 PHE A O 1
#

Radius of gyration: 36.82 Å; Cα contacts (8 Å, |Δi|>4): 490; chains: 1; bounding box: 91×36×112 Å

Foldseek 3Di:
DDAADKAKEKAFEKEWDADPNDIAIATDAIDIGIDHNPCPVVQQDDDDDPPDPDLGQKDADDLCVLVCNLVPNLVVVLVVCVVVVPPCNVVSVNVSVNCVVCVVVVSVRSVVVLVPDDPVNNRRYMYGYHYHYPPVDPPVCCVVVVVCQVVQQWDDALNWIKGKDKAFPDPDPVLVVLVVCLSVVLVVVCVVDPPDDAQSNLVSLLVDAQRIFIKIWTWDADPPPRDTHTQDIADGQGSPLSCLQRPVLQCQLCPPPVQVDFDWDFDWKADPVVRDTDTDTDGDRRRDGPSLQCLLDDPSDCVVVNCSRVLAADDPVVLVVSLVVSLVVVVVVCVVVVIDDDCVVSVVSSVSVVSSCVSSVNYPDDPPPDPPPPPPPPDDDDDDDDDDPVPDDDPPPDDDDD

Mean predicted aligned error: 18.99 Å